Protein AF-A0A851GII3-F1 (afdb_monomer_lite)

Foldseek 3Di:
DDCVQFFDDKAKDDDQQAIWIWTAGQLRWTQWIQHNLGTFFFDQPDPFQGSFQRTKWKKWAQPVPWAPDFDDDDPDDTDTQGGIFISFQATNPDPLQPDGDGFHWFDWDDDNFKIKTKGQTDRHDPQHLDDGQWIWIWMWGQDPQRKTKIKIKIWGQDAGKTFKMWPIWHFGQCQSFVFKWFAALVGDIDTDDAWAFQPPQKDFCLRTQQKMWTFNDPDQQTWTKMKRQANDPQQVVAWGWMKGWHAYPTPVNPRSGIIITIMTGGIAGRQKIWIWIIIMDTGGNNVCRVVSNVCNVVTDTHIDADQDFDWDWDQDDFPFDGGIDTAGAGGHVQKAWWFWKAFPVVRTIDIDSDLQPQWDWAACCSVPVVCGPVGTRTCSSSPRMDTHHTRHIDHNPDDIDDPPDPDDPDDDDDDDDDDDDDDDTPDD

pLDDT: mean 88.6, std 16.74, range [23.75, 98.75]

Secondary structure (DSSP, 8-state):
--GGGTEEEEEEES-TTT-EEEEEETTS-EEEEEETTEE-SPP---TTSTTTSSSBEEEEE-GGG-EEEEE--TTS--EEE--EEESSB--TTSTT--S--BPPEEEEEEETTEEEEEEE-EESSSS-SPPP-EEEEEEEEE-TTS-EEEEEEEEE-SSS-B-EEEEEEEEEETTT--EEEEE-TTSSEEEPP--BTTSS-EEEGGGS-SEEEEESSSSTT-EEEEEE----HHHHHH-EEEEEEEETTSTT-TT-EEEEEEEEE--B-TT-EEEEEEEEEEEEHHHHHHHHHHHGGG-EEEEE-BS---EEEEEEEETTEEEEEEEESS-BTTEEEEEEEEETTT--EEEES-TTTTSEEEESTTT-GGGTTT-EEEETTSSSEEEEEEEEEEETT-----TT--S---------PPPP--------

Radius of gyration: 21.8 Å; chains: 1; bounding box: 58×49×57 Å

Organism: NCBI:txid2748318

Structure (mmCIF, N/CA/C/O backbone):
data_AF-A0A851GII3-F1
#
_entry.id   AF-A0A851GII3-F1
#
loop_
_atom_site.group_PDB
_atom_site.id
_atom_site.type_symbol
_atom_site.label_atom_id
_atom_site.label_alt_id
_atom_site.label_comp_id
_atom_site.label_asym_id
_atom_site.label_entity_id
_atom_site.label_seq_id
_atom_site.pdbx_PDB_ins_code
_atom_site.Cartn_x
_atom_site.Cartn_y
_atom_site.Cartn_z
_atom_site.occupancy
_atom_site.B_iso_or_equiv
_atom_site.auth_seq_id
_atom_site.auth_comp_id
_atom_site.auth_asym_id
_atom_site.auth_atom_id
_atom_site.pdbx_PDB_model_num
ATOM 1 N N . MET A 1 1 ? 11.965 -17.780 7.880 1.00 80.38 1 MET A N 1
ATOM 2 C CA . MET A 1 1 ? 10.678 -17.299 8.441 1.00 80.38 1 MET A CA 1
ATOM 3 C C . MET A 1 1 ? 9.564 -18.161 7.865 1.00 80.38 1 MET A C 1
ATOM 5 O O . MET A 1 1 ? 9.752 -18.666 6.767 1.00 80.38 1 MET A O 1
ATOM 9 N N . ASN A 1 2 ? 8.461 -18.381 8.586 1.00 86.06 2 ASN A N 1
ATOM 10 C CA . ASN A 1 2 ? 7.372 -19.249 8.119 1.00 86.06 2 ASN A CA 1
ATOM 11 C C . ASN A 1 2 ? 6.377 -18.452 7.258 1.00 86.06 2 ASN A C 1
ATOM 13 O O . ASN A 1 2 ? 5.772 -17.502 7.750 1.00 86.06 2 ASN A O 1
ATOM 17 N N . GLU A 1 3 ? 6.200 -18.838 5.993 1.00 90.50 3 GLU A N 1
ATOM 18 C CA . GLU A 1 3 ? 5.270 -18.180 5.062 1.00 90.50 3 GLU A CA 1
ATOM 19 C C . GLU A 1 3 ? 3.808 -18.251 5.536 1.00 90.50 3 GLU A C 1
ATOM 21 O O . GLU A 1 3 ? 3.056 -17.301 5.331 1.00 90.50 3 GLU A O 1
ATOM 26 N N . LYS A 1 4 ? 3.413 -19.308 6.263 1.00 91.31 4 LYS A N 1
ATOM 27 C CA . LYS A 1 4 ? 2.049 -19.449 6.817 1.00 91.31 4 LYS A CA 1
ATOM 28 C C . LYS A 1 4 ? 1.647 -18.279 7.726 1.00 91.31 4 LYS A C 1
ATOM 30 O O . LYS A 1 4 ? 0.462 -18.010 7.927 1.00 91.31 4 LYS A O 1
ATOM 35 N N . ASN A 1 5 ? 2.633 -17.567 8.270 1.00 90.19 5 ASN A N 1
ATOM 36 C CA . ASN A 1 5 ? 2.382 -16.426 9.137 1.00 90.19 5 ASN A CA 1
ATOM 37 C C . ASN A 1 5 ? 1.938 -15.190 8.341 1.00 90.19 5 ASN A C 1
ATOM 39 O O . ASN A 1 5 ? 1.179 -14.396 8.892 1.00 90.19 5 ASN A O 1
ATOM 43 N N . VAL A 1 6 ? 2.323 -15.064 7.064 1.00 95.38 6 VAL A N 1
ATOM 44 C CA . VAL A 1 6 ? 2.034 -13.890 6.222 1.00 95.38 6 VAL A CA 1
ATOM 45 C C . VAL A 1 6 ? 1.047 -14.160 5.088 1.00 95.38 6 VAL A C 1
ATOM 47 O O . VAL A 1 6 ? 0.280 -13.254 4.784 1.00 95.38 6 VAL A O 1
ATOM 50 N N . PHE A 1 7 ? 1.033 -15.355 4.482 1.00 97.69 7 PHE A N 1
ATOM 51 C CA . PHE A 1 7 ? 0.196 -15.645 3.308 1.00 97.69 7 PHE A CA 1
ATOM 52 C C . PHE A 1 7 ? -1.280 -15.340 3.580 1.00 97.69 7 PHE A C 1
ATOM 54 O O . PHE A 1 7 ? -1.817 -15.744 4.616 1.00 97.69 7 PHE A O 1
ATOM 61 N N . HIS A 1 8 ? -1.919 -14.654 2.633 1.00 97.88 8 HIS A N 1
ATOM 62 C CA . HIS A 1 8 ? -3.355 -14.383 2.658 1.00 97.88 8 HIS A CA 1
ATOM 63 C C . HIS A 1 8 ? -4.029 -14.730 1.330 1.00 97.88 8 HIS A C 1
ATOM 65 O O . HIS A 1 8 ? -4.990 -15.494 1.309 1.00 97.88 8 HIS A O 1
ATOM 71 N N . HIS A 1 9 ? -3.504 -14.225 0.210 1.00 98.06 9 HIS A N 1
ATOM 72 C CA . HIS A 1 9 ? -4.092 -14.461 -1.109 1.00 98.06 9 HIS A CA 1
ATOM 73 C C . HIS A 1 9 ? -3.030 -14.593 -2.207 1.00 98.06 9 HIS A C 1
ATOM 75 O O . HIS A 1 9 ? -1.886 -14.168 -2.038 1.00 98.06 9 HIS A O 1
ATOM 81 N N . GLN A 1 10 ? -3.406 -15.165 -3.353 1.00 97.69 10 GLN A N 1
ATOM 82 C CA . GLN A 1 10 ? -2.543 -15.260 -4.529 1.00 97.69 10 GLN A CA 1
ATOM 83 C C . GLN A 1 10 ? -3.325 -14.920 -5.795 1.00 97.69 10 GLN A C 1
ATOM 85 O O . GLN A 1 10 ? -4.390 -15.480 -6.034 1.00 97.69 10 GLN A O 1
ATOM 90 N N . LEU A 1 11 ? -2.738 -14.069 -6.632 1.00 97.75 11 LEU A N 1
ATOM 91 C CA . LEU A 1 11 ? -3.148 -13.865 -8.016 1.00 97.75 11 LEU A CA 1
ATOM 92 C C . LEU A 1 11 ? -2.111 -14.495 -8.947 1.00 97.75 11 LEU A C 1
ATOM 94 O O . LEU A 1 11 ? -0.922 -14.562 -8.624 1.00 97.75 11 LEU A O 1
ATOM 98 N N . SER A 1 12 ? -2.555 -14.955 -10.108 1.00 97.12 12 SER A N 1
ATOM 99 C CA . SER A 1 12 ? -1.674 -15.524 -11.123 1.00 97.12 12 SER A CA 1
ATOM 100 C C . SER A 1 12 ? -2.197 -15.249 -12.518 1.00 97.12 12 SER A C 1
ATOM 102 O O . SER A 1 12 ? -3.404 -15.125 -12.718 1.00 97.12 12 SER A O 1
ATOM 104 N N . TRP A 1 13 ? -1.288 -15.222 -13.481 1.00 97.81 13 TRP A N 1
ATOM 105 C CA . TRP A 1 13 ? -1.607 -15.109 -14.896 1.00 97.81 13 TRP A CA 1
ATOM 106 C C . TRP A 1 13 ? -0.630 -15.950 -15.714 1.00 97.81 13 TRP A C 1
ATOM 108 O O . TRP A 1 13 ? 0.538 -16.036 -15.347 1.00 97.81 13 TRP A O 1
ATOM 118 N N . GLY A 1 14 ? -1.097 -16.533 -16.820 1.00 95.31 14 GLY A N 1
ATOM 119 C CA . GLY A 1 14 ? -0.269 -17.313 -17.742 1.00 95.31 14 GLY A CA 1
ATOM 120 C C . GLY A 1 14 ? 0.153 -18.694 -17.221 1.00 95.31 14 GLY A C 1
ATOM 121 O O . GLY A 1 14 ? -0.383 -19.207 -16.237 1.00 95.31 14 GLY A O 1
ATOM 122 N N . ASP A 1 15 ? 1.103 -19.305 -17.930 1.00 91.56 15 ASP A N 1
ATOM 123 C CA . ASP A 1 15 ? 1.702 -20.605 -17.607 1.00 91.56 15 ASP A CA 1
ATOM 124 C C . ASP A 1 15 ? 3.023 -20.453 -16.820 1.00 91.56 15 ASP A C 1
ATOM 126 O O . ASP A 1 15 ? 3.385 -19.364 -16.377 1.00 91.56 15 ASP A O 1
ATOM 130 N N . ALA A 1 16 ? 3.743 -21.554 -16.593 1.00 80.06 16 ALA A N 1
ATOM 131 C CA . ALA A 1 16 ? 5.000 -21.529 -15.843 1.00 80.06 16 ALA A CA 1
ATOM 132 C C . ALA A 1 16 ? 6.150 -20.806 -16.573 1.00 80.06 16 ALA A C 1
ATOM 134 O O . ALA A 1 16 ? 7.060 -20.317 -15.906 1.00 80.06 16 ALA A O 1
ATOM 135 N N . ASP A 1 17 ? 6.102 -20.720 -17.906 1.00 84.50 17 ASP A N 1
ATOM 136 C CA . ASP A 1 17 ? 7.201 -20.213 -18.735 1.00 84.50 17 ASP A CA 1
ATOM 137 C C . ASP A 1 17 ? 7.039 -18.727 -19.071 1.00 84.50 17 ASP A C 1
ATOM 139 O O . ASP A 1 17 ? 8.022 -18.017 -19.289 1.00 84.50 17 ASP A O 1
ATOM 143 N N . ARG A 1 18 ? 5.791 -18.253 -19.148 1.00 88.94 18 ARG A N 1
ATOM 144 C CA . ARG A 1 18 ? 5.438 -16.891 -19.579 1.00 88.94 18 ARG A CA 1
ATOM 145 C C . ARG A 1 18 ? 4.502 -16.164 -18.619 1.00 88.94 18 ARG A C 1
ATOM 147 O O . ARG A 1 18 ? 4.119 -15.030 -18.892 1.00 88.94 18 ARG A O 1
ATOM 154 N N . GLY A 1 19 ? 4.120 -16.804 -17.522 1.00 95.94 19 GLY A N 1
ATOM 155 C CA . GLY A 1 19 ? 3.227 -16.252 -16.516 1.00 95.94 19 GLY A CA 1
ATOM 156 C C . GLY A 1 19 ? 3.927 -15.714 -15.274 1.00 95.94 19 GLY A C 1
ATOM 157 O O . GLY A 1 19 ? 5.152 -15.648 -15.175 1.00 95.94 19 GLY A O 1
ATOM 158 N N . TRP A 1 20 ? 3.118 -15.336 -14.290 1.00 98.19 20 TRP A N 1
ATOM 159 C CA . TRP A 1 20 ? 3.587 -14.913 -12.978 1.00 98.19 20 TRP A CA 1
ATOM 160 C C . TRP A 1 20 ? 2.616 -15.318 -11.868 1.00 98.19 20 TRP A C 1
ATOM 162 O O . TRP A 1 20 ? 1.429 -15.573 -12.091 1.00 98.19 20 TRP A O 1
ATOM 172 N N . LYS A 1 21 ? 3.134 -15.367 -10.638 1.00 98.12 21 LYS A N 1
ATOM 173 C CA . LYS A 1 21 ? 2.370 -15.557 -9.399 1.00 98.12 21 LYS A CA 1
ATOM 174 C C . LYS A 1 21 ? 2.714 -14.434 -8.434 1.00 98.12 21 LYS A C 1
ATOM 176 O O . LYS A 1 21 ? 3.880 -14.237 -8.111 1.00 98.12 21 LYS A O 1
ATOM 181 N N . MET A 1 22 ? 1.700 -13.725 -7.959 1.00 98.25 22 MET A N 1
ATOM 182 C CA . MET A 1 22 ? 1.828 -12.650 -6.982 1.00 98.25 22 MET A CA 1
ATOM 183 C C . MET A 1 22 ? 1.120 -13.064 -5.698 1.00 98.25 22 MET A C 1
ATOM 185 O O . MET A 1 22 ? -0.063 -13.406 -5.733 1.00 98.25 22 MET A O 1
ATOM 189 N N . ARG A 1 23 ? 1.822 -13.026 -4.564 1.00 98.38 23 ARG A N 1
ATOM 190 C CA . ARG A 1 23 ? 1.250 -13.362 -3.254 1.00 98.38 23 ARG A CA 1
ATOM 191 C C . ARG A 1 23 ? 1.087 -12.113 -2.401 1.00 98.38 23 ARG A C 1
ATOM 193 O O . ARG A 1 23 ? 2.005 -11.302 -2.262 1.00 98.38 23 ARG A O 1
ATOM 200 N N . ILE A 1 24 ? -0.100 -12.001 -1.822 1.00 98.56 24 ILE A N 1
ATOM 201 C CA . ILE A 1 24 ? -0.537 -10.905 -0.970 1.00 98.56 24 ILE A CA 1
ATOM 202 C C . ILE A 1 24 ? -0.528 -11.385 0.479 1.00 98.56 24 ILE A C 1
ATOM 204 O O . ILE A 1 24 ? -0.998 -12.484 0.794 1.00 98.56 24 ILE A O 1
ATOM 208 N N . GLY A 1 25 ? 0.049 -10.563 1.349 1.00 98.00 25 GLY A N 1
ATOM 209 C CA . GLY A 1 25 ? 0.167 -10.824 2.773 1.00 98.00 25 GLY A CA 1
ATOM 210 C C . GLY A 1 25 ? -1.034 -10.308 3.558 1.00 98.00 25 GLY A C 1
ATOM 211 O O . GLY A 1 25 ? -1.786 -9.466 3.076 1.00 98.00 25 GLY A O 1
ATOM 212 N N . LYS A 1 26 ? -1.179 -10.761 4.806 1.00 96.44 26 LYS A N 1
ATOM 213 C CA . LYS A 1 26 ? -2.276 -10.360 5.710 1.00 96.44 26 LYS A CA 1
ATOM 214 C C . LYS A 1 26 ? -2.373 -8.851 5.964 1.00 96.44 26 LYS A C 1
ATOM 216 O O . LYS A 1 26 ? -3.435 -8.374 6.335 1.00 96.44 26 LYS A O 1
ATOM 221 N N . GLY A 1 27 ? -1.288 -8.103 5.768 1.00 96.31 27 GLY A N 1
ATOM 222 C CA . GLY A 1 27 ? -1.295 -6.645 5.885 1.00 96.31 27 GLY A CA 1
ATOM 223 C C . GLY A 1 27 ? -1.781 -5.915 4.632 1.00 96.31 27 GLY A C 1
ATOM 224 O O . GLY A 1 27 ? -2.006 -4.714 4.705 1.00 96.31 27 GLY A O 1
ATOM 225 N N . GLY A 1 28 ? -1.950 -6.620 3.507 1.00 96.62 28 GLY A N 1
ATOM 226 C CA . GLY A 1 28 ? -2.255 -6.046 2.192 1.00 96.62 28 GLY A CA 1
ATOM 227 C C . GLY A 1 28 ? -1.021 -5.788 1.317 1.00 96.62 28 GLY A C 1
ATOM 228 O O . GLY A 1 28 ? -1.151 -5.297 0.198 1.00 96.62 28 GLY A O 1
ATOM 229 N N . GLN A 1 29 ? 0.177 -6.129 1.798 1.00 97.81 29 GLN A N 1
ATOM 230 C CA . GLN A 1 29 ? 1.435 -5.991 1.067 1.00 97.81 29 GLN A CA 1
ATOM 231 C C . GLN A 1 29 ? 1.651 -7.118 0.049 1.00 97.81 29 GLN A C 1
ATOM 233 O O . GLN A 1 29 ? 1.305 -8.272 0.309 1.00 97.81 29 GLN A O 1
ATOM 238 N N . ILE A 1 30 ? 2.310 -6.818 -1.070 1.00 98.38 30 ILE A N 1
ATOM 239 C CA . ILE A 1 30 ? 2.821 -7.849 -1.984 1.00 98.38 30 ILE A CA 1
ATOM 240 C C . ILE A 1 30 ? 4.164 -8.313 -1.428 1.00 98.38 30 ILE A C 1
ATOM 242 O O . ILE A 1 30 ? 5.119 -7.537 -1.377 1.00 98.38 30 ILE A O 1
ATOM 246 N N . TYR A 1 31 ? 4.236 -9.564 -0.980 1.00 97.50 31 TYR A N 1
ATOM 247 C CA . TYR A 1 31 ? 5.438 -10.098 -0.329 1.00 97.50 31 TYR A CA 1
ATOM 248 C C . TYR A 1 31 ? 6.196 -11.121 -1.185 1.00 97.50 31 TYR A C 1
ATOM 250 O O . TYR A 1 31 ? 7.315 -11.495 -0.834 1.00 97.50 31 TYR A O 1
ATOM 258 N N . SER A 1 32 ? 5.606 -11.565 -2.299 1.00 98.00 32 SER A N 1
ATOM 259 C CA . SER A 1 32 ? 6.242 -12.439 -3.291 1.00 98.00 32 SER A CA 1
ATOM 260 C C . SER A 1 32 ? 5.683 -12.143 -4.685 1.00 98.00 32 SER A C 1
ATOM 262 O O . SER A 1 32 ? 4.472 -11.959 -4.850 1.00 98.00 32 SER A O 1
ATOM 264 N N . LEU A 1 33 ? 6.571 -12.085 -5.677 1.00 98.31 33 LEU A N 1
ATOM 265 C CA . LEU A 1 33 ? 6.238 -11.975 -7.095 1.00 98.31 33 LEU A CA 1
ATOM 266 C C . LEU A 1 33 ? 7.207 -12.853 -7.886 1.00 98.31 33 LEU A C 1
ATOM 268 O O . LEU A 1 33 ? 8.381 -12.523 -8.049 1.00 98.31 33 LEU A O 1
ATOM 272 N N . ILE A 1 34 ? 6.696 -13.974 -8.381 1.00 98.06 34 ILE A N 1
ATOM 273 C CA . ILE A 1 34 ? 7.471 -14.989 -9.089 1.00 98.06 34 ILE A CA 1
ATOM 274 C C . ILE A 1 34 ? 7.114 -14.926 -10.570 1.00 98.06 34 ILE A C 1
ATOM 276 O O . ILE A 1 34 ? 5.942 -15.064 -10.914 1.00 98.06 34 ILE A O 1
ATOM 280 N N . GLY A 1 35 ? 8.112 -14.748 -11.430 1.00 97.31 35 GLY A N 1
ATOM 281 C CA . GLY A 1 35 ? 7.979 -14.819 -12.889 1.00 97.31 35 GLY A CA 1
ATOM 282 C C . GLY A 1 35 ? 9.095 -15.667 -13.513 1.00 97.31 35 GLY A C 1
ATOM 283 O O . GLY A 1 35 ? 9.808 -16.362 -12.784 1.00 97.31 35 GLY A O 1
ATOM 284 N N . PRO A 1 36 ? 9.328 -15.575 -14.835 1.00 96.94 36 PRO A N 1
ATOM 285 C CA . PRO A 1 36 ? 10.384 -16.341 -15.515 1.00 96.94 36 PRO A CA 1
ATOM 286 C C . PRO A 1 36 ? 11.812 -15.997 -15.054 1.00 96.94 36 PRO A C 1
ATOM 288 O O . PRO A 1 36 ? 12.763 -16.718 -15.339 1.00 96.94 36 PRO A O 1
ATOM 291 N N . PHE A 1 37 ? 11.972 -14.900 -14.314 1.00 96.38 37 PHE A N 1
ATOM 292 C CA . PHE A 1 37 ? 13.214 -14.492 -13.651 1.00 96.38 37 PHE A CA 1
ATOM 293 C C . PHE A 1 37 ? 13.381 -15.068 -12.227 1.00 96.38 37 PHE A C 1
ATOM 295 O O . PHE A 1 37 ? 14.346 -14.733 -11.544 1.00 96.38 37 PHE A O 1
ATOM 302 N N . GLY A 1 38 ? 12.448 -15.896 -11.745 1.00 96.88 38 GLY A N 1
ATOM 303 C CA . GLY A 1 38 ? 12.400 -16.360 -10.356 1.00 96.88 38 GLY A CA 1
ATOM 304 C C . GLY A 1 38 ? 11.662 -15.387 -9.430 1.00 96.88 38 GLY A C 1
ATOM 305 O O . GLY A 1 38 ? 10.710 -14.729 -9.841 1.00 96.88 38 GLY A O 1
ATOM 306 N N . GLU A 1 39 ? 12.070 -15.320 -8.160 1.00 97.56 39 GLU A N 1
ATOM 307 C CA . GLU A 1 39 ? 11.458 -14.450 -7.142 1.00 97.56 39 GLU A CA 1
ATOM 308 C C . GLU A 1 39 ? 12.010 -13.019 -7.225 1.00 97.56 39 GLU A C 1
ATOM 310 O O . GLU A 1 39 ? 13.199 -12.789 -6.984 1.00 97.56 39 GLU A O 1
ATOM 315 N N . ALA A 1 40 ? 11.134 -12.050 -7.503 1.00 97.81 40 ALA A N 1
ATOM 316 C CA . ALA A 1 40 ? 11.482 -10.634 -7.518 1.00 97.81 40 ALA A CA 1
ATOM 317 C C . ALA A 1 40 ? 11.593 -10.035 -6.116 1.00 97.81 40 ALA A C 1
ATOM 319 O O . ALA A 1 40 ? 12.234 -9.001 -5.979 1.00 97.81 40 ALA A O 1
ATOM 320 N N . MET A 1 41 ? 10.986 -10.610 -5.075 1.00 96.75 41 MET A N 1
ATOM 321 C CA . MET A 1 41 ? 11.046 -10.021 -3.738 1.00 96.75 41 MET A CA 1
ATOM 322 C C . MET A 1 41 ? 12.355 -10.368 -3.004 1.00 96.75 41 MET A C 1
ATOM 324 O O . MET A 1 41 ? 12.840 -11.512 -3.057 1.00 96.75 41 MET A O 1
ATOM 328 N N . PRO A 1 42 ? 12.958 -9.386 -2.310 1.00 94.75 42 PRO A N 1
ATOM 329 C CA . PRO A 1 42 ? 14.200 -9.578 -1.566 1.00 94.75 42 PRO A CA 1
ATOM 330 C C . PRO A 1 42 ? 14.045 -10.588 -0.412 1.00 94.75 42 PRO A C 1
ATOM 332 O O . PRO A 1 42 ? 12.941 -10.823 0.093 1.00 94.75 42 PRO A O 1
ATOM 335 N N . PRO A 1 43 ? 15.147 -11.222 0.027 1.00 92.69 43 PRO A N 1
ATOM 336 C CA . PRO A 1 43 ? 15.114 -12.169 1.132 1.00 92.69 43 PRO A CA 1
ATOM 337 C C . PRO A 1 43 ? 14.735 -11.491 2.455 1.00 92.69 43 PRO A C 1
ATOM 339 O O . PRO A 1 43 ? 15.247 -10.434 2.814 1.00 92.69 43 PRO A O 1
ATOM 342 N N . GLN A 1 44 ? 13.896 -12.158 3.246 1.00 90.62 44 GLN A N 1
ATOM 343 C CA . GLN A 1 44 ? 13.527 -11.687 4.580 1.00 90.62 44 GLN A CA 1
ATOM 344 C C . GLN A 1 44 ? 14.628 -12.028 5.592 1.00 90.62 44 GLN A C 1
ATOM 346 O O . GLN A 1 44 ? 14.639 -13.120 6.168 1.00 90.62 44 GLN A O 1
ATOM 351 N N . ILE A 1 45 ? 15.578 -11.114 5.798 1.00 83.75 45 ILE A N 1
ATOM 352 C CA . ILE A 1 45 ? 16.752 -11.368 6.652 1.00 83.75 45 ILE A CA 1
ATOM 353 C C . ILE A 1 45 ? 16.615 -10.831 8.088 1.00 83.75 45 ILE A C 1
ATOM 355 O O . ILE A 1 45 ? 17.346 -11.259 8.982 1.00 83.75 45 ILE A O 1
ATOM 359 N N . HIS A 1 46 ? 15.666 -9.926 8.347 1.00 81.06 46 HIS A N 1
ATOM 360 C CA . HIS A 1 46 ? 15.535 -9.237 9.638 1.00 81.06 46 HIS A CA 1
ATOM 361 C C . HIS A 1 46 ? 14.464 -9.867 10.534 1.00 81.06 46 HIS A C 1
ATOM 363 O O . HIS A 1 46 ? 13.270 -9.758 10.269 1.00 81.06 46 HIS A O 1
ATOM 369 N N . LYS A 1 47 ? 14.876 -10.442 11.670 1.00 78.44 47 LYS A N 1
ATOM 370 C CA . LYS A 1 47 ? 13.997 -11.077 12.683 1.00 78.44 47 LYS A CA 1
ATOM 371 C C . LYS A 1 47 ? 13.074 -10.111 13.464 1.00 78.44 47 LYS A C 1
ATOM 373 O O . LYS A 1 47 ? 12.560 -10.480 14.518 1.00 78.44 47 LYS A O 1
ATOM 378 N N . GLY A 1 48 ? 12.933 -8.865 13.013 1.00 83.81 48 GLY A N 1
ATOM 379 C CA . GLY A 1 48 ? 12.054 -7.863 13.627 1.00 83.81 48 GLY A CA 1
ATOM 380 C C . GLY A 1 48 ? 11.291 -6.996 12.624 1.00 83.81 48 GLY A C 1
ATOM 381 O O . GLY A 1 48 ? 10.749 -5.953 12.993 1.00 83.81 48 GLY A O 1
ATOM 382 N N . SER A 1 49 ? 11.297 -7.389 11.353 1.00 86.25 49 SER A N 1
ATOM 383 C CA . SER A 1 49 ? 10.550 -6.750 10.267 1.00 86.25 49 SER A CA 1
ATOM 384 C C . SER A 1 49 ? 10.078 -7.801 9.261 1.00 86.25 49 SER A C 1
ATOM 386 O O . SER A 1 49 ? 10.097 -7.561 8.055 1.00 86.25 49 SER A O 1
ATOM 388 N N . GLU A 1 50 ? 9.707 -8.980 9.763 1.00 90.19 50 GLU A N 1
ATOM 389 C CA . GLU A 1 50 ? 9.334 -10.140 8.960 1.00 90.19 50 GLU A CA 1
ATOM 390 C C . GLU A 1 50 ? 8.174 -9.813 8.013 1.00 90.19 50 GLU A C 1
ATOM 392 O O . GLU A 1 50 ? 7.041 -9.598 8.449 1.00 90.19 50 GLU A O 1
ATOM 397 N N . TRP A 1 51 ? 8.455 -9.798 6.707 1.00 92.06 51 TRP A N 1
ATOM 398 C CA . TRP A 1 51 ? 7.502 -9.437 5.656 1.00 92.06 51 TRP A CA 1
ATOM 399 C C . TRP A 1 51 ? 6.918 -8.025 5.813 1.00 92.06 51 TRP A C 1
ATOM 401 O O . TRP A 1 51 ? 5.747 -7.793 5.503 1.00 92.06 51 TRP A O 1
ATOM 411 N N . ASN A 1 52 ? 7.735 -7.093 6.320 1.00 90.62 52 ASN A N 1
ATOM 412 C CA . ASN A 1 52 ? 7.373 -5.688 6.503 1.00 90.62 52 ASN A CA 1
ATOM 413 C C . ASN A 1 52 ? 8.215 -4.750 5.622 1.00 90.62 52 ASN A C 1
ATOM 415 O O . ASN A 1 52 ? 7.642 -3.992 4.864 1.00 90.62 52 ASN A O 1
ATOM 419 N N . ASP A 1 53 ? 9.551 -4.794 5.651 1.00 88.19 53 ASP A N 1
ATOM 420 C CA . ASP A 1 53 ? 10.364 -3.861 4.838 1.00 88.19 53 ASP A CA 1
ATOM 421 C C . ASP A 1 53 ? 10.660 -4.374 3.420 1.00 88.19 53 ASP A C 1
ATOM 423 O O . ASP A 1 53 ? 10.641 -3.611 2.450 1.00 88.19 53 ASP A O 1
ATOM 427 N N . GLU A 1 54 ? 10.988 -5.662 3.320 1.00 93.56 54 GLU A N 1
ATOM 428 C CA . GLU A 1 54 ? 11.349 -6.398 2.106 1.00 93.56 54 GLU A CA 1
ATOM 429 C C . GLU A 1 54 ? 10.109 -6.845 1.306 1.00 93.56 54 GLU A C 1
ATOM 431 O O . GLU A 1 54 ? 9.975 -8.007 0.934 1.00 93.56 54 GLU A O 1
ATOM 436 N N . VAL A 1 55 ? 9.162 -5.931 1.099 1.00 96.19 55 VAL A N 1
ATOM 437 C CA . VAL A 1 55 ? 7.860 -6.159 0.442 1.00 96.19 55 VAL A CA 1
ATOM 438 C C . VAL A 1 55 ? 7.445 -4.903 -0.323 1.00 96.19 55 VAL A C 1
ATOM 440 O O . VAL A 1 55 ? 8.053 -3.844 -0.147 1.00 96.19 55 VAL A O 1
ATOM 443 N N . TRP A 1 56 ? 6.386 -4.987 -1.131 1.00 97.88 56 TRP A N 1
ATOM 444 C CA . TRP A 1 56 ? 5.740 -3.796 -1.685 1.00 97.88 56 TRP A CA 1
ATOM 445 C C . TRP A 1 56 ? 4.529 -3.418 -0.848 1.00 97.88 56 TRP A C 1
ATOM 447 O O . TRP A 1 56 ? 3.607 -4.214 -0.680 1.00 97.88 56 TRP A O 1
ATOM 457 N N . GLN A 1 57 ? 4.526 -2.195 -0.332 1.00 97.38 57 GLN A N 1
ATOM 458 C CA . GLN A 1 57 ? 3.490 -1.701 0.568 1.00 97.38 57 GLN A CA 1
ATOM 459 C C . GLN A 1 57 ? 3.222 -0.211 0.364 1.00 97.38 57 GLN A C 1
ATOM 461 O O . GLN A 1 57 ? 4.029 0.520 -0.212 1.00 97.38 57 GLN A O 1
ATOM 466 N N . LEU A 1 58 ? 2.097 0.252 0.900 1.00 98.06 58 LEU A N 1
ATOM 467 C CA . LEU A 1 58 ? 1.832 1.675 1.073 1.00 98.06 58 LEU A CA 1
ATOM 468 C C . LEU A 1 58 ? 2.579 2.210 2.295 1.00 98.06 58 LEU A C 1
ATOM 470 O O . LEU A 1 58 ? 2.831 1.479 3.247 1.00 98.06 58 LEU A O 1
ATOM 474 N N . VAL A 1 59 ? 2.923 3.494 2.283 1.00 97.94 59 VAL A N 1
ATOM 475 C CA . VAL A 1 59 ? 3.384 4.209 3.481 1.00 97.94 59 VAL A CA 1
ATOM 476 C C . VAL A 1 59 ? 2.744 5.586 3.489 1.00 97.94 59 VAL A C 1
ATOM 478 O O . VAL A 1 59 ? 2.721 6.245 2.450 1.00 97.94 59 VAL A O 1
ATOM 481 N N . SER A 1 60 ? 2.266 6.036 4.646 1.00 98.31 60 SER A N 1
ATOM 482 C CA . SER A 1 60 ? 1.777 7.401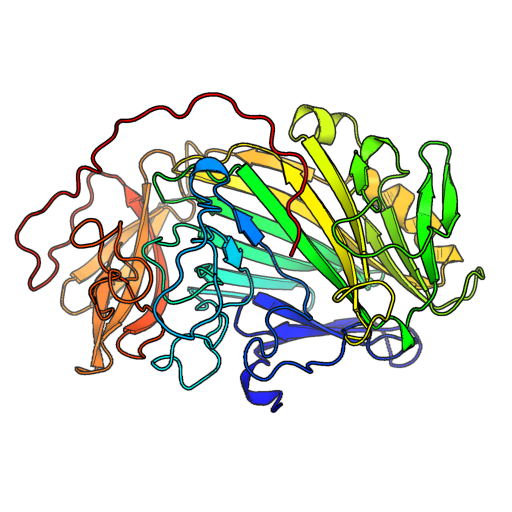 4.861 1.00 98.31 60 SER A CA 1
ATOM 483 C C . SER A 1 60 ? 2.500 8.054 6.026 1.00 98.31 60 SER A C 1
ATOM 485 O O . SER A 1 60 ? 2.768 7.420 7.046 1.00 98.31 60 SER A O 1
ATOM 487 N N . VAL A 1 61 ? 2.810 9.333 5.875 1.00 97.19 61 VAL A N 1
ATOM 488 C CA . VAL A 1 61 ? 3.606 10.096 6.831 1.00 97.19 61 VAL A CA 1
ATOM 489 C C . VAL A 1 61 ? 2.941 11.445 7.074 1.00 97.19 61 VAL A C 1
ATOM 491 O O . VAL A 1 61 ? 2.470 12.090 6.138 1.00 97.19 61 VAL A O 1
ATOM 494 N N . CYS A 1 62 ? 2.931 11.863 8.338 1.00 96.50 62 CYS A N 1
ATOM 495 C CA . CYS A 1 62 ? 2.687 13.241 8.739 1.00 96.50 62 CYS A CA 1
ATOM 496 C C . CYS A 1 62 ? 4.052 13.875 9.003 1.00 96.50 62 CYS A C 1
ATOM 498 O O . CYS A 1 62 ? 4.665 13.638 10.049 1.00 96.50 62 CYS A O 1
ATOM 500 N N . SER A 1 63 ? 4.580 14.621 8.031 1.00 93.38 63 SER A N 1
ATOM 501 C CA . SER A 1 63 ? 5.959 15.111 8.118 1.00 93.38 63 SER A CA 1
ATOM 502 C C . SER A 1 63 ? 6.153 16.094 9.273 1.00 93.38 63 SER A C 1
ATOM 504 O O . SER A 1 63 ? 7.212 16.078 9.893 1.00 93.38 63 SER A O 1
ATOM 506 N N . SER A 1 64 ? 5.130 16.881 9.620 1.00 92.69 64 SER A N 1
ATOM 507 C CA . SER A 1 64 ? 5.172 17.836 10.739 1.00 92.69 64 SER A CA 1
ATOM 508 C C . SER A 1 64 ? 5.205 17.180 12.122 1.00 92.69 64 SER A C 1
ATOM 510 O O . SER A 1 64 ? 5.658 17.807 13.076 1.00 92.69 64 SER A O 1
ATOM 512 N N . LYS A 1 65 ? 4.753 15.924 12.243 1.00 90.38 65 LYS A N 1
ATOM 513 C CA . LYS A 1 65 ? 4.800 15.147 13.492 1.00 90.38 65 LYS A CA 1
ATOM 514 C C . LYS A 1 65 ? 6.013 14.226 13.597 1.00 90.38 65 LYS A C 1
ATOM 516 O O . LYS A 1 65 ? 6.193 13.591 14.631 1.00 90.38 65 LYS A O 1
ATOM 521 N N . ASN A 1 66 ? 6.847 14.144 12.558 1.00 86.88 66 ASN A N 1
ATOM 522 C CA . ASN A 1 66 ? 8.129 13.462 12.673 1.00 86.88 66 ASN A CA 1
ATOM 523 C C . ASN A 1 66 ? 9.061 14.269 13.572 1.00 86.88 66 ASN A C 1
ATOM 525 O O . ASN A 1 66 ? 9.504 15.357 13.211 1.00 86.88 66 ASN A O 1
ATOM 529 N N . ASP A 1 67 ? 9.416 13.692 14.711 1.00 78.19 67 ASP A N 1
ATOM 530 C CA . ASP A 1 67 ? 10.353 14.282 15.647 1.00 78.19 67 ASP A CA 1
ATOM 531 C C . ASP A 1 67 ? 11.711 13.581 15.515 1.00 78.19 67 ASP A C 1
ATOM 533 O O . ASP A 1 67 ? 11.915 12.430 15.915 1.00 78.19 67 ASP A O 1
ATOM 537 N N . ALA A 1 68 ? 12.652 14.295 14.896 1.00 67.50 68 ALA A N 1
ATOM 538 C CA . ALA A 1 68 ? 14.019 13.835 14.694 1.00 67.50 68 ALA A CA 1
ATOM 539 C C . ALA A 1 68 ? 14.863 13.876 15.979 1.00 67.50 68 ALA A C 1
ATOM 541 O O . ALA A 1 68 ? 16.010 13.416 15.956 1.00 67.50 68 ALA A O 1
ATOM 542 N N . THR A 1 69 ? 14.342 14.422 17.086 1.00 61.72 69 THR A N 1
ATOM 543 C CA . THR A 1 69 ? 15.074 14.453 18.348 1.00 61.72 69 THR A CA 1
ATOM 544 C C . THR A 1 69 ? 15.311 13.025 18.835 1.00 61.72 69 THR A C 1
ATOM 546 O O . THR A 1 69 ? 14.423 12.192 18.998 1.00 61.72 69 THR A O 1
ATOM 549 N N . LEU A 1 70 ? 16.593 12.700 18.970 1.00 58.53 70 LEU A N 1
ATOM 550 C CA . LEU A 1 70 ? 17.057 11.384 19.371 1.00 58.53 70 LEU A CA 1
ATOM 551 C C . LEU A 1 70 ? 17.273 11.390 20.878 1.00 58.53 70 LEU A C 1
ATOM 553 O O . LEU A 1 70 ? 18.281 11.935 21.334 1.00 58.53 70 LEU A O 1
ATOM 557 N N . VAL A 1 71 ? 16.405 10.743 21.653 1.00 53.19 71 VAL A N 1
ATOM 558 C CA . VAL A 1 71 ? 16.640 10.639 23.099 1.00 53.19 71 VAL A CA 1
ATOM 559 C C . VAL A 1 71 ? 17.351 9.338 23.456 1.00 53.19 71 VAL A C 1
ATOM 561 O O . VAL A 1 71 ? 17.042 8.256 22.958 1.00 53.19 71 VAL A O 1
ATOM 564 N N . LYS A 1 72 ? 18.387 9.473 24.288 1.00 51.84 72 LYS A N 1
ATOM 565 C CA . LYS A 1 72 ? 19.155 8.376 24.877 1.00 51.84 72 LYS A CA 1
ATOM 566 C C . LYS A 1 72 ? 18.554 8.074 26.247 1.00 51.84 72 LYS A C 1
ATOM 568 O O . LYS A 1 72 ? 18.595 8.936 27.118 1.00 51.84 72 LYS A O 1
ATOM 573 N N . VAL A 1 73 ? 18.060 6.856 26.453 1.00 50.53 73 VAL A N 1
ATOM 574 C CA . VAL A 1 73 ? 17.744 6.342 27.794 1.00 50.53 73 VAL A CA 1
ATOM 575 C C . VAL A 1 73 ? 18.677 5.161 28.066 1.00 50.53 73 VAL A C 1
ATOM 577 O O . VAL A 1 73 ? 18.562 4.096 27.462 1.00 50.53 73 VAL A O 1
ATOM 580 N N . GLY A 1 74 ? 19.683 5.379 28.918 1.00 59.09 74 GLY A N 1
ATOM 581 C CA . GLY A 1 74 ? 20.694 4.370 29.254 1.00 59.09 74 GLY A CA 1
ATOM 582 C C . GLY A 1 74 ? 21.560 3.930 28.062 1.00 59.09 74 GLY A C 1
ATOM 583 O O . GLY A 1 74 ? 22.128 4.757 27.343 1.00 59.09 74 GLY A O 1
ATOM 584 N N . SER A 1 75 ? 21.690 2.614 27.871 1.00 50.25 75 SER A N 1
ATOM 585 C CA . SER A 1 75 ? 22.458 1.972 26.790 1.00 50.25 75 SER A CA 1
ATOM 586 C C . SER A 1 75 ? 21.646 1.719 25.510 1.00 50.25 75 SER A C 1
ATOM 588 O O . SER A 1 75 ? 22.186 1.187 24.537 1.00 50.25 75 SER A O 1
ATOM 590 N N . GLN A 1 76 ? 20.359 2.088 25.472 1.00 53.84 76 GLN A N 1
ATOM 591 C CA . GLN A 1 76 ? 19.506 1.825 24.313 1.00 53.84 76 GLN A CA 1
ATOM 592 C C . GLN A 1 76 ? 19.830 2.755 23.133 1.00 53.84 76 GLN A C 1
ATOM 594 O O . GLN A 1 76 ? 20.162 3.932 23.296 1.00 53.84 76 GLN A O 1
ATOM 599 N N . LYS A 1 77 ? 19.746 2.213 21.909 1.00 56.78 77 LYS A N 1
ATOM 600 C CA . LYS A 1 77 ? 20.004 2.970 20.674 1.00 56.78 77 LYS A CA 1
ATOM 601 C C . LYS A 1 77 ? 19.004 4.122 20.529 1.00 56.78 77 LYS A C 1
ATOM 603 O O . LYS A 1 77 ? 17.799 3.894 20.555 1.00 56.78 77 LYS A O 1
ATOM 608 N N . LYS A 1 78 ? 19.539 5.319 20.267 1.00 63.31 78 LYS A N 1
ATOM 609 C CA . LYS A 1 78 ? 18.823 6.522 19.812 1.00 63.31 78 LYS A CA 1
ATOM 610 C C . LYS A 1 78 ? 17.781 6.180 18.741 1.00 63.31 78 LYS A C 1
ATOM 612 O O . LYS A 1 78 ? 18.138 5.531 17.753 1.00 63.31 78 LYS A O 1
ATOM 617 N N . ARG A 1 79 ? 16.541 6.658 18.882 1.00 64.31 79 ARG A N 1
ATOM 618 C CA . ARG A 1 79 ? 15.547 6.614 17.799 1.00 64.31 79 ARG A CA 1
ATOM 619 C C . ARG A 1 79 ? 14.690 7.880 17.768 1.00 64.31 79 ARG A C 1
ATOM 621 O O . ARG A 1 79 ? 14.336 8.362 18.838 1.00 64.31 79 ARG A O 1
ATOM 628 N N . PRO A 1 80 ? 14.374 8.390 16.566 1.00 72.94 80 PRO A N 1
ATOM 629 C CA . PRO A 1 80 ? 13.430 9.485 16.412 1.00 72.94 80 PRO A CA 1
ATOM 630 C C . PRO A 1 80 ? 12.013 8.974 16.686 1.00 72.94 80 PRO A C 1
ATOM 632 O O . PRO A 1 80 ? 11.712 7.804 16.407 1.00 72.94 80 PRO A O 1
ATOM 635 N N . LEU A 1 81 ? 11.146 9.845 17.197 1.00 83.62 81 LEU A N 1
ATOM 636 C CA . LEU A 1 81 ? 9.715 9.574 17.245 1.00 83.62 81 LEU A CA 1
ATOM 637 C C . LEU A 1 81 ? 9.163 9.788 15.828 1.00 83.62 81 LEU A C 1
ATOM 639 O O . LEU A 1 81 ? 9.038 10.903 15.329 1.00 83.62 81 LEU A O 1
ATOM 643 N N . ALA A 1 82 ? 8.932 8.671 15.144 1.00 88.88 82 ALA A N 1
ATOM 644 C CA . ALA A 1 82 ? 8.660 8.643 13.717 1.00 88.88 82 ALA A CA 1
ATOM 645 C C . ALA A 1 82 ? 7.167 8.395 13.449 1.00 88.88 82 ALA A C 1
ATOM 647 O O . ALA A 1 82 ? 6.606 7.401 13.909 1.00 88.88 82 ALA A O 1
ATOM 648 N N . TYR A 1 83 ? 6.555 9.256 12.642 1.00 93.75 83 TYR A N 1
ATOM 649 C CA . TYR A 1 83 ? 5.181 9.156 12.166 1.00 93.75 83 TYR A CA 1
ATOM 650 C C . TYR A 1 83 ? 5.154 8.459 10.802 1.00 93.75 83 TYR A C 1
ATOM 652 O O . TYR A 1 83 ? 5.154 9.097 9.750 1.00 93.75 83 TYR A O 1
ATOM 660 N N . PHE A 1 84 ? 5.177 7.129 10.816 1.00 94.56 84 PHE A N 1
ATOM 661 C CA . PHE A 1 84 ? 5.136 6.308 9.606 1.00 94.56 84 PHE A CA 1
ATOM 662 C C . PHE A 1 84 ? 4.058 5.258 9.769 1.00 94.56 84 PHE A C 1
ATOM 664 O O . PHE A 1 84 ? 4.251 4.289 10.500 1.00 94.56 84 PHE A O 1
ATOM 671 N N . ILE A 1 85 ? 2.953 5.435 9.061 1.00 97.88 85 ILE A N 1
ATOM 672 C CA . ILE A 1 85 ? 1.916 4.422 8.952 1.00 97.88 85 ILE A CA 1
ATOM 673 C C . ILE A 1 85 ? 2.307 3.509 7.787 1.00 97.88 85 ILE A C 1
ATOM 675 O O . ILE A 1 85 ? 2.464 3.970 6.658 1.00 97.88 85 ILE A O 1
ATOM 679 N N . HIS A 1 86 ? 2.550 2.236 8.076 1.00 97.44 86 HIS A N 1
ATOM 680 C CA . HIS A 1 86 ? 2.938 1.210 7.113 1.00 97.44 86 HIS A CA 1
ATOM 681 C C . HIS A 1 86 ? 1.728 0.446 6.598 1.00 97.44 86 HIS A C 1
ATOM 683 O O . HIS A 1 86 ? 0.762 0.207 7.325 1.00 97.44 86 HIS A O 1
ATOM 689 N N . GLY A 1 87 ? 1.823 0.028 5.340 1.00 96.62 87 GLY A N 1
ATOM 690 C CA . GLY A 1 87 ? 0.856 -0.780 4.614 1.00 96.62 87 GLY A CA 1
ATOM 691 C C . GLY A 1 87 ? 0.983 -2.276 4.871 1.00 96.62 87 GLY A C 1
ATOM 692 O O . GLY A 1 87 ? 0.072 -2.992 4.503 1.00 96.62 87 GLY A O 1
ATOM 693 N N . SER A 1 88 ? 2.042 -2.755 5.526 1.00 96.38 88 SER A N 1
ATOM 694 C CA . SER A 1 88 ? 2.163 -4.160 5.953 1.00 96.38 88 SER A CA 1
ATOM 695 C C . SER A 1 88 ? 1.877 -4.386 7.434 1.00 96.38 88 SER A C 1
ATOM 697 O O . SER A 1 88 ? 1.262 -5.391 7.777 1.00 96.38 88 SER A O 1
ATOM 699 N N . GLY A 1 89 ? 2.336 -3.508 8.327 1.00 95.81 89 GLY A N 1
ATOM 700 C CA . GLY A 1 89 ? 2.258 -3.725 9.775 1.00 95.81 89 GLY A CA 1
ATOM 701 C C . GLY A 1 89 ? 3.394 -3.062 10.542 1.00 95.81 89 GLY A C 1
ATOM 702 O O . GLY A 1 89 ? 4.044 -2.134 10.057 1.00 95.81 89 GLY A O 1
ATOM 703 N N . ILE A 1 90 ? 3.684 -3.573 11.737 1.00 94.25 90 ILE A N 1
ATOM 704 C CA . ILE A 1 90 ? 4.661 -2.969 12.655 1.00 94.25 90 ILE A CA 1
ATOM 705 C C . ILE A 1 90 ? 6.017 -3.675 12.644 1.00 94.25 90 ILE A C 1
ATOM 707 O O . ILE A 1 90 ? 6.140 -4.846 12.277 1.00 94.25 90 ILE A O 1
ATOM 711 N N . TYR A 1 91 ? 7.060 -2.973 13.079 1.00 92.19 91 TYR A N 1
ATOM 712 C CA . TYR A 1 91 ? 8.312 -3.622 13.445 1.00 92.19 91 TYR A CA 1
ATOM 713 C C . TYR A 1 91 ? 8.188 -4.280 14.816 1.00 92.19 91 TYR A C 1
ATOM 715 O O . TYR A 1 91 ? 7.729 -3.659 15.773 1.00 92.19 91 TYR A O 1
ATOM 723 N N . LYS A 1 92 ? 8.715 -5.494 14.958 1.00 89.81 92 LYS A N 1
ATOM 724 C CA . LYS A 1 92 ? 8.758 -6.227 16.228 1.00 89.81 92 LYS A CA 1
ATOM 725 C C . LYS A 1 92 ? 9.891 -5.704 17.118 1.00 89.81 92 LYS A C 1
ATOM 727 O O . LYS A 1 92 ? 10.953 -6.311 17.252 1.00 89.81 92 LYS A O 1
ATOM 732 N N . ARG A 1 93 ? 9.708 -4.482 17.620 1.00 84.25 93 ARG A N 1
ATOM 733 C CA . ARG A 1 93 ? 10.689 -3.733 18.429 1.00 84.25 93 ARG A CA 1
ATOM 734 C C . ARG A 1 93 ? 10.200 -3.441 19.843 1.00 84.25 93 ARG A C 1
ATOM 736 O O . ARG A 1 93 ? 11.025 -3.119 20.692 1.00 84.25 93 ARG A O 1
ATOM 743 N N . ASP A 1 94 ? 8.898 -3.547 20.074 1.00 86.00 94 ASP A N 1
ATOM 744 C CA . ASP A 1 94 ? 8.308 -3.542 21.405 1.00 86.00 94 ASP A CA 1
ATOM 745 C C . ASP A 1 94 ? 8.378 -4.969 21.976 1.00 86.00 94 ASP A C 1
ATOM 747 O O . ASP A 1 94 ? 7.886 -5.883 21.313 1.00 86.00 94 ASP A O 1
ATOM 751 N N . PRO A 1 95 ? 8.959 -5.192 23.169 1.00 83.88 95 PRO A N 1
ATOM 752 C CA . PRO A 1 95 ? 8.957 -6.502 23.819 1.00 83.88 95 PRO A CA 1
ATOM 753 C C . PRO A 1 95 ? 7.561 -7.096 24.047 1.00 83.88 95 PRO A C 1
ATOM 755 O O . PRO A 1 95 ? 7.449 -8.308 24.182 1.00 83.88 95 PRO A O 1
ATOM 758 N N . GLN A 1 96 ? 6.503 -6.275 24.080 1.00 84.75 96 GLN A N 1
ATOM 759 C CA . GLN A 1 96 ? 5.120 -6.762 24.174 1.00 84.75 96 GLN A CA 1
ATOM 760 C C . GLN A 1 96 ? 4.594 -7.335 22.844 1.00 84.75 96 GLN A C 1
ATOM 762 O O . GLN A 1 96 ? 3.560 -7.996 22.820 1.00 84.75 96 GLN A O 1
ATOM 767 N N . CYS A 1 97 ? 5.296 -7.102 21.732 1.00 87.19 97 CYS A N 1
ATOM 768 C CA . CYS A 1 97 ? 4.981 -7.665 20.425 1.00 87.19 97 CYS A CA 1
ATOM 769 C C . CYS A 1 97 ? 5.779 -8.963 20.227 1.00 87.19 97 CYS A C 1
ATOM 771 O O . CYS A 1 97 ? 6.932 -8.945 19.793 1.00 87.19 97 CYS A O 1
ATOM 773 N N . MET A 1 98 ? 5.174 -10.093 20.595 1.00 80.88 98 MET A N 1
ATOM 774 C CA . MET A 1 98 ? 5.831 -11.406 20.530 1.00 80.88 98 MET A CA 1
ATOM 775 C C . MET A 1 98 ? 5.845 -11.984 19.109 1.00 80.88 98 MET A C 1
ATOM 777 O O . MET A 1 98 ? 6.833 -12.593 18.692 1.00 80.88 98 MET A O 1
ATOM 781 N N . ASP A 1 99 ? 4.780 -11.725 18.351 1.00 87.88 99 ASP A N 1
ATOM 782 C CA . ASP A 1 99 ? 4.569 -12.221 16.993 1.00 87.88 99 ASP A CA 1
ATOM 783 C C . ASP A 1 99 ? 4.541 -11.084 15.968 1.00 87.88 99 ASP A C 1
ATOM 785 O O . ASP A 1 99 ? 4.392 -9.911 16.305 1.00 87.88 99 ASP A O 1
ATOM 789 N N . ALA A 1 100 ? 4.679 -11.423 14.685 1.00 90.75 100 ALA A N 1
ATOM 790 C CA . ALA A 1 100 ? 4.476 -10.448 13.621 1.00 90.75 100 ALA A CA 1
ATOM 791 C C . ALA A 1 100 ? 3.024 -9.945 13.646 1.00 90.75 100 ALA A C 1
ATOM 793 O O . ALA A 1 100 ? 2.086 -10.731 13.514 1.00 90.75 100 ALA A O 1
ATOM 794 N N . PHE A 1 101 ? 2.850 -8.631 13.775 1.00 94.44 101 PHE A N 1
ATOM 795 C CA . PHE A 1 101 ? 1.543 -7.989 13.719 1.00 94.44 101 PHE A CA 1
ATOM 796 C C . PHE A 1 101 ? 1.407 -7.208 12.411 1.00 94.44 101 PHE A C 1
ATOM 798 O O . PHE A 1 101 ? 2.048 -6.171 12.202 1.00 94.44 101 PHE A O 1
ATOM 805 N N . TYR A 1 102 ? 0.586 -7.757 11.519 1.00 96.88 102 TYR A N 1
ATOM 806 C CA . TYR A 1 102 ? 0.230 -7.143 10.247 1.00 96.88 102 TYR A CA 1
ATOM 807 C C . TYR A 1 102 ? -0.986 -6.232 10.404 1.00 96.88 102 TYR A C 1
ATOM 809 O O . TYR A 1 102 ? -1.760 -6.376 11.351 1.00 96.88 102 TYR A O 1
ATOM 817 N N . ASN A 1 103 ? -1.160 -5.304 9.468 1.00 97.88 103 ASN A N 1
ATOM 818 C CA . ASN A 1 103 ? -2.333 -4.438 9.448 1.00 97.88 103 ASN A CA 1
ATOM 819 C C . ASN A 1 103 ? -3.626 -5.268 9.437 1.00 97.88 103 ASN A C 1
ATOM 821 O O . ASN A 1 103 ? -3.786 -6.105 8.546 1.00 97.88 103 ASN A O 1
ATOM 825 N N . PRO A 1 104 ? -4.570 -5.036 10.363 1.00 97.88 104 PRO A N 1
ATOM 826 C CA . PRO A 1 104 ? -5.806 -5.803 10.391 1.00 97.88 104 PRO A CA 1
ATOM 827 C C . PRO A 1 104 ? -6.609 -5.674 9.097 1.00 97.88 104 PRO A C 1
ATOM 829 O O . PRO A 1 104 ? -6.769 -4.566 8.582 1.00 97.88 104 PRO A O 1
ATOM 832 N N . ILE A 1 105 ? -7.114 -6.802 8.593 1.00 98.44 105 ILE A N 1
ATOM 833 C CA . ILE A 1 105 ? -8.027 -6.859 7.447 1.00 98.44 105 ILE A CA 1
ATOM 834 C C . ILE A 1 105 ? -9.426 -6.508 7.945 1.00 98.44 105 ILE A C 1
ATOM 836 O O . ILE A 1 105 ? -9.923 -7.118 8.887 1.00 98.44 105 ILE A O 1
ATOM 840 N N . LEU A 1 106 ? -10.053 -5.516 7.322 1.00 98.50 106 LEU A N 1
ATOM 841 C CA . LEU A 1 106 ? -11.370 -5.006 7.706 1.00 98.50 106 LEU A CA 1
ATOM 842 C C . LEU A 1 106 ? -12.457 -5.304 6.672 1.00 98.50 106 LEU A C 1
ATOM 844 O O . LEU A 1 106 ? -13.640 -5.245 7.003 1.00 98.50 106 LEU A O 1
ATOM 848 N N . ALA A 1 107 ? -12.069 -5.581 5.430 1.00 97.81 107 ALA A N 1
ATOM 849 C CA . ALA A 1 107 ? -12.943 -6.066 4.370 1.00 97.81 107 ALA A CA 1
ATOM 850 C C . ALA A 1 107 ? -12.095 -6.637 3.230 1.00 97.81 107 ALA A C 1
ATOM 852 O O . ALA A 1 107 ? -10.954 -6.217 3.024 1.00 97.81 107 ALA A O 1
ATOM 853 N N . GLU A 1 108 ? -12.672 -7.543 2.449 1.00 98.00 108 GLU A N 1
ATOM 854 C CA . GLU A 1 108 ? -12.059 -8.042 1.223 1.00 98.00 108 GLU A CA 1
ATOM 855 C C . GLU A 1 108 ? -13.107 -8.421 0.174 1.00 98.00 108 GLU A C 1
ATOM 857 O O . GLU A 1 108 ? -14.285 -8.615 0.476 1.00 98.00 108 GLU A O 1
ATOM 862 N N . SER A 1 109 ? -12.675 -8.497 -1.081 1.00 97.56 109 SER A N 1
ATOM 863 C CA . SER A 1 109 ? -13.489 -8.943 -2.206 1.00 97.56 109 SER A CA 1
ATOM 864 C C . SER A 1 109 ? -12.608 -9.682 -3.206 1.00 97.56 109 SER A C 1
ATOM 866 O O . SER A 1 109 ? -11.527 -9.210 -3.562 1.00 97.56 109 SER A O 1
ATOM 868 N N . VAL A 1 110 ? -13.073 -10.847 -3.651 1.00 97.44 110 VAL A N 1
ATOM 869 C CA . VAL A 1 110 ? -12.332 -11.749 -4.536 1.00 97.44 110 VAL A CA 1
ATOM 870 C C . VAL A 1 110 ? -13.161 -12.011 -5.789 1.00 97.44 110 VAL A C 1
ATOM 872 O O . VAL A 1 110 ? -14.359 -12.276 -5.716 1.00 97.44 110 VAL A O 1
ATOM 875 N N . SER A 1 111 ? -12.501 -11.985 -6.939 1.00 95.62 111 SER A N 1
ATOM 876 C CA . SER A 1 111 ? -12.998 -12.498 -8.215 1.00 95.62 111 SER A CA 1
ATOM 877 C C . SER A 1 111 ? -11.842 -13.180 -8.963 1.00 95.62 111 SER A C 1
ATOM 879 O O . SER A 1 111 ? -10.688 -13.000 -8.568 1.00 95.62 111 SER A O 1
ATOM 881 N N . PRO A 1 112 ? -12.093 -13.923 -10.057 1.00 92.50 112 PRO A N 1
ATOM 882 C CA . PRO A 1 112 ? -11.032 -14.639 -10.772 1.00 92.50 112 PRO A CA 1
ATOM 883 C C . PRO A 1 112 ? -9.860 -13.762 -11.242 1.00 92.50 112 PRO A C 1
ATOM 885 O O . PRO A 1 112 ? -8.730 -14.235 -11.306 1.00 92.50 112 PRO A O 1
ATOM 888 N N . SER A 1 113 ? -10.115 -12.490 -11.561 1.00 95.25 113 SER A N 1
ATOM 889 C CA . SER A 1 113 ? -9.117 -11.555 -12.096 1.00 95.25 113 SER A CA 1
AT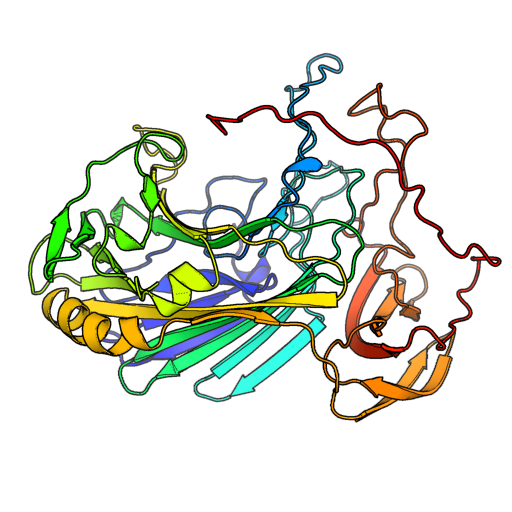OM 890 C C . SER A 1 113 ? -8.948 -10.296 -11.243 1.00 95.25 113 SER A C 1
ATOM 892 O O . SER A 1 113 ? -8.380 -9.310 -11.709 1.00 95.25 113 SER A O 1
ATOM 894 N N . SER A 1 114 ? -9.464 -10.279 -10.013 1.00 98.00 114 SER A N 1
ATOM 895 C CA . SER A 1 114 ? -9.332 -9.125 -9.122 1.00 98.00 114 SER A CA 1
ATOM 896 C C . SER A 1 114 ? -9.365 -9.545 -7.664 1.00 98.00 114 SER A C 1
ATOM 898 O O . SER A 1 114 ? -10.245 -10.303 -7.256 1.00 98.00 114 SER A O 1
ATOM 900 N N . TYR A 1 115 ? -8.446 -8.989 -6.882 1.00 98.62 115 TYR A N 1
ATOM 901 C CA . TYR A 1 115 ? -8.468 -9.054 -5.430 1.00 98.62 115 TYR A CA 1
ATOM 902 C C . TYR A 1 115 ? -8.488 -7.638 -4.860 1.00 98.62 115 TYR A C 1
ATOM 904 O O . TYR A 1 115 ? -7.694 -6.790 -5.270 1.00 98.62 115 TYR A O 1
ATOM 912 N N . ALA A 1 116 ? -9.389 -7.368 -3.921 1.00 98.62 116 ALA A N 1
ATOM 913 C CA . ALA A 1 116 ? -9.440 -6.113 -3.189 1.00 98.62 116 ALA A CA 1
ATOM 914 C C . ALA A 1 116 ? -9.406 -6.368 -1.685 1.00 98.62 116 ALA A C 1
ATOM 916 O O . ALA A 1 116 ? -10.097 -7.256 -1.191 1.00 98.62 116 ALA A O 1
ATOM 917 N N . ILE A 1 117 ? -8.636 -5.557 -0.969 1.00 98.69 117 ILE A N 1
ATOM 918 C CA . ILE A 1 117 ? -8.441 -5.660 0.475 1.00 98.69 117 ILE A CA 1
ATOM 919 C C . ILE A 1 117 ? -8.482 -4.268 1.104 1.00 98.69 117 ILE A C 1
ATOM 921 O O . ILE A 1 117 ? -7.976 -3.300 0.532 1.00 98.69 117 ILE A O 1
ATOM 925 N N . LEU A 1 118 ? -9.120 -4.170 2.266 1.00 98.62 118 LEU A N 1
ATOM 926 C CA . LEU A 1 118 ? -9.130 -2.988 3.114 1.00 98.62 118 LEU A CA 1
ATOM 927 C C . LEU A 1 118 ? -8.407 -3.316 4.416 1.00 98.62 118 LEU A C 1
ATOM 929 O O . LEU A 1 118 ? -8.839 -4.198 5.159 1.00 98.62 118 LEU A O 1
ATOM 933 N N . ASN A 1 119 ? -7.360 -2.561 4.722 1.00 98.62 119 ASN A N 1
ATOM 934 C CA . ASN A 1 119 ? -6.581 -2.714 5.938 1.00 98.62 119 ASN A CA 1
ATOM 935 C C . ASN A 1 119 ? -6.592 -1.436 6.777 1.00 98.62 119 ASN A C 1
ATOM 937 O O . ASN A 1 119 ? -6.623 -0.322 6.248 1.00 98.62 119 ASN A O 1
ATOM 941 N N . TRP A 1 120 ? -6.489 -1.592 8.094 1.00 98.62 120 TRP A N 1
ATOM 942 C CA . TRP A 1 120 ? -6.149 -0.480 8.976 1.00 98.62 120 TRP A CA 1
ATOM 943 C C . TRP A 1 120 ? -4.631 -0.349 9.101 1.00 98.62 120 TRP A C 1
ATOM 945 O O . TRP A 1 120 ? -3.978 -1.197 9.716 1.00 98.62 120 TRP A O 1
ATOM 955 N N . GLY A 1 121 ? -4.072 0.714 8.517 1.00 98.00 121 GLY A N 1
ATOM 956 C CA . GLY A 1 121 ? -2.635 0.980 8.550 1.00 98.00 121 GLY A CA 1
ATOM 957 C C . GLY A 1 121 ? -2.115 1.106 9.981 1.00 98.00 121 GLY A C 1
ATOM 958 O O . GLY A 1 121 ? -2.815 1.624 10.849 1.00 98.00 121 GLY A O 1
ATOM 959 N N . GLN A 1 122 ? -0.888 0.665 10.243 1.00 96.75 122 GLN A N 1
ATOM 960 C CA . GLN A 1 122 ? -0.281 0.715 11.577 1.00 96.75 122 GLN A CA 1
ATOM 961 C C . GLN A 1 122 ? 0.981 1.561 11.600 1.00 96.75 122 GLN A C 1
ATOM 963 O O . GLN A 1 122 ? 1.755 1.558 10.648 1.00 96.75 122 GLN A O 1
ATOM 968 N N . HIS A 1 123 ? 1.232 2.243 12.719 1.00 95.31 123 HIS A N 1
ATOM 969 C CA . HIS A 1 123 ? 2.519 2.905 12.929 1.00 95.31 123 HIS A CA 1
ATOM 970 C C . HIS A 1 123 ? 3.641 1.869 12.969 1.00 95.31 123 HIS A C 1
ATOM 972 O O . HIS A 1 123 ? 3.665 1.006 13.838 1.00 95.31 123 HIS A O 1
ATOM 978 N N . ALA A 1 124 ? 4.593 1.964 12.046 1.00 93.12 124 ALA A N 1
ATOM 979 C CA . ALA A 1 124 ? 5.670 0.990 11.893 1.00 93.12 124 ALA A CA 1
ATOM 980 C C . ALA A 1 124 ? 6.592 0.941 13.113 1.00 93.12 124 ALA A C 1
ATOM 982 O O . ALA A 1 124 ? 7.075 -0.114 13.532 1.00 93.12 124 ALA A O 1
ATOM 983 N N . HIS A 1 125 ? 6.867 2.121 13.663 1.00 89.81 125 HIS A N 1
ATOM 984 C CA . HIS A 1 125 ? 7.758 2.309 14.791 1.00 89.81 125 HIS A CA 1
ATOM 985 C C . HIS A 1 125 ? 6.960 2.203 16.074 1.00 89.81 125 HIS A C 1
ATOM 987 O O . HIS A 1 125 ? 6.256 3.133 16.442 1.00 89.81 125 HIS A O 1
ATOM 993 N N . VAL A 1 126 ? 7.105 1.069 16.749 1.00 88.81 126 VAL A N 1
ATOM 994 C CA . VAL A 1 126 ? 6.474 0.826 18.040 1.00 88.81 126 VAL A CA 1
ATOM 995 C C . VAL A 1 126 ? 7.524 0.597 19.134 1.00 88.81 126 VAL A C 1
ATOM 997 O O . VAL A 1 126 ? 8.623 0.107 18.826 1.00 88.81 126 VAL A O 1
ATOM 1000 N N . PRO A 1 127 ? 7.217 0.935 20.398 1.00 88.31 127 PRO A N 1
ATOM 1001 C CA . PRO A 1 127 ? 6.017 1.658 20.843 1.00 88.31 127 PRO A CA 1
ATOM 1002 C C . PRO A 1 127 ? 5.998 3.122 20.373 1.00 88.31 127 PRO A C 1
ATOM 1004 O O . PRO A 1 127 ? 7.046 3.707 20.104 1.00 88.31 127 PRO A O 1
ATOM 1007 N N . SER A 1 128 ? 4.800 3.702 20.260 1.00 87.56 128 SER A N 1
ATOM 1008 C CA . SER A 1 128 ? 4.585 5.086 19.818 1.00 87.56 128 SER A CA 1
ATOM 1009 C C . SER A 1 128 ? 3.385 5.712 20.525 1.00 87.56 128 SER A C 1
ATOM 1011 O O . SER A 1 128 ? 2.456 5.012 20.929 1.00 87.56 128 SER A O 1
ATOM 1013 N N . ILE A 1 129 ? 3.414 7.039 20.649 1.00 89.00 129 ILE A N 1
ATOM 1014 C CA . ILE A 1 129 ? 2.276 7.859 21.091 1.00 89.00 129 ILE A CA 1
ATOM 1015 C C . ILE A 1 129 ? 1.347 8.241 19.935 1.00 89.00 129 ILE A C 1
ATOM 1017 O O . ILE A 1 129 ? 0.248 8.746 20.155 1.00 89.00 129 ILE A O 1
ATOM 1021 N N . HIS A 1 130 ? 1.788 8.048 18.692 1.00 91.88 130 HIS A N 1
ATOM 1022 C CA . HIS A 1 130 ? 0.980 8.370 17.528 1.00 91.88 130 HIS A CA 1
ATOM 1023 C C . HIS A 1 130 ? -0.085 7.303 17.294 1.00 91.88 130 HIS A C 1
ATOM 1025 O O . HIS A 1 130 ? 0.158 6.101 17.416 1.00 91.88 130 HIS A O 1
ATOM 1031 N N . ARG A 1 131 ? -1.268 7.765 16.896 1.00 93.69 131 ARG A N 1
ATOM 1032 C CA . ARG A 1 131 ? -2.399 6.926 16.504 1.00 93.69 131 ARG A CA 1
ATOM 1033 C C . ARG A 1 131 ? -2.505 6.924 14.987 1.00 93.69 131 ARG A C 1
ATOM 1035 O O . ARG A 1 131 ? -2.194 7.921 14.338 1.00 93.69 131 ARG A O 1
ATOM 1042 N N . SER A 1 132 ? -2.869 5.789 14.411 1.00 95.50 132 SER A N 1
ATOM 1043 C CA . SER A 1 132 ? -3.070 5.648 12.976 1.00 95.50 132 SER A CA 1
ATOM 1044 C C . SER A 1 132 ? -4.525 5.911 12.646 1.00 95.50 132 SER A C 1
ATOM 1046 O O . SER A 1 132 ? -5.414 5.221 13.149 1.00 95.50 132 SER A O 1
ATOM 1048 N N . SER A 1 133 ? -4.733 6.868 11.749 1.00 94.81 133 SER A N 1
ATOM 1049 C CA . SER A 1 133 ? -6.049 7.185 11.202 1.00 94.81 133 SER A CA 1
ATOM 1050 C C . SER A 1 133 ? -6.116 6.946 9.693 1.00 94.81 133 SER A C 1
ATOM 1052 O O . SER A 1 133 ? -6.832 7.646 8.983 1.00 94.81 133 SER A O 1
ATOM 1054 N N . ALA A 1 134 ? -5.336 5.980 9.192 1.00 97.88 134 ALA A N 1
ATOM 1055 C CA . ALA A 1 134 ? -5.305 5.632 7.776 1.00 97.88 134 ALA A CA 1
ATOM 1056 C C . ALA A 1 134 ? -5.995 4.289 7.511 1.00 97.88 134 ALA A C 1
ATOM 1058 O O . ALA A 1 134 ? -5.614 3.255 8.070 1.00 97.88 134 ALA A O 1
ATOM 1059 N N . LEU A 1 135 ? -6.978 4.302 6.613 1.00 98.62 135 LEU A N 1
ATOM 1060 C CA . LEU A 1 135 ? -7.494 3.098 5.971 1.00 98.62 135 LEU A CA 1
ATOM 1061 C C . LEU A 1 135 ? -6.845 2.954 4.596 1.00 98.62 135 LEU A C 1
ATOM 1063 O O . LEU A 1 135 ? -6.830 3.896 3.802 1.00 98.62 135 LEU A O 1
ATOM 1067 N N . TYR A 1 136 ? -6.317 1.767 4.323 1.00 98.62 136 TYR A N 1
ATOM 1068 C CA . TYR A 1 136 ? -5.698 1.417 3.054 1.00 98.62 136 TYR A CA 1
ATOM 1069 C C . TYR A 1 136 ? -6.589 0.452 2.303 1.00 98.62 136 TYR A C 1
ATOM 1071 O O . TYR A 1 136 ? -6.702 -0.712 2.672 1.00 98.62 136 TYR A O 1
ATOM 1079 N N . TYR A 1 137 ? -7.215 0.944 1.242 1.00 98.31 137 TYR A N 1
ATOM 1080 C CA . TYR A 1 137 ? -7.870 0.103 0.259 1.00 98.31 137 TYR A CA 1
ATOM 1081 C C . TYR A 1 137 ? -6.913 -0.149 -0.902 1.00 98.31 137 TYR A C 1
ATOM 1083 O O . TYR A 1 137 ? -6.414 0.799 -1.513 1.00 98.31 137 TYR A O 1
ATOM 1091 N N . THR A 1 138 ? -6.701 -1.418 -1.231 1.00 98.56 138 THR A N 1
ATOM 1092 C CA . THR A 1 138 ? -5.898 -1.843 -2.375 1.00 98.56 138 THR A CA 1
ATOM 1093 C C . THR A 1 138 ? -6.714 -2.798 -3.225 1.00 98.56 138 THR A C 1
ATOM 1095 O O . THR A 1 138 ? -7.131 -3.848 -2.743 1.00 98.56 138 THR A O 1
ATOM 1098 N N . ARG A 1 139 ? -6.906 -2.472 -4.504 1.00 98.62 139 ARG A N 1
ATOM 1099 C CA . ARG A 1 139 ? -7.443 -3.387 -5.515 1.00 98.62 139 ARG A CA 1
ATOM 1100 C C . ARG A 1 139 ? -6.371 -3.700 -6.548 1.00 98.62 139 ARG A C 1
ATOM 1102 O O . ARG A 1 139 ? -5.816 -2.795 -7.165 1.00 98.62 139 ARG A O 1
ATOM 1109 N N . MET A 1 140 ? -6.131 -4.987 -6.747 1.00 98.62 140 MET A N 1
ATOM 1110 C CA . MET A 1 140 ? -5.228 -5.548 -7.742 1.00 98.62 140 MET A CA 1
ATOM 1111 C C . MET A 1 140 ? -6.068 -6.233 -8.814 1.00 98.62 140 MET A C 1
ATOM 1113 O O . MET A 1 140 ? -6.737 -7.220 -8.517 1.00 98.62 140 MET A O 1
ATOM 1117 N N . ASN A 1 141 ? -6.043 -5.715 -10.041 1.00 98.50 141 ASN A N 1
ATOM 1118 C CA . ASN A 1 141 ? -6.714 -6.330 -11.185 1.00 98.50 141 ASN A CA 1
ATOM 1119 C C . ASN A 1 141 ? -5.680 -6.969 -12.112 1.00 98.50 141 ASN A C 1
ATOM 1121 O O . ASN A 1 141 ? -4.672 -6.346 -12.440 1.00 98.50 141 ASN A O 1
ATOM 1125 N N . VAL A 1 142 ? -5.956 -8.187 -12.564 1.00 98.44 142 VAL A N 1
ATOM 1126 C CA . VAL A 1 142 ? -5.193 -8.880 -13.602 1.00 98.44 142 VAL A CA 1
ATOM 1127 C C . VAL A 1 142 ? -5.843 -8.577 -14.945 1.00 98.44 142 VAL A C 1
ATOM 1129 O O . VAL A 1 142 ? -6.976 -8.989 -15.197 1.00 98.44 142 VAL A O 1
ATOM 1132 N N . LEU A 1 143 ? -5.148 -7.826 -15.797 1.00 97.69 143 LEU A N 1
ATOM 1133 C CA . LEU A 1 143 ? -5.617 -7.517 -17.146 1.00 97.69 143 LEU A CA 1
ATOM 1134 C C . LEU A 1 143 ? -5.375 -8.705 -18.089 1.00 97.69 143 LEU A C 1
ATOM 1136 O O . LEU A 1 143 ? -4.629 -9.633 -17.776 1.00 97.69 143 LEU A O 1
ATOM 1140 N N . GLN A 1 144 ? -6.008 -8.673 -19.265 1.00 95.19 144 GLN A N 1
ATOM 1141 C CA . GLN A 1 144 ? -5.953 -9.775 -20.237 1.00 95.19 144 GLN A CA 1
ATOM 1142 C C . GLN A 1 144 ? -4.519 -10.138 -20.653 1.00 95.19 144 GLN A C 1
ATOM 1144 O O . GLN A 1 144 ? -4.207 -11.314 -20.819 1.00 95.19 144 GLN A O 1
ATOM 1149 N N . ASP A 1 145 ? -3.642 -9.140 -20.762 1.00 95.12 145 ASP A N 1
ATOM 1150 C CA . ASP A 1 145 ? -2.230 -9.279 -21.133 1.00 95.12 145 ASP A CA 1
ATOM 1151 C C . ASP A 1 145 ? -1.300 -9.561 -19.934 1.00 95.12 145 ASP A C 1
ATOM 1153 O O . ASP A 1 145 ? -0.077 -9.440 -20.038 1.00 95.12 145 ASP A O 1
ATOM 1157 N N . GLY A 1 146 ? -1.866 -9.857 -18.762 1.00 96.62 146 GLY A N 1
ATOM 1158 C CA . GLY A 1 146 ? -1.112 -10.120 -17.541 1.00 96.62 146 GLY A CA 1
ATOM 1159 C C . GLY A 1 146 ? -0.570 -8.876 -16.850 1.00 96.62 146 GLY A C 1
ATOM 1160 O O . GLY A 1 146 ? 0.159 -9.017 -15.871 1.00 96.62 146 GLY A O 1
ATOM 1161 N N . THR A 1 147 ? -0.903 -7.665 -17.311 1.00 98.38 147 THR A N 1
ATOM 1162 C CA . THR A 1 147 ? -0.622 -6.443 -16.542 1.00 98.38 147 THR A CA 1
ATOM 1163 C C . THR A 1 147 ? -1.360 -6.506 -15.208 1.00 98.38 147 THR A C 1
ATOM 1165 O O . THR A 1 147 ? -2.530 -6.889 -15.157 1.00 98.38 147 THR A O 1
ATOM 1168 N N . ILE A 1 148 ? -0.708 -6.069 -14.135 1.00 98.69 148 ILE A N 1
ATOM 1169 C CA . ILE A 1 148 ? -1.356 -5.868 -12.839 1.00 98.69 148 ILE A CA 1
ATOM 1170 C C . ILE A 1 148 ? -1.699 -4.387 -12.722 1.00 98.69 148 ILE A C 1
ATOM 1172 O O . ILE A 1 148 ? -0.807 -3.546 -12.630 1.00 98.69 148 ILE A O 1
ATOM 1176 N N . GLU A 1 149 ? -2.983 -4.050 -12.712 1.00 98.75 149 GLU A N 1
ATOM 1177 C CA . GLU A 1 149 ? -3.435 -2.710 -12.342 1.00 98.75 149 GLU A CA 1
ATOM 1178 C C . GLU A 1 149 ? -3.571 -2.632 -10.819 1.00 98.75 149 GLU A C 1
ATOM 1180 O O . GLU A 1 149 ? -4.315 -3.401 -10.204 1.00 98.75 149 GLU A O 1
ATOM 1185 N N . LEU A 1 150 ? -2.870 -1.677 -10.214 1.00 98.50 150 LEU A N 1
ATOM 1186 C CA . LEU A 1 150 ? -2.944 -1.372 -8.793 1.00 98.50 150 LEU A CA 1
ATOM 1187 C C . LEU A 1 150 ? -3.757 -0.096 -8.594 1.00 98.50 150 LEU A C 1
ATOM 1189 O O . LEU A 1 150 ? -3.361 0.977 -9.052 1.00 98.50 150 LEU A O 1
ATOM 1193 N N . ASN A 1 151 ? -4.871 -0.209 -7.877 1.00 98.50 151 ASN A N 1
ATOM 1194 C CA . ASN A 1 151 ? -5.667 0.925 -7.426 1.00 98.50 151 ASN A CA 1
ATOM 1195 C C . ASN A 1 151 ? -5.560 1.032 -5.905 1.00 98.50 151 ASN A C 1
ATOM 1197 O O . ASN A 1 151 ? -5.978 0.121 -5.190 1.00 98.50 151 ASN A O 1
ATOM 1201 N N . TYR A 1 152 ? -5.043 2.154 -5.421 1.00 98.44 152 TYR A N 1
ATOM 1202 C CA . TYR A 1 152 ? -4.973 2.476 -4.004 1.00 98.44 152 TYR A CA 1
ATOM 1203 C C . TYR A 1 152 ? -5.954 3.593 -3.668 1.00 98.44 152 TYR A C 1
ATOM 1205 O O . TYR A 1 152 ? -6.050 4.573 -4.406 1.00 98.44 152 TYR A O 1
ATOM 1213 N N . ALA A 1 153 ? -6.618 3.474 -2.525 1.00 97.88 153 ALA A N 1
ATOM 1214 C CA . ALA A 1 153 ? -7.298 4.577 -1.867 1.00 97.88 153 ALA A CA 1
ATOM 1215 C C . ALA A 1 153 ? -6.817 4.649 -0.413 1.00 97.88 153 ALA A C 1
ATOM 1217 O O . ALA A 1 153 ? -7.017 3.725 0.377 1.00 97.88 153 ALA A O 1
ATOM 1218 N N . ILE A 1 154 ? -6.128 5.743 -0.088 1.00 98.50 154 ILE A N 1
ATOM 1219 C CA . ILE A 1 154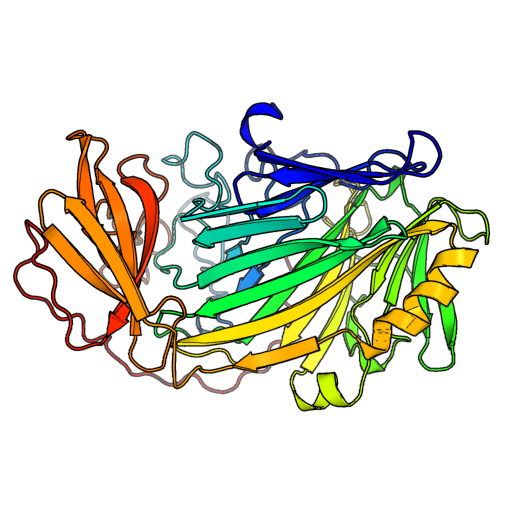 ? -5.583 6.022 1.240 1.00 98.50 154 ILE A CA 1
ATOM 1220 C C . ILE A 1 154 ? -6.492 7.049 1.897 1.00 98.50 154 ILE A C 1
ATOM 1222 O O . ILE A 1 154 ? -6.407 8.239 1.588 1.00 98.50 154 ILE A O 1
ATOM 1226 N N . HIS A 1 155 ? -7.381 6.580 2.766 1.00 98.25 155 HIS A N 1
ATOM 1227 C CA . HIS A 1 155 ? -8.350 7.430 3.443 1.00 98.25 155 HIS A CA 1
ATOM 1228 C C . HIS A 1 155 ? -7.837 7.860 4.814 1.00 98.25 155 HIS A C 1
ATOM 1230 O O . HIS A 1 155 ? -7.499 7.010 5.641 1.00 98.25 155 HIS A O 1
ATOM 1236 N N . ASN A 1 156 ? -7.822 9.168 5.063 1.00 98.12 156 ASN A N 1
ATOM 1237 C CA . ASN A 1 156 ? -7.496 9.734 6.362 1.00 98.12 156 ASN A CA 1
ATOM 1238 C C . ASN A 1 156 ? -8.780 10.061 7.131 1.00 98.12 156 ASN A C 1
ATOM 1240 O O . ASN A 1 156 ? -9.488 11.003 6.784 1.00 98.12 156 ASN A O 1
ATOM 1244 N N . PHE A 1 157 ? -9.074 9.311 8.189 1.00 96.50 157 PHE A N 1
ATOM 1245 C CA . PHE A 1 157 ? -10.232 9.573 9.052 1.00 96.50 157 PHE A CA 1
ATOM 1246 C C . PHE A 1 157 ? -9.884 10.373 10.320 1.00 96.50 157 PHE A C 1
ATOM 1248 O O . PHE A 1 157 ? -10.759 10.621 11.147 1.00 96.50 157 PHE A O 1
ATOM 1255 N N . GLY A 1 158 ? -8.622 10.784 10.483 1.00 95.12 158 GLY A N 1
ATOM 1256 C CA . GLY A 1 158 ? -8.125 11.509 11.655 1.00 95.12 158 GLY A CA 1
ATOM 1257 C C . GLY A 1 158 ? -7.828 12.979 11.383 1.00 95.12 158 GLY A C 1
ATOM 1258 O O . GLY A 1 158 ? -7.964 13.465 10.265 1.00 95.12 158 GLY A O 1
ATOM 1259 N N . SER A 1 159 ? -7.414 13.692 12.430 1.00 94.38 159 SER A N 1
ATOM 1260 C CA . SER A 1 159 ? -7.076 15.122 12.394 1.00 94.38 159 SER A CA 1
ATOM 1261 C C . SER A 1 159 ? -5.684 15.416 11.814 1.00 94.38 159 SER A C 1
ATOM 1263 O O . SER A 1 159 ? -5.436 16.527 11.347 1.00 94.38 159 SER A O 1
ATOM 1265 N N . ASP A 1 160 ? -4.781 14.434 11.810 1.00 95.88 160 ASP A N 1
ATOM 1266 C CA . ASP A 1 160 ? -3.396 14.610 11.367 1.00 95.88 160 ASP A CA 1
ATOM 1267 C C . ASP A 1 160 ? -3.287 14.766 9.853 1.00 95.88 160 ASP A C 1
ATOM 1269 O O . ASP A 1 160 ? -3.831 13.962 9.103 1.00 95.88 160 ASP A O 1
ATOM 1273 N N . LEU A 1 161 ? -2.527 15.760 9.390 1.00 97.19 161 LEU A N 1
ATOM 1274 C CA . LEU A 1 161 ? -2.280 15.962 7.964 1.00 97.19 161 LEU A CA 1
ATOM 1275 C C . LEU A 1 161 ? -1.261 14.942 7.440 1.00 97.19 161 LEU A C 1
ATOM 1277 O O . LEU A 1 161 ? -0.088 14.990 7.813 1.00 97.19 161 LEU A O 1
ATOM 1281 N N . LEU A 1 162 ? -1.684 14.052 6.543 1.00 98.00 162 LEU A N 1
ATOM 1282 C CA . LEU A 1 162 ? -0.778 13.146 5.835 1.00 98.00 162 LEU A CA 1
ATOM 1283 C C . LEU A 1 162 ? -0.283 13.834 4.558 1.00 98.00 162 LEU A C 1
ATOM 1285 O O . LEU A 1 162 ? -1.095 14.241 3.734 1.00 98.00 162 LEU A O 1
ATOM 1289 N N . ASP A 1 163 ? 1.029 13.990 4.390 1.00 96.69 163 ASP A N 1
ATOM 1290 C CA . ASP A 1 163 ? 1.613 14.845 3.339 1.00 96.69 163 ASP A CA 1
ATOM 1291 C C . ASP A 1 163 ? 2.727 14.179 2.515 1.00 96.69 163 ASP A C 1
ATOM 1293 O O . ASP A 1 163 ? 3.189 14.716 1.499 1.00 96.69 163 ASP A O 1
ATOM 1297 N N . TYR A 1 164 ? 3.146 12.985 2.929 1.00 96.38 164 TYR A N 1
ATOM 1298 C CA . TYR A 1 164 ? 4.170 12.202 2.262 1.00 96.38 164 TYR A CA 1
ATOM 1299 C C . TYR A 1 164 ? 3.722 10.744 2.165 1.00 96.38 164 TYR A C 1
ATOM 1301 O O . TYR A 1 164 ? 3.386 10.108 3.168 1.00 96.38 164 TYR A O 1
ATOM 1309 N N . PHE A 1 165 ? 3.756 10.202 0.947 1.00 98.00 165 PHE A N 1
ATOM 1310 C CA . PHE A 1 165 ? 3.278 8.853 0.658 1.00 98.00 165 PHE A CA 1
ATOM 1311 C C . PHE A 1 165 ? 4.297 8.042 -0.125 1.00 98.00 165 PHE A C 1
ATOM 1313 O O . PHE A 1 165 ? 4.998 8.588 -0.967 1.00 98.00 165 PHE A O 1
ATOM 1320 N N . ASN A 1 166 ? 4.332 6.731 0.077 1.00 96.94 166 ASN A N 1
ATOM 1321 C CA . ASN A 1 166 ? 4.980 5.809 -0.852 1.00 96.94 166 ASN A CA 1
ATOM 1322 C C . ASN A 1 166 ? 3.900 4.907 -1.460 1.00 96.94 166 ASN A C 1
ATOM 1324 O O . ASN A 1 166 ? 3.197 4.220 -0.719 1.00 96.94 166 ASN A O 1
ATOM 1328 N N . THR A 1 167 ? 3.750 4.916 -2.786 1.00 96.19 167 THR A N 1
ATOM 1329 C CA . THR A 1 167 ? 2.665 4.228 -3.508 1.00 96.19 167 THR A CA 1
ATOM 1330 C C . THR A 1 167 ? 3.191 3.493 -4.755 1.00 96.19 167 THR A C 1
ATOM 1332 O O . THR A 1 167 ? 2.918 3.929 -5.875 1.00 96.19 167 THR A O 1
ATOM 1335 N N . PRO A 1 168 ? 3.952 2.393 -4.608 1.00 94.38 168 PRO A N 1
ATOM 1336 C CA . PRO A 1 168 ? 4.346 1.750 -3.355 1.00 94.38 168 PRO A CA 1
ATOM 1337 C C . PRO A 1 168 ? 5.743 2.186 -2.871 1.00 94.38 168 PRO A C 1
ATOM 1339 O O . PRO A 1 168 ? 6.533 2.779 -3.609 1.00 94.38 168 PRO A O 1
ATOM 1342 N N . TRP A 1 169 ? 6.057 1.849 -1.619 1.00 95.00 169 TRP A N 1
ATOM 1343 C CA . TRP A 1 169 ? 7.415 1.508 -1.190 1.00 95.00 169 TRP A CA 1
ATOM 1344 C C . TRP A 1 169 ? 7.682 0.068 -1.612 1.00 95.00 169 TRP A C 1
ATOM 1346 O O . TRP A 1 169 ? 6.886 -0.799 -1.265 1.00 95.00 169 TRP A O 1
ATOM 1356 N N . GLY A 1 170 ? 8.769 -0.199 -2.329 1.00 93.94 170 GLY A N 1
ATOM 1357 C CA . GLY A 1 170 ? 9.070 -1.544 -2.803 1.00 93.94 170 GLY A CA 1
ATOM 1358 C C . GLY A 1 170 ? 10.427 -1.628 -3.486 1.00 93.94 170 GLY A C 1
ATOM 1359 O O . GLY A 1 170 ? 11.359 -0.912 -3.126 1.00 93.94 170 GLY A O 1
ATOM 1360 N N . GLY A 1 171 ? 10.525 -2.485 -4.498 1.00 94.06 171 GLY A N 1
ATOM 1361 C CA . GLY A 1 171 ? 11.747 -2.757 -5.255 1.00 94.06 171 GLY A CA 1
ATOM 1362 C C . GLY A 1 171 ? 11.983 -4.254 -5.438 1.00 94.06 171 GLY A C 1
ATOM 1363 O O . GLY A 1 171 ? 11.064 -5.051 -5.289 1.00 94.06 171 GLY A O 1
ATOM 1364 N N . VAL A 1 172 ? 13.200 -4.673 -5.756 1.00 97.25 172 VAL A N 1
ATOM 1365 C CA . VAL A 1 172 ? 13.457 -6.069 -6.132 1.00 97.25 172 VAL A CA 1
ATOM 1366 C C . VAL A 1 172 ? 14.676 -6.671 -5.455 1.00 97.25 172 VAL A C 1
ATOM 1368 O O . VAL A 1 172 ? 15.586 -5.972 -5.003 1.00 97.25 172 VAL A O 1
ATOM 1371 N N . ARG A 1 173 ? 14.701 -8.001 -5.454 1.00 97.00 173 ARG A N 1
ATOM 1372 C CA . ARG A 1 173 ? 15.872 -8.827 -5.233 1.00 97.00 173 ARG A CA 1
ATOM 1373 C C . ARG A 1 173 ? 16.900 -8.530 -6.313 1.00 97.00 173 ARG A C 1
ATOM 1375 O O . ARG A 1 173 ? 16.709 -8.881 -7.479 1.00 97.00 173 ARG A O 1
ATOM 1382 N N . HIS A 1 174 ? 17.995 -7.895 -5.923 1.00 95.06 174 HIS A N 1
ATOM 1383 C CA . HIS A 1 174 ? 18.991 -7.441 -6.885 1.00 95.06 174 HIS A CA 1
ATOM 1384 C C . HIS A 1 174 ? 19.713 -8.611 -7.570 1.00 95.06 174 HIS A C 1
ATOM 1386 O O . HIS A 1 174 ? 19.979 -8.545 -8.763 1.00 95.06 174 HIS A O 1
ATOM 1392 N N . SER A 1 175 ? 19.960 -9.711 -6.856 1.00 95.44 175 SER A N 1
ATOM 1393 C CA . SER A 1 175 ? 20.583 -10.916 -7.416 1.00 95.44 175 SER A CA 1
ATOM 1394 C C . SER A 1 175 ? 19.762 -11.594 -8.521 1.00 95.44 175 SER A C 1
ATOM 1396 O O . SER A 1 175 ? 20.346 -12.237 -9.389 1.00 95.44 175 SER A O 1
ATOM 1398 N N . ALA A 1 176 ? 18.432 -11.439 -8.524 1.00 97.62 176 ALA A N 1
ATOM 1399 C CA . ALA A 1 176 ? 17.557 -11.963 -9.578 1.00 97.62 176 ALA A CA 1
ATOM 1400 C C . ALA A 1 176 ? 17.369 -10.960 -10.726 1.00 97.62 176 ALA A C 1
ATOM 1402 O O . ALA A 1 176 ? 17.317 -11.339 -11.897 1.00 97.62 176 ALA A O 1
ATOM 1403 N N . LEU A 1 177 ? 17.279 -9.671 -10.393 1.00 97.75 177 LEU A N 1
ATOM 1404 C CA . LEU A 1 177 ? 17.014 -8.592 -11.339 1.00 97.75 177 LEU A CA 1
ATOM 1405 C C . LEU A 1 177 ? 18.068 -7.480 -11.192 1.00 97.75 177 LEU A C 1
ATOM 1407 O O . LEU A 1 177 ? 17.788 -6.414 -10.633 1.00 97.75 177 LEU A O 1
ATOM 1411 N N . PRO A 1 178 ? 19.302 -7.719 -11.672 1.00 96.19 178 PRO A N 1
ATOM 1412 C CA . PRO A 1 178 ? 20.433 -6.841 -11.410 1.00 96.19 178 PRO A CA 1
ATOM 1413 C C . PRO A 1 178 ? 20.424 -5.565 -12.247 1.00 96.19 178 PRO A C 1
ATOM 1415 O O . PRO A 1 178 ? 21.172 -4.650 -11.938 1.00 96.19 178 PRO A O 1
ATOM 1418 N N . THR A 1 179 ? 19.626 -5.470 -13.311 1.00 97.12 179 THR A N 1
ATOM 1419 C CA . THR A 1 179 ? 19.625 -4.303 -14.207 1.00 97.12 179 THR A CA 1
ATOM 1420 C C . THR A 1 179 ? 18.433 -3.403 -13.910 1.00 97.12 179 THR A C 1
ATOM 1422 O O . THR A 1 179 ? 17.306 -3.802 -14.176 1.00 97.12 179 THR A O 1
ATOM 1425 N N . HIS A 1 180 ? 18.660 -2.179 -13.426 1.00 97.44 180 HIS A N 1
ATOM 1426 C CA . HIS A 1 180 ? 17.609 -1.163 -13.294 1.00 97.44 180 HIS A CA 1
ATOM 1427 C C . HIS A 1 180 ? 17.650 -0.194 -14.479 1.00 97.44 180 HIS A C 1
ATOM 1429 O O . HIS A 1 180 ? 18.688 0.413 -14.750 1.00 97.44 180 HIS A O 1
ATOM 1435 N N . LEU A 1 181 ? 16.519 -0.052 -15.168 1.00 97.62 181 LEU A N 1
ATOM 1436 C CA . LEU A 1 181 ? 16.324 0.849 -16.298 1.00 97.62 181 LEU A CA 1
ATOM 1437 C C . LEU A 1 181 ? 15.265 1.895 -15.949 1.00 97.62 181 LEU A C 1
ATOM 1439 O O . LEU A 1 181 ? 14.225 1.575 -15.370 1.00 97.62 181 LEU A O 1
ATOM 1443 N N . LEU A 1 182 ? 15.512 3.138 -16.348 1.00 97.44 182 LEU A N 1
ATOM 1444 C CA . LEU A 1 182 ? 14.589 4.254 -16.195 1.00 97.44 182 LEU A CA 1
ATOM 1445 C C . LEU A 1 182 ? 14.258 4.834 -17.570 1.00 97.44 182 LEU A C 1
ATOM 1447 O O . LEU A 1 182 ? 15.155 5.101 -18.375 1.00 97.44 182 LEU A O 1
ATOM 1451 N N . SER A 1 183 ? 12.967 5.010 -17.834 1.00 97.31 183 SER A N 1
ATOM 1452 C CA . SER A 1 183 ? 12.485 5.640 -19.065 1.00 97.31 183 SER A CA 1
ATOM 1453 C C . SER A 1 183 ? 12.830 7.123 -19.122 1.00 97.31 183 SER A C 1
ATOM 1455 O O . SER A 1 183 ? 12.858 7.800 -18.090 1.00 97.31 183 SER A O 1
ATOM 1457 N N . ARG A 1 184 ? 13.048 7.646 -20.331 1.00 95.56 184 ARG A N 1
ATOM 1458 C CA . ARG A 1 184 ? 13.388 9.058 -20.542 1.00 95.56 184 ARG A CA 1
ATOM 1459 C C . ARG A 1 184 ? 12.211 9.856 -21.120 1.00 95.56 184 ARG A C 1
ATOM 1461 O O . ARG A 1 184 ? 11.392 9.266 -21.826 1.00 95.56 184 ARG A O 1
ATOM 1468 N N . PRO A 1 185 ? 12.100 11.168 -20.832 1.00 91.81 185 PRO A N 1
ATOM 1469 C CA . PRO A 1 185 ? 11.010 12.008 -21.338 1.00 91.81 185 PRO A CA 1
ATOM 1470 C C . PRO A 1 185 ? 10.899 12.028 -22.865 1.00 91.81 185 PRO A C 1
ATOM 1472 O O . PRO A 1 185 ? 9.796 12.063 -23.398 1.00 91.81 185 PRO A O 1
ATOM 1475 N N . GLU A 1 186 ? 12.033 11.979 -23.563 1.00 89.31 186 GLU A N 1
ATOM 1476 C CA . GLU A 1 186 ? 12.125 11.969 -25.025 1.00 89.31 186 GLU A CA 1
ATOM 1477 C C . GLU A 1 186 ? 11.842 10.597 -25.664 1.00 89.31 186 GLU A C 1
ATOM 1479 O O . GLU A 1 186 ? 11.909 10.458 -26.884 1.00 89.31 186 GLU A O 1
ATOM 1484 N N . GLY A 1 187 ? 11.527 9.585 -24.852 1.00 89.00 187 GLY A N 1
ATOM 1485 C CA . GLY A 1 187 ? 11.366 8.199 -25.275 1.00 89.00 187 GLY A CA 1
ATOM 1486 C C . GLY A 1 187 ? 12.597 7.336 -24.990 1.00 89.00 187 GLY A C 1
ATOM 1487 O O . GLY A 1 187 ? 13.679 7.808 -24.640 1.00 89.00 187 GLY A O 1
ATOM 1488 N N . GLY A 1 188 ? 12.420 6.019 -25.109 1.00 92.81 188 GLY A N 1
ATOM 1489 C CA . GLY A 1 188 ? 13.453 5.049 -24.750 1.00 92.81 188 GLY A CA 1
ATOM 1490 C C . GLY A 1 188 ? 13.740 4.993 -23.243 1.00 92.81 188 GLY A C 1
ATOM 1491 O O . GLY A 1 188 ? 12.939 5.408 -22.401 1.00 92.81 188 GLY A O 1
ATOM 1492 N N . TYR A 1 189 ? 14.884 4.411 -22.889 1.00 95.94 189 TYR A N 1
ATOM 1493 C CA . TYR A 1 189 ? 15.284 4.159 -21.505 1.00 95.94 189 TYR A CA 1
ATOM 1494 C C . TYR A 1 189 ? 16.803 4.053 -21.376 1.00 95.94 189 TYR A C 1
ATOM 1496 O O . TYR A 1 189 ? 17.517 3.836 -22.355 1.00 95.94 189 TYR A O 1
ATOM 1504 N N . ALA A 1 190 ? 17.305 4.180 -20.150 1.00 95.75 190 ALA A N 1
ATOM 1505 C CA . ALA A 1 190 ? 18.719 4.003 -19.844 1.00 95.75 190 ALA A CA 1
ATOM 1506 C C . ALA A 1 190 ? 18.937 3.312 -18.496 1.00 95.75 190 ALA A C 1
ATOM 1508 O O . ALA A 1 190 ? 18.089 3.427 -17.607 1.00 95.75 190 ALA A O 1
ATOM 1509 N N . PRO A 1 191 ? 20.071 2.611 -18.323 1.00 96.00 191 PRO A N 1
ATOM 1510 C CA . PRO A 1 191 ? 20.464 2.119 -17.015 1.00 96.00 191 PRO A CA 1
ATOM 1511 C C . PRO A 1 191 ? 20.701 3.281 -16.054 1.00 96.00 191 PRO A C 1
ATOM 1513 O O . PRO A 1 191 ? 21.224 4.326 -16.440 1.00 96.00 191 PRO A O 1
ATOM 1516 N N . THR A 1 192 ? 20.335 3.086 -14.792 1.00 92.75 192 THR A N 1
ATOM 1517 C CA . THR A 1 192 ? 20.664 4.043 -13.730 1.00 92.75 192 THR A CA 1
ATOM 1518 C C . THR A 1 192 ? 21.925 3.626 -12.997 1.00 92.75 192 THR A C 1
ATOM 1520 O O . THR A 1 192 ? 22.195 2.433 -12.850 1.00 92.75 192 THR A O 1
ATOM 1523 N N . GLU A 1 193 ? 22.614 4.590 -12.399 1.00 86.19 193 GLU A N 1
ATOM 1524 C CA . GLU A 1 193 ? 23.678 4.282 -11.455 1.00 86.19 193 GLU A CA 1
ATOM 1525 C C . GLU A 1 193 ? 23.156 3.637 -10.168 1.00 86.19 193 GLU A C 1
ATOM 1527 O O . GLU A 1 193 ? 22.074 3.941 -9.648 1.00 86.19 193 GLU A O 1
ATOM 1532 N N . PHE A 1 194 ? 23.988 2.753 -9.629 1.00 80.81 194 PHE A N 1
ATOM 1533 C CA . PHE A 1 194 ? 23.755 2.088 -8.364 1.00 80.81 194 PHE A CA 1
ATOM 1534 C C . PHE A 1 194 ? 24.181 2.972 -7.194 1.00 80.81 194 PHE A C 1
ATOM 1536 O O . PHE A 1 194 ? 25.356 3.068 -6.835 1.00 80.81 194 PHE A O 1
ATOM 1543 N N . VAL A 1 195 ? 23.189 3.590 -6.564 1.00 88.88 195 VAL A N 1
ATOM 1544 C CA . VAL A 1 195 ? 23.360 4.482 -5.415 1.00 88.88 195 VAL A CA 1
ATOM 1545 C C . VAL A 1 195 ? 22.763 3.870 -4.151 1.00 88.88 195 VAL A C 1
ATOM 1547 O O . VAL A 1 195 ? 21.922 2.973 -4.206 1.00 88.88 195 VAL A O 1
ATOM 1550 N N . SER A 1 196 ? 23.191 4.346 -2.982 1.00 89.75 196 SER A N 1
ATOM 1551 C CA . SER A 1 196 ? 22.510 4.014 -1.726 1.00 89.75 196 SER A CA 1
ATOM 1552 C C . SER A 1 196 ? 21.118 4.643 -1.719 1.00 89.75 196 SER A C 1
ATOM 1554 O O . SER A 1 196 ? 20.976 5.819 -2.062 1.00 89.75 196 SER A O 1
ATOM 1556 N N . PHE A 1 197 ? 20.103 3.907 -1.266 1.00 89.38 197 PHE A N 1
ATOM 1557 C CA . PHE A 1 197 ? 18.790 4.503 -1.041 1.00 89.38 197 PHE A CA 1
ATOM 1558 C C . PHE A 1 197 ? 18.895 5.621 0.011 1.00 89.38 197 PHE A C 1
ATOM 1560 O O . PHE A 1 197 ? 19.553 5.457 1.037 1.00 89.38 197 PHE A O 1
ATOM 1567 N N . GLY A 1 198 ? 18.275 6.773 -0.260 1.00 82.88 198 GLY A N 1
ATOM 1568 C CA . GLY A 1 198 ? 18.442 7.994 0.544 1.00 82.88 198 GLY A CA 1
ATOM 1569 C C . GLY A 1 198 ? 19.579 8.919 0.085 1.00 82.88 198 GLY A C 1
ATOM 1570 O O . GLY A 1 198 ? 19.702 10.011 0.634 1.00 82.88 198 GLY A O 1
ATOM 1571 N N . GLY A 1 199 ? 20.374 8.503 -0.909 1.00 85.38 199 GLY A N 1
ATOM 1572 C CA . GLY A 1 199 ? 21.309 9.358 -1.649 1.00 85.38 199 GLY A CA 1
ATOM 1573 C C . GLY A 1 199 ? 20.681 9.962 -2.912 1.00 85.38 199 GLY A C 1
ATOM 1574 O O . GLY A 1 199 ? 19.491 10.278 -2.923 1.00 85.38 199 GLY A O 1
ATOM 1575 N N . ASP A 1 200 ? 21.475 10.063 -3.980 1.00 88.06 200 ASP A N 1
ATOM 1576 C CA . ASP A 1 200 ? 21.153 10.822 -5.204 1.00 88.06 200 ASP A CA 1
ATOM 1577 C C . ASP A 1 200 ? 20.149 10.139 -6.154 1.00 88.06 200 ASP A C 1
ATOM 1579 O O . ASP A 1 200 ? 19.796 10.683 -7.195 1.00 88.06 200 ASP A O 1
ATOM 1583 N N . GLY A 1 201 ? 19.652 8.949 -5.803 1.00 93.12 201 GLY A N 1
ATOM 1584 C CA . GLY A 1 201 ? 18.664 8.202 -6.589 1.00 93.12 201 GLY A CA 1
ATOM 1585 C C . GLY A 1 201 ? 17.262 8.777 -6.431 1.00 93.12 201 GLY A C 1
ATOM 1586 O O . GLY A 1 201 ? 16.408 8.176 -5.775 1.00 93.12 201 GLY A O 1
ATOM 1587 N N . ILE A 1 202 ? 17.037 9.976 -6.961 1.00 95.19 202 ILE A N 1
ATOM 1588 C CA . ILE A 1 202 ? 15.772 10.702 -6.869 1.00 95.19 202 ILE A CA 1
ATOM 1589 C C . ILE A 1 202 ? 15.597 11.640 -8.060 1.00 95.19 202 ILE A C 1
ATOM 1591 O O . ILE A 1 202 ? 16.486 12.422 -8.375 1.00 95.19 202 ILE A O 1
ATOM 1595 N N . ILE A 1 203 ? 14.415 11.606 -8.672 1.00 95.06 203 ILE A N 1
ATOM 1596 C CA . ILE A 1 203 ? 13.977 12.587 -9.672 1.00 95.06 203 ILE A CA 1
ATOM 1597 C C . ILE A 1 203 ? 12.520 12.977 -9.426 1.00 95.06 203 ILE A C 1
ATOM 1599 O O . ILE A 1 203 ? 11.756 12.222 -8.809 1.00 95.06 203 ILE A O 1
ATOM 1603 N N . ASP A 1 204 ? 12.113 14.136 -9.936 1.00 94.62 204 ASP A N 1
ATOM 1604 C CA . ASP A 1 204 ? 10.689 14.409 -10.119 1.00 94.62 204 ASP A CA 1
ATOM 1605 C C . ASP A 1 204 ? 10.196 13.551 -11.310 1.00 94.62 204 ASP A C 1
ATOM 1607 O O . ASP A 1 204 ? 10.897 13.369 -12.306 1.00 94.62 204 ASP A O 1
ATOM 1611 N N . ALA A 1 205 ? 9.009 12.944 -11.204 1.00 93.50 205 ALA A N 1
ATOM 1612 C CA . ALA A 1 205 ? 8.558 11.916 -12.155 1.00 93.50 205 ALA A CA 1
ATOM 1613 C C . ALA A 1 205 ? 8.424 12.430 -13.603 1.00 93.50 205 ALA A C 1
ATOM 1615 O O . ALA A 1 205 ? 8.530 11.652 -14.550 1.00 93.50 205 ALA A O 1
ATOM 1616 N N . ASN A 1 206 ? 8.238 13.740 -13.777 1.00 92.31 206 ASN A N 1
ATOM 1617 C CA . ASN A 1 206 ? 8.176 14.406 -15.079 1.00 92.31 206 ASN A CA 1
ATOM 1618 C C . ASN A 1 206 ? 9.522 14.479 -15.815 1.00 92.31 206 ASN A C 1
ATOM 1620 O O . ASN A 1 206 ? 9.546 14.740 -17.011 1.00 92.31 206 ASN A O 1
ATOM 1624 N N . GLN A 1 207 ? 10.623 14.199 -15.119 1.00 94.12 207 GLN A N 1
ATOM 1625 C CA . GLN A 1 207 ? 11.960 14.057 -15.694 1.00 94.12 207 GLN A CA 1
ATOM 1626 C C . GLN A 1 207 ? 12.216 12.632 -16.211 1.00 94.12 207 GLN A C 1
ATOM 1628 O O . GLN A 1 207 ? 13.331 12.311 -16.611 1.00 94.12 207 GLN A O 1
ATOM 1633 N N . SER A 1 208 ? 11.195 11.769 -16.200 1.00 95.56 208 SER A N 1
ATOM 1634 C CA . SER A 1 208 ? 11.228 10.421 -16.773 1.00 95.56 208 SER A CA 1
ATOM 1635 C C . SER A 1 208 ? 10.196 10.259 -17.886 1.00 95.56 208 SER A C 1
ATOM 1637 O O . SER A 1 208 ? 9.316 11.102 -18.074 1.00 95.56 208 SER A O 1
ATOM 1639 N N . GLY A 1 209 ? 10.246 9.116 -18.564 1.00 95.88 209 GLY A N 1
ATOM 1640 C CA . GLY A 1 209 ? 9.193 8.651 -19.465 1.00 95.88 209 GLY A CA 1
ATOM 1641 C C . GLY A 1 209 ? 7.979 8.043 -18.748 1.00 95.88 209 GLY A C 1
ATOM 1642 O O . GLY A 1 209 ? 7.093 7.529 -19.412 1.00 95.88 209 GLY A O 1
ATOM 1643 N N . GLY A 1 210 ? 7.902 8.073 -17.410 1.00 96.38 210 GLY A N 1
ATOM 1644 C CA . GLY A 1 210 ? 6.743 7.585 -16.649 1.00 96.38 210 GLY A CA 1
ATOM 1645 C C . GLY A 1 210 ? 6.776 6.099 -16.270 1.00 96.38 210 GLY A C 1
ATOM 1646 O O . GLY A 1 210 ? 5.786 5.574 -15.757 1.00 96.38 210 GLY A O 1
ATOM 1647 N N . TRP A 1 211 ? 7.892 5.406 -16.483 1.00 97.81 211 TRP A N 1
ATOM 1648 C CA . TRP A 1 211 ? 8.096 4.048 -15.974 1.00 97.81 211 TRP A CA 1
ATOM 1649 C C . TRP A 1 211 ? 9.557 3.745 -15.630 1.00 97.81 211 TRP A C 1
ATOM 1651 O O . TRP A 1 211 ? 10.492 4.365 -16.144 1.00 97.81 211 TRP A O 1
ATOM 1661 N N . SER A 1 212 ? 9.755 2.757 -14.768 1.00 97.69 212 SER A N 1
ATOM 1662 C CA . SER A 1 212 ? 11.056 2.157 -14.468 1.00 97.69 212 SER A CA 1
ATOM 1663 C C . SER A 1 212 ? 10.922 0.641 -14.401 1.00 97.69 212 SER A C 1
ATOM 1665 O O . SER A 1 212 ? 9.824 0.124 -14.193 1.00 97.69 212 SER A O 1
ATOM 1667 N N . GLY A 1 213 ? 12.015 -0.093 -14.586 1.00 97.50 213 GLY A N 1
ATOM 1668 C CA . GLY A 1 213 ? 11.970 -1.548 -14.515 1.00 97.50 213 GLY A CA 1
ATOM 1669 C C . GLY A 1 213 ? 13.279 -2.203 -14.122 1.00 97.50 213 GLY A C 1
ATOM 1670 O O . GLY A 1 213 ? 14.354 -1.610 -14.206 1.00 97.50 213 GLY A O 1
ATOM 1671 N N . PHE A 1 214 ? 13.154 -3.452 -13.693 1.00 98.06 214 PHE A N 1
ATOM 1672 C CA . PHE A 1 214 ? 14.225 -4.306 -13.215 1.00 98.06 214 PHE A CA 1
ATOM 1673 C C . PHE A 1 214 ? 14.289 -5.574 -14.045 1.00 98.06 214 PHE A C 1
ATOM 1675 O O . PHE A 1 214 ? 13.283 -6.264 -14.185 1.00 98.06 214 PHE A O 1
ATOM 1682 N N . PHE A 1 215 ? 15.467 -5.891 -14.568 1.00 98.31 215 PHE A N 1
ATOM 1683 C CA . PHE A 1 215 ? 15.652 -6.927 -15.575 1.00 98.31 215 PHE A CA 1
ATOM 1684 C C . PHE A 1 215 ? 16.827 -7.834 -15.235 1.00 98.31 215 PHE A C 1
ATOM 1686 O O . PHE A 1 215 ? 17.799 -7.424 -14.596 1.00 98.31 215 PHE A O 1
ATOM 1693 N N . THR A 1 216 ? 16.757 -9.064 -15.739 1.00 98.19 216 THR A N 1
ATOM 1694 C CA . THR A 1 216 ? 17.849 -10.050 -15.656 1.00 98.19 216 THR A CA 1
ATOM 1695 C C . THR A 1 216 ? 19.134 -9.566 -16.342 1.00 98.19 216 THR A C 1
ATOM 1697 O O . THR A 1 216 ? 20.231 -9.919 -15.920 1.00 98.19 216 THR A O 1
ATOM 1700 N N . ARG A 1 217 ? 19.011 -8.744 -17.394 1.00 97.00 217 ARG A N 1
ATOM 1701 C CA . ARG A 1 217 ? 20.106 -8.082 -18.126 1.00 97.00 217 ARG A CA 1
ATOM 1702 C C . ARG A 1 217 ? 19.562 -6.929 -18.980 1.00 97.00 217 ARG A C 1
ATOM 1704 O O . ARG A 1 217 ? 18.361 -6.868 -19.229 1.00 97.00 217 ARG A O 1
ATOM 1711 N N . ASN A 1 218 ? 20.431 -6.061 -19.496 1.00 95.88 218 ASN A N 1
ATOM 1712 C CA . ASN A 1 218 ? 20.045 -5.027 -20.466 1.00 95.88 218 ASN A CA 1
ATOM 1713 C C . ASN A 1 218 ? 19.988 -5.598 -21.899 1.00 95.88 218 ASN A C 1
ATOM 1715 O O . ASN A 1 218 ? 20.916 -5.410 -22.683 1.00 95.88 218 ASN A O 1
ATOM 1719 N N . ALA A 1 219 ? 18.936 -6.355 -22.222 1.00 96.75 219 ALA A N 1
ATOM 1720 C CA . ALA A 1 219 ? 18.713 -6.906 -23.562 1.00 96.75 219 ALA A CA 1
ATOM 1721 C C . ALA A 1 219 ? 17.208 -6.985 -23.886 1.00 96.75 219 ALA A C 1
ATOM 1723 O O . ALA A 1 219 ? 16.428 -7.241 -22.971 1.00 96.75 219 ALA A O 1
ATOM 1724 N N . PRO A 1 220 ? 16.783 -6.854 -25.159 1.00 96.44 220 PRO A N 1
ATOM 1725 C CA . PRO A 1 220 ? 15.363 -6.881 -25.543 1.00 96.44 220 PRO A CA 1
ATOM 1726 C C . PRO A 1 220 ? 14.590 -8.119 -25.050 1.00 96.44 220 PRO A C 1
ATOM 1728 O O . PRO A 1 220 ? 13.444 -8.010 -24.626 1.00 96.44 220 PRO A O 1
ATOM 1731 N N . GLU A 1 221 ? 15.235 -9.287 -25.050 1.00 96.75 221 GLU A N 1
ATOM 1732 C CA . GLU A 1 221 ? 14.652 -10.568 -24.615 1.00 96.75 221 GLU A CA 1
ATOM 1733 C C . GLU A 1 221 ? 14.715 -10.801 -23.094 1.00 96.75 221 GLU A C 1
ATOM 1735 O O . GLU A 1 221 ? 14.301 -11.856 -22.610 1.00 96.75 221 GLU A O 1
ATOM 1740 N N . ALA A 1 222 ? 15.296 -9.872 -22.331 1.00 97.56 222 ALA A N 1
ATOM 1741 C CA . ALA A 1 222 ? 15.476 -10.029 -20.896 1.00 97.56 222 ALA A CA 1
ATOM 1742 C C . ALA A 1 222 ? 14.142 -9.895 -20.164 1.00 97.56 222 ALA A C 1
ATOM 1744 O O . ALA A 1 222 ? 13.478 -8.865 -20.268 1.00 97.56 222 ALA A O 1
ATOM 1745 N N . TRP A 1 223 ? 13.789 -10.913 -19.383 1.00 97.94 223 TRP A N 1
ATOM 1746 C CA . TRP A 1 223 ? 12.646 -10.860 -18.478 1.00 97.94 223 TRP A CA 1
ATOM 1747 C C . TRP A 1 223 ? 12.899 -9.897 -17.323 1.00 97.94 223 TRP A C 1
ATOM 1749 O O . TRP A 1 223 ? 14.028 -9.791 -16.821 1.00 97.94 223 TRP A O 1
ATOM 1759 N N . GLY A 1 224 ? 11.831 -9.235 -16.895 1.00 97.94 224 GLY A N 1
ATOM 1760 C CA . GLY A 1 224 ? 11.854 -8.309 -15.781 1.00 97.94 224 GLY A CA 1
ATOM 1761 C C . GLY A 1 224 ? 10.471 -7.912 -15.285 1.00 97.94 224 GLY A C 1
ATOM 1762 O O . GLY A 1 224 ? 9.445 -8.407 -15.754 1.00 97.94 224 GLY A O 1
ATOM 1763 N N . VAL A 1 225 ? 10.471 -6.998 -14.321 1.00 98.25 225 VAL A N 1
ATOM 1764 C CA . VAL A 1 225 ? 9.277 -6.348 -13.780 1.00 98.25 225 VAL A CA 1
ATOM 1765 C C . VAL A 1 225 ? 9.421 -4.838 -13.918 1.00 98.25 225 VAL A C 1
ATOM 1767 O O . VAL A 1 225 ? 10.463 -4.278 -13.578 1.00 98.25 225 VAL A O 1
ATOM 1770 N N . ALA A 1 226 ? 8.382 -4.169 -14.406 1.00 98.19 226 ALA A N 1
ATOM 1771 C CA . ALA A 1 226 ? 8.343 -2.720 -14.546 1.00 98.19 226 ALA A CA 1
ATOM 1772 C C . ALA A 1 226 ? 7.175 -2.106 -13.784 1.00 98.19 226 ALA A C 1
ATOM 1774 O O . ALA A 1 226 ? 6.085 -2.673 -13.745 1.00 98.19 226 ALA A O 1
ATOM 1775 N N . LEU A 1 227 ? 7.413 -0.929 -13.210 1.00 98.31 227 LEU A N 1
ATOM 1776 C CA . LEU A 1 227 ? 6.424 -0.092 -12.552 1.00 98.31 227 LEU A CA 1
ATOM 1777 C C . LEU A 1 227 ? 6.105 1.106 -13.449 1.00 98.31 227 LEU A C 1
ATOM 1779 O O . LEU A 1 227 ? 6.968 1.943 -13.716 1.00 98.31 227 LEU A O 1
ATOM 1783 N N . VAL A 1 228 ? 4.852 1.205 -13.885 1.00 98.31 228 VAL A N 1
ATOM 1784 C CA . VAL A 1 228 ? 4.336 2.327 -14.674 1.00 98.31 228 VAL A CA 1
ATOM 1785 C C . VAL A 1 228 ? 3.602 3.281 -13.739 1.00 98.31 228 VAL A C 1
ATOM 1787 O O . VAL A 1 228 ? 2.484 3.010 -13.297 1.00 98.31 228 VAL A O 1
ATOM 1790 N N . PHE A 1 229 ? 4.252 4.397 -13.425 1.00 97.12 229 PHE A N 1
ATOM 1791 C CA . PHE A 1 229 ? 3.747 5.436 -12.520 1.00 97.12 229 PHE A CA 1
ATOM 1792 C C . PHE A 1 229 ? 3.261 6.687 -13.268 1.00 97.12 229 PHE A C 1
ATOM 1794 O O . PHE A 1 229 ? 2.464 7.470 -12.759 1.00 97.12 229 PHE A O 1
ATOM 1801 N N . GLY A 1 230 ? 3.647 6.819 -14.532 1.00 95.12 230 GLY A N 1
ATOM 1802 C CA . GLY A 1 230 ? 3.292 7.902 -15.431 1.00 95.12 230 GLY A CA 1
ATOM 1803 C C . GLY A 1 230 ? 3.984 9.224 -15.113 1.00 95.12 230 GLY A C 1
ATOM 1804 O O . GLY A 1 230 ? 4.577 9.436 -14.060 1.00 95.12 230 GLY A O 1
ATOM 1805 N N . ASN A 1 231 ? 3.911 10.130 -16.074 1.00 88.06 231 ASN A N 1
ATOM 1806 C CA . ASN A 1 231 ? 4.566 11.436 -16.048 1.00 88.06 231 ASN A CA 1
ATOM 1807 C C . ASN A 1 231 ? 3.633 12.549 -16.561 1.00 88.06 231 ASN A C 1
ATOM 1809 O O . ASN A 1 231 ? 4.092 13.649 -16.855 1.00 88.06 231 ASN A O 1
ATOM 1813 N N . SER A 1 232 ? 2.328 12.276 -16.677 1.00 79.06 232 SER A N 1
ATOM 1814 C CA . SER A 1 232 ? 1.377 13.183 -17.323 1.00 79.06 232 SER A CA 1
ATOM 1815 C C . SER A 1 232 ? 1.272 14.537 -16.617 1.00 79.06 232 SER A C 1
ATOM 1817 O O . SER A 1 232 ? 1.317 14.632 -15.387 1.00 79.06 232 SER A O 1
ATOM 1819 N N . GLU A 1 233 ? 1.066 15.595 -17.403 1.00 80.25 233 GLU A N 1
ATOM 1820 C CA . GLU A 1 233 ? 0.831 16.951 -16.893 1.00 80.25 233 GLU A CA 1
ATOM 1821 C C . GLU A 1 233 ? -0.376 16.994 -15.938 1.00 80.25 233 GLU A C 1
ATOM 1823 O O . GLU A 1 233 ? -0.349 17.682 -14.920 1.00 80.25 233 GLU A O 1
ATOM 1828 N N . GLN A 1 234 ? -1.417 16.197 -16.218 1.00 79.06 234 GLN A N 1
ATOM 1829 C CA . GLN A 1 234 ? -2.585 16.061 -15.346 1.00 79.06 234 GLN A CA 1
ATOM 1830 C C . GLN A 1 234 ? -2.192 15.602 -13.936 1.00 79.06 234 GLN A C 1
ATOM 1832 O O . GLN A 1 234 ? -2.633 16.197 -12.953 1.00 79.06 234 GLN A O 1
ATOM 1837 N N . ASN A 1 235 ? -1.350 14.571 -13.828 1.00 83.00 235 ASN A N 1
ATOM 1838 C CA . ASN A 1 235 ? -0.894 14.081 -12.532 1.00 83.00 235 ASN A CA 1
ATOM 1839 C C . ASN A 1 235 ? -0.029 15.129 -11.821 1.00 83.00 235 ASN A C 1
ATOM 1841 O O . ASN A 1 235 ? -0.182 15.312 -10.620 1.00 83.00 235 ASN A O 1
ATOM 1845 N N . GLN A 1 236 ? 0.817 15.858 -12.556 1.00 77.88 236 GLN A N 1
ATOM 1846 C CA . GLN A 1 236 ? 1.675 16.911 -11.995 1.00 77.88 236 GLN A CA 1
ATOM 1847 C C . GLN A 1 236 ? 0.885 18.102 -11.440 1.00 77.88 236 GLN A C 1
ATOM 1849 O O . GLN A 1 236 ? 1.275 18.674 -10.424 1.00 77.88 236 GLN A O 1
ATOM 1854 N N . LYS A 1 237 ? -0.230 18.470 -12.086 1.00 82.81 237 LYS A N 1
ATOM 1855 C CA . LYS A 1 237 ? -1.150 19.505 -11.585 1.00 82.81 237 LYS A CA 1
ATOM 1856 C C . LYS A 1 237 ? -1.859 19.066 -10.303 1.00 82.81 237 LYS A C 1
ATOM 1858 O O . LYS A 1 237 ? -2.150 19.906 -9.459 1.00 82.81 237 LYS A O 1
ATOM 1863 N N . ALA A 1 238 ? -2.141 17.770 -10.165 1.00 82.75 238 ALA A N 1
ATOM 1864 C CA . ALA A 1 238 ? -2.845 17.224 -9.010 1.00 82.75 238 ALA A CA 1
ATOM 1865 C C . ALA A 1 238 ? -1.919 16.962 -7.811 1.00 82.75 238 ALA A C 1
ATOM 1867 O O . ALA A 1 238 ? -2.300 17.228 -6.672 1.00 82.75 238 ALA A O 1
ATOM 1868 N N . VAL A 1 239 ? -0.720 16.419 -8.047 1.00 89.62 239 VAL A N 1
ATOM 1869 C CA . VAL A 1 239 ? 0.241 16.044 -7.001 1.00 89.62 239 VAL A CA 1
ATOM 1870 C C . VAL A 1 239 ? 1.680 16.256 -7.469 1.00 89.62 239 VAL A C 1
ATOM 1872 O O . VAL A 1 239 ? 2.031 15.975 -8.616 1.00 89.62 239 VAL A O 1
ATOM 1875 N N . LYS A 1 240 ? 2.574 16.647 -6.552 1.00 92.44 240 LYS A N 1
ATOM 1876 C CA . LYS A 1 240 ? 4.012 16.574 -6.834 1.00 92.44 240 LYS A CA 1
ATOM 1877 C C . LYS A 1 240 ? 4.468 15.121 -6.711 1.00 92.44 240 LYS A C 1
ATOM 1879 O O . LYS A 1 240 ? 4.436 14.558 -5.619 1.00 92.44 240 LYS A O 1
ATOM 1884 N N . LEU A 1 241 ? 4.909 14.521 -7.814 1.00 94.50 241 LEU A N 1
ATOM 1885 C CA . LEU A 1 241 ? 5.318 13.117 -7.869 1.00 94.50 241 LEU A CA 1
ATOM 1886 C C . LEU A 1 241 ? 6.835 12.979 -7.999 1.00 94.50 241 LEU A C 1
ATOM 1888 O O . LEU A 1 241 ? 7.450 13.598 -8.866 1.00 94.50 241 LEU A O 1
ATOM 1892 N N . ARG A 1 242 ? 7.431 12.124 -7.168 1.00 94.56 242 ARG A N 1
ATOM 1893 C CA . ARG A 1 242 ? 8.848 11.748 -7.243 1.00 94.56 242 ARG A CA 1
ATOM 1894 C C . ARG A 1 242 ? 9.015 10.265 -7.501 1.00 94.56 242 ARG A C 1
ATOM 1896 O O . ARG A 1 242 ? 8.247 9.462 -6.978 1.00 94.56 242 ARG A O 1
ATOM 1903 N N . TYR A 1 243 ? 10.066 9.914 -8.227 1.00 96.00 243 TYR A N 1
ATOM 1904 C CA . TYR A 1 243 ? 10.569 8.550 -8.297 1.00 96.00 243 TYR A CA 1
ATOM 1905 C C . TYR A 1 243 ? 11.916 8.479 -7.579 1.00 96.00 243 TYR A C 1
ATOM 1907 O O . TYR A 1 243 ? 12.774 9.342 -7.765 1.00 96.00 243 TYR A O 1
ATOM 1915 N N . ARG A 1 244 ? 12.090 7.478 -6.716 1.00 95.62 244 ARG A N 1
ATOM 1916 C CA . ARG A 1 244 ? 13.310 7.275 -5.924 1.00 95.62 244 ARG A CA 1
ATOM 1917 C C . ARG A 1 244 ? 13.797 5.850 -6.076 1.00 95.62 244 ARG A C 1
ATOM 1919 O O . ARG A 1 244 ? 12.977 4.939 -6.147 1.00 95.62 244 ARG A O 1
ATOM 1926 N N . TRP A 1 245 ? 15.107 5.653 -6.040 1.00 95.69 245 TRP A N 1
ATOM 1927 C CA . TRP A 1 245 ? 15.701 4.327 -6.114 1.00 95.69 245 TRP A CA 1
ATOM 1928 C C . TRP A 1 245 ? 17.031 4.210 -5.365 1.00 95.69 245 TRP A C 1
ATOM 1930 O O . TRP A 1 245 ? 17.635 5.206 -4.968 1.00 95.69 245 TRP A O 1
ATOM 1940 N N . GLY A 1 246 ? 17.485 2.975 -5.160 1.00 94.44 246 GLY A N 1
ATOM 1941 C CA . GLY A 1 246 ? 18.820 2.672 -4.645 1.00 94.44 246 GLY A CA 1
ATOM 1942 C C . GLY A 1 246 ? 18.861 1.447 -3.737 1.00 94.44 246 GLY A C 1
ATOM 1943 O O . GLY A 1 246 ? 17.836 0.885 -3.365 1.00 94.44 246 GLY A O 1
ATOM 1944 N N . TYR A 1 247 ? 20.060 1.034 -3.337 1.00 92.12 247 TYR A N 1
ATOM 1945 C CA . TYR A 1 247 ? 20.251 -0.122 -2.462 1.00 92.12 247 TYR A CA 1
ATOM 1946 C C . TYR A 1 247 ? 19.814 0.138 -1.022 1.00 92.12 247 TYR A C 1
ATOM 1948 O O . TYR A 1 247 ? 20.243 1.114 -0.392 1.00 92.12 247 TYR A O 1
ATOM 1956 N N . ALA A 1 248 ? 19.041 -0.790 -0.459 1.00 87.19 248 ALA A N 1
ATOM 1957 C CA . ALA A 1 248 ? 18.764 -0.811 0.968 1.00 87.19 248 ALA A CA 1
ATOM 1958 C C . ALA A 1 248 ? 20.005 -1.273 1.754 1.00 87.19 248 ALA A C 1
ATOM 1960 O O . ALA A 1 248 ? 20.622 -2.291 1.447 1.00 87.19 248 ALA A O 1
ATOM 1961 N N . GLY A 1 249 ? 20.350 -0.556 2.828 1.00 75.94 249 GLY A N 1
ATOM 1962 C CA . GLY A 1 249 ? 21.524 -0.885 3.652 1.00 75.94 249 GLY A CA 1
ATOM 1963 C C . GLY A 1 249 ? 22.863 -0.405 3.073 1.00 75.94 249 GLY A C 1
ATOM 1964 O O . GLY A 1 249 ? 23.920 -0.840 3.529 1.00 75.94 249 GLY A O 1
ATOM 1965 N N . GLY A 1 250 ? 22.827 0.505 2.094 1.00 76.88 250 GLY A N 1
ATOM 1966 C CA . GLY A 1 250 ? 24.004 1.133 1.492 1.00 76.88 250 GLY A CA 1
ATOM 1967 C C . GLY A 1 250 ? 24.618 0.330 0.342 1.00 76.88 250 GLY A C 1
ATOM 1968 O O . GLY A 1 250 ? 24.139 -0.742 -0.015 1.00 76.88 250 GLY A O 1
ATOM 1969 N N . LYS A 1 251 ? 25.717 0.842 -0.234 1.00 72.44 251 LYS A N 1
ATOM 1970 C CA . LYS A 1 251 ? 26.357 0.297 -1.452 1.00 72.44 251 LYS A CA 1
ATOM 1971 C C . LYS A 1 251 ? 26.745 -1.187 -1.388 1.00 72.44 251 LYS A C 1
ATOM 1973 O O . LYS A 1 251 ? 26.863 -1.817 -2.428 1.00 72.44 251 LYS A O 1
ATOM 1978 N N . LYS A 1 252 ? 26.939 -1.751 -0.189 1.00 78.06 252 LYS A N 1
ATOM 1979 C CA . LYS A 1 252 ? 27.238 -3.184 -0.009 1.00 78.06 252 LYS A CA 1
ATOM 1980 C C . LYS A 1 252 ? 26.026 -4.093 -0.253 1.00 78.06 252 LYS A C 1
ATOM 1982 O O . LYS A 1 252 ? 26.211 -5.299 -0.325 1.00 78.06 252 LYS A O 1
ATOM 1987 N N . ASN A 1 253 ? 24.815 -3.529 -0.317 1.00 82.00 253 ASN A N 1
ATOM 1988 C CA . ASN A 1 253 ? 23.553 -4.224 -0.566 1.00 82.00 253 ASN A CA 1
ATOM 1989 C C . ASN A 1 253 ? 23.398 -5.545 0.215 1.00 82.00 253 ASN A C 1
ATOM 1991 O O . ASN A 1 253 ? 22.994 -6.570 -0.326 1.00 82.00 253 ASN A O 1
ATOM 1995 N N . ALA A 1 254 ? 23.708 -5.532 1.514 1.00 85.81 254 ALA A N 1
ATOM 1996 C CA . ALA A 1 254 ? 23.650 -6.737 2.350 1.00 85.81 254 ALA A CA 1
ATOM 1997 C C . ALA A 1 254 ? 22.230 -7.327 2.479 1.00 85.81 254 ALA A C 1
ATOM 1999 O O . ALA A 1 254 ? 22.067 -8.450 2.947 1.00 85.81 254 ALA A O 1
ATOM 2000 N N . ARG A 1 255 ? 21.205 -6.557 2.092 1.00 90.31 255 ARG A N 1
ATOM 2001 C CA . ARG A 1 255 ? 19.796 -6.968 2.068 1.00 90.31 255 ARG A CA 1
ATOM 2002 C C . ARG A 1 255 ? 19.389 -7.634 0.755 1.00 90.31 255 ARG A C 1
ATOM 2004 O O . ARG A 1 255 ? 18.264 -8.109 0.672 1.00 90.31 255 ARG A O 1
ATOM 2011 N N . ASP A 1 256 ? 20.268 -7.634 -0.250 1.00 94.19 256 ASP A N 1
ATOM 2012 C CA . ASP A 1 256 ? 19.948 -8.024 -1.625 1.00 94.19 256 ASP A CA 1
ATOM 2013 C C . ASP A 1 256 ? 18.658 -7.345 -2.118 1.00 94.19 256 ASP A C 1
ATOM 2015 O O . ASP A 1 256 ? 17.767 -7.974 -2.677 1.00 94.19 256 ASP A O 1
ATOM 2019 N N . TYR A 1 257 ? 18.531 -6.046 -1.840 1.00 94.62 257 TYR A N 1
ATOM 2020 C CA . TYR A 1 257 ? 17.311 -5.283 -2.058 1.00 94.62 257 TYR A CA 1
ATOM 2021 C C . TYR A 1 257 ? 17.633 -3.946 -2.714 1.00 94.62 257 TYR A C 1
ATOM 2023 O O . TYR A 1 257 ? 18.176 -3.029 -2.088 1.00 94.62 257 TYR A O 1
ATOM 2031 N N . PHE A 1 258 ? 17.265 -3.829 -3.985 1.00 94.94 258 PHE A N 1
ATOM 2032 C CA . PHE A 1 258 ? 17.245 -2.556 -4.680 1.00 94.94 258 PHE A CA 1
ATOM 2033 C C . PHE A 1 258 ? 15.845 -1.958 -4.566 1.00 94.94 258 PHE A C 1
ATOM 2035 O O . PHE A 1 258 ? 14.889 -2.482 -5.129 1.00 94.94 258 PHE A O 1
ATOM 2042 N N . VAL A 1 259 ? 15.733 -0.867 -3.820 1.00 94.94 259 VAL A N 1
ATOM 2043 C CA . VAL A 1 259 ? 14.476 -0.192 -3.510 1.00 94.94 259 VAL A CA 1
ATOM 2044 C C . VAL A 1 259 ? 14.080 0.708 -4.674 1.00 94.94 259 VAL A C 1
ATOM 2046 O O . VAL A 1 259 ? 14.925 1.402 -5.239 1.00 94.94 259 VAL A O 1
ATOM 2049 N N . SER A 1 260 ? 12.788 0.747 -4.983 1.00 94.94 260 SER A N 1
ATOM 2050 C CA . SER A 1 260 ? 12.160 1.744 -5.849 1.00 94.94 260 SER A CA 1
ATOM 2051 C C . SER A 1 260 ? 10.886 2.260 -5.202 1.00 94.94 260 SER A C 1
ATOM 2053 O O . SER A 1 260 ? 10.089 1.479 -4.681 1.00 94.94 260 SER A O 1
ATOM 2055 N N . VAL A 1 261 ? 10.676 3.570 -5.257 1.00 95.19 261 VAL A N 1
ATOM 2056 C CA . VAL A 1 261 ? 9.539 4.223 -4.615 1.00 95.19 261 VAL A CA 1
ATOM 2057 C C . VAL A 1 261 ? 8.939 5.262 -5.538 1.00 95.19 261 VAL A C 1
ATOM 2059 O O . VAL A 1 261 ? 9.646 6.120 -6.066 1.00 95.19 261 VAL A O 1
ATOM 2062 N N . VAL A 1 262 ? 7.618 5.230 -5.647 1.00 95.62 262 VAL A N 1
ATOM 2063 C CA . VAL A 1 262 ? 6.833 6.328 -6.205 1.00 95.62 262 VAL A CA 1
ATOM 2064 C C . VAL A 1 262 ? 6.278 7.128 -5.037 1.00 95.62 262 VAL A C 1
ATOM 2066 O O . VAL A 1 262 ? 5.602 6.576 -4.170 1.00 95.62 262 VAL A O 1
ATOM 2069 N N . ASN A 1 263 ? 6.611 8.413 -4.983 1.00 95.31 263 ASN A N 1
ATOM 2070 C CA . ASN A 1 263 ? 6.377 9.275 -3.832 1.00 95.31 263 ASN A CA 1
ATOM 2071 C C . ASN A 1 263 ? 5.482 10.467 -4.200 1.00 95.31 263 ASN A C 1
ATOM 2073 O O . ASN A 1 263 ? 6.000 11.514 -4.603 1.00 95.31 263 ASN A O 1
ATOM 2077 N N . PRO A 1 264 ? 4.148 10.326 -4.077 1.00 96.00 264 PRO A N 1
ATOM 2078 C CA . PRO A 1 264 ? 3.235 11.458 -4.100 1.00 96.00 264 PRO A CA 1
ATOM 2079 C C . PRO A 1 264 ? 3.461 12.351 -2.879 1.00 96.00 264 PRO A C 1
ATOM 2081 O O . PRO A 1 264 ? 3.530 11.880 -1.740 1.00 96.00 264 PRO A O 1
ATOM 2084 N N . ARG A 1 265 ? 3.550 13.655 -3.124 1.00 94.75 265 ARG A N 1
ATOM 2085 C CA . ARG A 1 265 ? 3.614 14.704 -2.109 1.00 94.75 265 ARG A CA 1
ATOM 2086 C C . ARG A 1 265 ? 2.416 15.619 -2.279 1.00 94.75 265 ARG A C 1
ATOM 2088 O O . ARG A 1 265 ? 2.399 16.473 -3.166 1.00 94.75 265 ARG A O 1
ATOM 2095 N N . VAL A 1 266 ? 1.411 15.393 -1.449 1.00 95.50 266 VAL A N 1
ATOM 2096 C CA . VAL A 1 266 ? 0.133 16.099 -1.489 1.00 95.50 266 VAL A CA 1
ATOM 2097 C C . VAL A 1 266 ? -0.487 16.065 -0.093 1.00 95.50 266 VAL A C 1
ATOM 2099 O O . VAL A 1 266 ? -0.401 15.026 0.551 1.00 95.50 266 VAL A O 1
ATOM 2102 N N . PRO A 1 267 ? -1.078 17.159 0.407 1.00 96.81 267 PRO A N 1
ATOM 2103 C CA . PRO A 1 267 ? -1.798 17.137 1.675 1.00 96.81 267 PRO A CA 1
ATOM 2104 C C . PRO A 1 267 ? -3.083 16.300 1.577 1.00 96.81 267 PRO A C 1
ATOM 2106 O O . PRO A 1 267 ? -3.871 16.466 0.649 1.00 96.81 267 PRO A O 1
ATOM 2109 N N . VAL A 1 268 ? -3.308 15.432 2.562 1.00 97.75 268 VAL A N 1
ATOM 2110 C CA . VAL A 1 268 ? -4.539 14.653 2.756 1.00 97.75 268 VAL A CA 1
ATOM 2111 C C . VAL A 1 268 ? -4.996 14.850 4.198 1.00 97.75 268 VAL A C 1
ATOM 2113 O O . VAL A 1 268 ? -4.454 14.253 5.133 1.00 97.75 268 VAL A O 1
ATOM 2116 N N . GLY A 1 269 ? -5.966 15.741 4.384 1.00 96.81 269 GLY A N 1
ATOM 2117 C CA . GLY A 1 269 ? -6.564 16.057 5.680 1.00 96.81 269 GLY A CA 1
ATOM 2118 C C . GLY A 1 269 ? -7.685 15.098 6.083 1.00 96.81 269 GLY A C 1
ATOM 2119 O O . GLY A 1 269 ? -7.948 14.098 5.410 1.00 96.81 269 GLY A O 1
ATOM 2120 N N . LYS A 1 270 ? -8.371 15.434 7.181 1.00 95.75 270 LYS A N 1
ATOM 2121 C CA . LYS A 1 270 ? -9.509 14.666 7.700 1.00 95.75 270 LYS A CA 1
ATOM 2122 C C . LYS A 1 270 ? -10.582 14.460 6.627 1.00 95.75 270 LYS A C 1
ATOM 2124 O O . LYS A 1 270 ? -10.968 15.392 5.928 1.00 95.75 270 LYS A O 1
ATOM 2129 N N . ASN A 1 271 ? -11.072 13.229 6.534 1.00 95.19 271 ASN A N 1
ATOM 2130 C CA . ASN A 1 271 ? -12.060 12.735 5.578 1.00 95.19 271 ASN A CA 1
ATOM 2131 C C . ASN A 1 271 ? -11.672 12.838 4.095 1.00 95.19 271 ASN A C 1
ATOM 2133 O O . ASN A 1 271 ? -12.507 12.589 3.223 1.00 95.19 271 ASN A O 1
ATOM 2137 N N . GLN A 1 272 ? -10.408 13.130 3.792 1.00 97.06 272 GLN A N 1
ATOM 2138 C CA . GLN A 1 272 ? -9.901 13.115 2.427 1.00 97.06 272 GLN A CA 1
ATOM 2139 C C . GLN A 1 272 ? -9.296 11.755 2.084 1.00 97.06 272 GLN A C 1
ATOM 2141 O O . GLN A 1 272 ? -8.835 11.004 2.948 1.00 97.06 272 GLN A O 1
ATOM 2146 N N . THR A 1 273 ? -9.290 11.444 0.792 1.00 97.69 273 THR A N 1
ATOM 2147 C CA . THR A 1 273 ? -8.742 10.196 0.262 1.00 97.69 273 THR A CA 1
ATOM 2148 C C . THR A 1 273 ? -7.778 10.499 -0.869 1.00 97.69 273 THR A C 1
ATOM 2150 O O . THR A 1 273 ? -8.163 11.151 -1.839 1.00 97.69 273 THR A O 1
ATOM 2153 N N . LEU A 1 274 ? -6.541 10.011 -0.772 1.00 98.00 274 LEU A N 1
ATOM 2154 C CA . LEU A 1 274 ? -5.627 9.970 -1.911 1.00 98.00 274 LEU A CA 1
ATOM 2155 C C . LEU A 1 274 ? -5.911 8.712 -2.730 1.00 98.00 274 LEU A C 1
ATOM 2157 O O . LEU A 1 274 ? -5.718 7.597 -2.245 1.00 98.00 274 LEU A O 1
ATOM 2161 N N . ASN A 1 275 ? -6.330 8.902 -3.976 1.00 97.81 275 ASN A N 1
ATOM 2162 C CA . ASN A 1 275 ? -6.541 7.832 -4.939 1.00 97.81 275 ASN A CA 1
ATOM 2163 C C . ASN A 1 275 ? -5.352 7.751 -5.895 1.00 97.81 275 ASN A C 1
ATOM 2165 O O . ASN A 1 275 ? -4.938 8.762 -6.472 1.00 97.81 275 ASN A O 1
ATOM 2169 N N . VAL A 1 276 ? -4.835 6.541 -6.088 1.00 98.12 276 VAL A N 1
ATOM 2170 C CA . VAL A 1 276 ? -3.695 6.262 -6.964 1.00 98.12 276 VAL A CA 1
ATOM 2171 C C . VAL A 1 276 ? -4.019 5.086 -7.873 1.00 98.12 276 VAL A C 1
ATOM 2173 O O . VAL A 1 276 ? -4.470 4.049 -7.399 1.00 98.12 276 VAL A O 1
ATOM 2176 N N . ARG A 1 277 ? -3.745 5.226 -9.171 1.00 98.38 277 ARG A N 1
ATOM 2177 C CA . ARG A 1 277 ? -3.753 4.122 -10.138 1.00 98.38 277 ARG A CA 1
ATOM 2178 C C . ARG A 1 277 ? -2.412 4.040 -10.846 1.00 98.38 277 ARG A C 1
ATOM 2180 O O . ARG A 1 277 ? -2.004 5.011 -11.481 1.00 98.38 277 ARG A O 1
ATOM 2187 N N . ILE A 1 278 ? -1.774 2.879 -10.766 1.00 98.19 278 ILE A N 1
ATOM 2188 C CA . ILE A 1 278 ? -0.493 2.553 -11.408 1.00 98.19 278 ILE A CA 1
ATOM 2189 C C . ILE A 1 278 ? -0.523 1.114 -11.923 1.00 98.19 278 ILE A C 1
ATOM 2191 O O . ILE A 1 278 ? -1.456 0.367 -11.623 1.00 98.19 278 ILE A O 1
ATOM 2195 N N . TYR A 1 279 ? 0.502 0.712 -12.672 1.00 98.69 279 TYR A N 1
ATOM 2196 C CA . TYR A 1 279 ? 0.550 -0.621 -13.270 1.00 98.69 279 TYR A CA 1
ATOM 2197 C C . TYR A 1 279 ? 1.889 -1.307 -13.036 1.00 98.69 279 TYR A C 1
ATOM 2199 O O . TYR A 1 279 ? 2.931 -0.653 -12.968 1.00 98.69 279 TYR A O 1
ATOM 2207 N N . ILE A 1 280 ? 1.850 -2.633 -12.953 1.00 98.56 280 ILE A N 1
ATOM 2208 C CA . ILE A 1 280 ? 3.023 -3.501 -12.972 1.00 98.56 280 ILE A CA 1
ATOM 2209 C C . ILE A 1 280 ? 2.956 -4.348 -14.235 1.00 98.56 280 ILE A C 1
ATOM 2211 O O . ILE A 1 280 ? 1.923 -4.955 -14.521 1.00 98.56 280 ILE A O 1
ATOM 2215 N N . ILE A 1 281 ? 4.064 -4.422 -14.962 1.00 98.50 281 ILE A N 1
ATOM 2216 C CA . ILE A 1 281 ? 4.217 -5.314 -16.110 1.00 98.50 281 ILE A CA 1
ATOM 2217 C C . ILE A 1 281 ? 5.298 -6.340 -15.776 1.00 98.50 281 ILE A C 1
ATOM 2219 O O . ILE A 1 281 ? 6.391 -5.960 -15.361 1.00 98.50 281 ILE A O 1
ATOM 2223 N N . VAL A 1 282 ? 5.002 -7.624 -15.976 1.00 98.19 282 VAL A N 1
ATOM 2224 C CA . VAL A 1 282 ? 5.981 -8.719 -15.934 1.00 98.19 282 VAL A CA 1
ATOM 2225 C C . VAL A 1 282 ? 6.107 -9.272 -17.346 1.00 98.19 282 VAL A C 1
ATOM 2227 O O . VAL A 1 282 ? 5.171 -9.891 -17.846 1.00 98.19 282 VAL A O 1
ATOM 2230 N N . ASP A 1 283 ? 7.223 -8.983 -18.011 1.00 97.62 283 ASP A N 1
ATOM 2231 C CA . ASP A 1 283 ? 7.446 -9.351 -19.414 1.00 97.62 283 ASP A CA 1
ATOM 2232 C C . ASP A 1 283 ? 8.933 -9.212 -19.794 1.00 97.62 283 ASP A C 1
ATOM 2234 O O . ASP A 1 283 ? 9.781 -8.829 -18.979 1.00 97.62 283 ASP A O 1
ATOM 2238 N N . GLN A 1 284 ? 9.257 -9.505 -21.049 1.00 97.38 284 GLN A N 1
ATOM 2239 C CA . GLN A 1 284 ? 10.525 -9.157 -21.671 1.00 97.38 284 GLN A CA 1
ATOM 2240 C C . GLN A 1 284 ? 10.613 -7.650 -21.948 1.00 97.38 284 GLN A C 1
ATOM 2242 O O . GLN A 1 284 ? 9.631 -7.016 -22.341 1.00 97.38 284 GLN A O 1
ATOM 2247 N N . LEU A 1 285 ? 11.812 -7.077 -21.821 1.00 97.56 285 LEU A N 1
ATOM 2248 C CA . LEU A 1 285 ? 12.078 -5.644 -22.005 1.00 97.56 285 LEU A CA 1
ATOM 2249 C C . LEU A 1 285 ? 11.477 -5.057 -23.296 1.00 97.56 285 LEU A C 1
ATOM 2251 O O . LEU A 1 285 ? 10.874 -3.986 -23.250 1.00 97.56 285 LEU A O 1
ATOM 2255 N N . LYS A 1 286 ? 11.580 -5.772 -24.425 1.00 95.44 286 LYS A N 1
ATOM 2256 C CA . LYS A 1 286 ? 11.034 -5.336 -25.725 1.00 95.44 286 LYS A CA 1
ATOM 2257 C C . LYS A 1 286 ? 9.513 -5.133 -25.729 1.00 95.44 286 LYS A C 1
ATOM 2259 O O . LYS A 1 286 ? 9.010 -4.323 -26.500 1.00 95.44 286 LYS A O 1
ATOM 2264 N N . ASN A 1 287 ? 8.789 -5.874 -24.889 1.00 96.12 287 ASN A N 1
ATOM 2265 C CA . ASN A 1 287 ? 7.333 -5.796 -24.781 1.00 96.12 287 ASN A CA 1
ATOM 2266 C C . ASN A 1 287 ? 6.919 -4.724 -23.764 1.00 96.12 287 ASN A C 1
ATOM 2268 O O . ASN A 1 287 ? 5.920 -4.032 -23.963 1.00 96.12 287 ASN A O 1
ATOM 2272 N N . ILE A 1 288 ? 7.703 -4.564 -22.690 1.00 96.12 288 ILE A N 1
ATOM 2273 C CA . ILE A 1 288 ? 7.431 -3.594 -21.623 1.00 96.12 288 ILE A CA 1
ATOM 2274 C C . ILE A 1 288 ? 7.421 -2.164 -22.151 1.00 96.12 288 ILE A C 1
ATOM 2276 O O . ILE A 1 288 ? 6.489 -1.431 -21.833 1.00 96.12 288 ILE A O 1
ATOM 2280 N N . SER A 1 289 ? 8.421 -1.760 -22.941 1.00 86.25 289 SER A N 1
ATOM 2281 C CA . SER A 1 289 ? 8.519 -0.375 -23.425 1.00 86.25 289 SER A CA 1
ATOM 2282 C C . SER A 1 289 ? 7.254 0.053 -24.170 1.00 86.25 289 SER A C 1
ATOM 2284 O O . SER A 1 289 ? 6.671 1.083 -23.844 1.00 86.25 289 SER A O 1
ATOM 2286 N N . ARG A 1 290 ? 6.770 -0.799 -25.080 1.00 90.62 290 ARG A N 1
ATOM 2287 C CA . ARG A 1 290 ? 5.538 -0.572 -25.842 1.00 90.62 290 ARG A CA 1
ATOM 2288 C C . ARG A 1 290 ? 4.295 -0.550 -24.951 1.00 90.62 290 ARG A C 1
ATOM 2290 O O . ARG A 1 290 ? 3.470 0.345 -25.067 1.00 90.62 290 ARG A O 1
ATOM 2297 N N . ARG A 1 291 ? 4.145 -1.524 -24.047 1.00 95.81 291 ARG A N 1
ATOM 2298 C CA . ARG A 1 291 ? 2.972 -1.598 -23.153 1.00 95.81 291 ARG A CA 1
ATOM 2299 C C . ARG A 1 291 ? 2.921 -0.424 -22.176 1.00 95.81 291 ARG A C 1
ATOM 2301 O O . ARG A 1 291 ? 1.840 0.053 -21.844 1.00 95.81 291 ARG A O 1
ATOM 2308 N N . ALA A 1 292 ? 4.076 0.052 -21.714 1.00 96.31 292 ALA A N 1
ATOM 2309 C CA . ALA A 1 292 ? 4.154 1.190 -20.809 1.00 96.31 292 ALA A CA 1
ATOM 2310 C C . ALA A 1 292 ? 3.610 2.470 -21.461 1.00 96.31 292 ALA A C 1
ATOM 2312 O O . ALA A 1 292 ? 2.861 3.190 -20.802 1.00 96.31 292 ALA A O 1
ATOM 2313 N N . GLU A 1 293 ? 3.906 2.717 -22.742 1.00 92.75 293 GLU A N 1
ATOM 2314 C CA . GLU A 1 293 ? 3.389 3.866 -23.507 1.00 92.75 293 GLU A CA 1
ATOM 2315 C C . GLU A 1 293 ? 1.854 3.943 -23.478 1.00 92.75 293 GLU A C 1
ATOM 2317 O O . GLU A 1 293 ? 1.297 5.009 -23.217 1.00 92.75 293 GLU A O 1
ATOM 2322 N N . ASP A 1 294 ? 1.164 2.806 -23.610 1.00 94.25 294 ASP A N 1
ATOM 2323 C CA . ASP A 1 294 ? -0.305 2.732 -23.559 1.00 94.25 294 ASP A CA 1
ATOM 2324 C C . ASP A 1 294 ? -0.892 2.913 -22.144 1.00 94.25 294 ASP A C 1
ATOM 2326 O O . ASP A 1 294 ? -2.083 3.213 -21.975 1.00 94.25 294 ASP A O 1
ATOM 2330 N N . LEU A 1 295 ? -0.086 2.680 -21.104 1.00 97.25 295 LEU A N 1
ATOM 2331 C CA . LEU A 1 295 ? -0.512 2.687 -19.701 1.00 97.25 295 LEU A CA 1
ATOM 2332 C C . LEU A 1 295 ? -0.173 3.993 -18.977 1.00 97.25 295 LEU A C 1
ATOM 2334 O O . LEU A 1 295 ? -0.916 4.390 -18.077 1.00 97.25 295 LEU A O 1
ATOM 2338 N N . ILE A 1 296 ? 0.888 4.696 -19.381 1.00 96.19 296 ILE A N 1
ATOM 2339 C CA . ILE A 1 296 ? 1.295 5.990 -18.810 1.00 96.19 296 ILE A CA 1
ATOM 2340 C C . ILE A 1 296 ? 0.128 6.992 -18.773 1.00 96.19 296 ILE A C 1
ATOM 2342 O O . ILE A 1 296 ? -0.142 7.536 -17.698 1.00 96.19 296 ILE A O 1
ATOM 2346 N N . PRO A 1 297 ? -0.646 7.208 -19.860 1.00 94.62 297 PRO A N 1
ATOM 2347 C CA . PRO A 1 297 ? -1.768 8.144 -19.843 1.00 94.62 297 PRO A CA 1
ATOM 2348 C C . PRO A 1 297 ? -2.944 7.677 -18.985 1.00 94.62 297 PRO A C 1
ATOM 2350 O O . PRO A 1 297 ? -3.894 8.438 -18.804 1.00 94.62 297 PRO A O 1
ATOM 2353 N N . LYS A 1 298 ? -2.921 6.441 -18.472 1.00 96.56 298 LYS A N 1
ATOM 2354 C CA . LYS A 1 298 ? -3.967 5.846 -17.631 1.00 96.56 298 LYS A CA 1
ATOM 2355 C C . LYS A 1 298 ? -3.590 5.820 -16.150 1.00 96.56 298 LYS A C 1
ATOM 2357 O O . LYS A 1 298 ? -4.420 5.398 -15.342 1.00 96.56 298 LYS A O 1
ATOM 2362 N N . THR A 1 299 ? -2.382 6.245 -15.769 1.00 97.69 299 THR A N 1
ATOM 2363 C CA . THR A 1 299 ? -2.034 6.406 -14.349 1.00 97.69 299 THR A CA 1
ATOM 2364 C C . THR A 1 299 ? -2.727 7.637 -13.783 1.00 97.69 299 THR A C 1
ATOM 2366 O O . THR A 1 299 ? -2.929 8.634 -14.483 1.00 97.69 299 THR A O 1
ATOM 2369 N N . ARG A 1 300 ? -3.150 7.583 -12.523 1.00 96.25 300 ARG A N 1
ATOM 2370 C CA . ARG A 1 300 ? -3.937 8.659 -11.905 1.00 96.25 300 ARG A CA 1
ATOM 2371 C C . ARG A 1 300 ? -3.475 8.909 -10.485 1.00 96.25 300 ARG A C 1
ATOM 2373 O O . ARG A 1 300 ? -3.260 7.958 -9.744 1.00 96.25 300 ARG A O 1
ATOM 2380 N N . TYR A 1 301 ? -3.421 10.182 -10.112 1.00 96.56 301 TYR A N 1
ATOM 2381 C CA . TYR A 1 301 ? -3.250 10.636 -8.737 1.00 96.56 301 TYR A CA 1
ATOM 2382 C C . TYR A 1 301 ? -4.215 11.784 -8.489 1.00 96.56 301 TYR A C 1
ATOM 2384 O O . TYR A 1 301 ? -4.219 12.751 -9.248 1.00 96.56 301 TYR A O 1
ATOM 2392 N N . HIS A 1 302 ? -5.038 11.689 -7.454 1.00 94.69 302 HIS A N 1
ATOM 2393 C CA . HIS A 1 302 ? -5.871 12.810 -7.032 1.00 94.69 302 HIS A CA 1
ATOM 2394 C C . HIS A 1 302 ? -6.308 12.648 -5.582 1.00 94.69 302 HIS A C 1
ATOM 2396 O O . HIS A 1 302 ? -6.468 11.531 -5.088 1.00 94.69 302 HIS A O 1
ATOM 2402 N N . VAL A 1 303 ? -6.540 13.776 -4.919 1.00 95.88 303 VAL A N 1
ATOM 2403 C CA . VAL A 1 303 ? -7.184 13.812 -3.607 1.00 95.88 303 VAL A CA 1
ATOM 2404 C C . VAL A 1 303 ? -8.666 14.087 -3.814 1.00 95.88 303 VAL A C 1
ATOM 2406 O O . VAL A 1 303 ? -9.036 15.012 -4.533 1.00 95.88 303 VAL A O 1
ATOM 2409 N N . SER A 1 304 ? -9.516 13.269 -3.205 1.00 93.94 304 SER A N 1
ATOM 2410 C CA . SER A 1 304 ? -10.968 13.420 -3.248 1.00 93.94 304 SER A CA 1
ATOM 2411 C C . SER A 1 304 ? -11.537 13.592 -1.847 1.00 93.94 304 SER A C 1
ATOM 2413 O O . SER A 1 304 ? -11.086 12.933 -0.910 1.00 93.94 304 SER A O 1
ATOM 2415 N N . SER A 1 305 ? -12.588 14.397 -1.741 1.00 93.19 305 SER A N 1
ATOM 2416 C CA . SER A 1 305 ? -13.506 14.419 -0.600 1.00 93.19 305 SER A CA 1
ATOM 2417 C C . SER A 1 305 ? -14.896 14.159 -1.165 1.00 93.19 305 SER A C 1
ATOM 2419 O O . SER A 1 305 ? -15.308 14.867 -2.082 1.00 93.19 305 SER A O 1
ATOM 2421 N N . LEU A 1 306 ? -15.585 13.114 -0.706 1.00 89.25 306 LEU A N 1
ATOM 2422 C CA . LEU A 1 306 ? -16.918 12.811 -1.222 1.00 89.25 306 LEU A CA 1
ATOM 2423 C C . LEU A 1 306 ? -17.960 13.634 -0.465 1.00 89.25 306 LEU A C 1
ATOM 2425 O O . LEU A 1 306 ? -17.974 13.669 0.764 1.00 89.25 306 LEU A O 1
ATOM 2429 N N . GLU A 1 307 ? -18.856 14.267 -1.212 1.00 88.12 307 GLU A N 1
ATOM 2430 C CA . GLU A 1 307 ? -20.022 14.949 -0.641 1.00 88.12 307 GLU A CA 1
ATOM 2431 C C . GLU A 1 307 ? -21.174 13.976 -0.383 1.00 88.12 307 GLU A C 1
ATOM 2433 O O . GLU A 1 307 ? -21.985 14.179 0.514 1.00 88.12 307 GLU A O 1
ATOM 2438 N N . LYS A 1 308 ? -21.257 12.912 -1.189 1.00 90.81 308 LYS A N 1
ATOM 2439 C CA . LYS A 1 308 ? -22.338 11.929 -1.155 1.00 90.81 308 LYS A CA 1
ATOM 2440 C C . LYS A 1 308 ? -21.777 10.523 -1.190 1.00 90.81 308 LYS A C 1
ATOM 2442 O O . LYS A 1 308 ? -20.756 10.255 -1.822 1.00 90.81 308 LYS A O 1
ATOM 2447 N N . SER A 1 309 ? -22.500 9.623 -0.544 1.00 94.81 309 SER A N 1
ATOM 2448 C CA . SER A 1 309 ? -22.150 8.219 -0.435 1.00 94.81 309 SER A CA 1
ATOM 2449 C C . SER A 1 309 ? -23.419 7.371 -0.513 1.00 94.81 309 SER A C 1
ATOM 2451 O O . SER A 1 309 ? -24.458 7.808 -0.013 1.00 94.81 309 SER A O 1
ATOM 2453 N N . PRO A 1 310 ? -23.386 6.194 -1.164 1.00 96.81 310 PRO A N 1
ATOM 2454 C CA . PRO A 1 310 ? -24.507 5.274 -1.156 1.00 96.81 310 PRO A CA 1
ATOM 2455 C C . PRO A 1 310 ? -24.887 4.900 0.281 1.00 96.81 310 PRO A C 1
ATOM 2457 O O . PRO A 1 310 ? -23.988 4.608 1.083 1.00 96.81 310 PRO A O 1
ATOM 2460 N N . PRO A 1 311 ? -26.191 4.877 0.603 1.00 96.56 311 PRO A N 1
ATOM 2461 C CA . PRO A 1 311 ? -26.646 4.399 1.894 1.00 96.56 311 PRO A CA 1
ATOM 2462 C C . PRO A 1 311 ? -26.319 2.911 2.041 1.00 96.56 311 PRO A C 1
ATOM 2464 O O . PRO A 1 311 ? -26.367 2.140 1.080 1.00 96.56 311 PRO A O 1
ATOM 2467 N N . LEU A 1 312 ? -26.002 2.513 3.265 1.00 96.88 312 LEU A N 1
ATOM 2468 C CA . LEU A 1 312 ? -25.652 1.158 3.648 1.00 96.88 312 LEU A CA 1
ATOM 2469 C C . LEU A 1 312 ? -26.361 0.824 4.959 1.00 96.88 312 LEU A C 1
ATOM 2471 O O . LEU A 1 312 ? -26.057 1.397 6.001 1.00 96.88 312 LEU A O 1
ATOM 2475 N N . THR A 1 313 ? -27.288 -0.129 4.922 1.00 97.12 313 THR A N 1
ATOM 2476 C CA . THR A 1 313 ? -27.893 -0.672 6.141 1.00 97.12 313 THR A CA 1
ATOM 2477 C C . THR A 1 313 ? -27.120 -1.907 6.588 1.00 97.12 313 THR A C 1
ATOM 2479 O O . THR A 1 313 ? -26.956 -2.844 5.808 1.00 97.12 313 THR A O 1
ATOM 2482 N N . VAL A 1 314 ? -26.680 -1.933 7.847 1.00 96.44 314 VAL A N 1
ATOM 2483 C CA . VAL A 1 314 ? -25.972 -3.079 8.432 1.00 96.44 314 VAL A CA 1
ATOM 2484 C C . VAL A 1 314 ? -26.704 -3.568 9.668 1.00 96.44 314 VAL A C 1
ATOM 2486 O O . VAL A 1 314 ? -26.910 -2.815 10.617 1.00 96.44 314 VAL A O 1
ATOM 2489 N N . GLU A 1 315 ? -27.075 -4.844 9.672 1.00 96.31 315 GLU A N 1
ATOM 2490 C CA . GLU A 1 315 ? -27.530 -5.520 10.884 1.00 96.31 315 GLU A CA 1
ATOM 2491 C C . GLU A 1 315 ? -26.327 -5.844 11.771 1.00 96.31 315 GLU A C 1
ATOM 2493 O O . GLU A 1 315 ? -25.312 -6.382 11.312 1.00 96.31 315 GLU A O 1
ATOM 2498 N N . CYS A 1 316 ? -26.425 -5.465 13.041 1.00 95.06 316 CYS A N 1
ATOM 2499 C CA . CYS A 1 316 ? -25.360 -5.643 14.009 1.00 95.06 316 CYS A CA 1
ATOM 2500 C C . CYS A 1 316 ? -25.918 -6.131 15.344 1.00 95.06 316 CYS A C 1
ATOM 2502 O O . CYS A 1 316 ? -26.884 -5.576 15.869 1.00 95.06 316 CYS A O 1
ATOM 2504 N N . GLU A 1 317 ? -25.245 -7.134 15.897 1.00 95.38 317 GLU A N 1
ATOM 2505 C CA . GLU A 1 317 ? -25.451 -7.641 17.246 1.00 95.38 317 GLU A CA 1
ATOM 2506 C C . GLU A 1 317 ? -24.113 -7.556 17.991 1.00 95.38 317 GLU A C 1
ATOM 2508 O O . GLU A 1 317 ? -23.137 -8.249 17.684 1.00 95.38 317 GLU A O 1
ATOM 2513 N N . ALA A 1 318 ? -24.046 -6.606 18.914 1.00 95.75 318 ALA A N 1
ATOM 2514 C CA . ALA A 1 318 ? -22.898 -6.302 19.747 1.00 95.75 318 ALA A CA 1
ATOM 2515 C C . ALA A 1 318 ? -23.389 -5.859 21.129 1.00 95.75 318 ALA A C 1
ATOM 2517 O O . ALA A 1 318 ? -24.519 -5.402 21.285 1.00 95.75 318 ALA A O 1
ATOM 2518 N N . GLU A 1 319 ? -22.526 -5.931 22.137 1.00 95.69 319 GLU A N 1
ATOM 2519 C CA . GLU A 1 319 ? -22.894 -5.599 23.522 1.00 95.69 319 GLU A CA 1
ATOM 2520 C C . GLU A 1 319 ? -23.451 -4.181 23.673 1.00 95.69 319 GLU A C 1
ATOM 2522 O O . GLU A 1 319 ? -24.332 -3.929 24.489 1.00 95.69 319 GLU A O 1
ATOM 2527 N N . ASN A 1 320 ? -22.919 -3.240 22.894 1.00 94.62 320 ASN A N 1
ATOM 2528 C CA . ASN A 1 320 ? -23.310 -1.840 22.944 1.00 94.62 320 ASN A CA 1
ATOM 2529 C C . ASN A 1 320 ? -24.286 -1.421 21.840 1.00 94.62 320 ASN A C 1
ATOM 2531 O O . ASN A 1 320 ? -24.639 -0.242 21.764 1.00 94.62 320 ASN A O 1
ATOM 2535 N N . TYR A 1 321 ? -24.696 -2.351 20.974 1.00 94.62 321 TYR A N 1
ATOM 2536 C CA . TYR A 1 321 ? -25.619 -2.057 19.889 1.00 94.62 321 TYR A CA 1
ATOM 2537 C C . TYR A 1 321 ? -26.295 -3.321 19.347 1.00 94.62 321 TYR A C 1
ATOM 2539 O O . TYR A 1 321 ? -25.624 -4.233 18.865 1.00 94.62 321 TYR A O 1
ATOM 2547 N N . VAL A 1 322 ? -27.628 -3.323 19.327 1.00 94.62 322 VAL A N 1
ATOM 2548 C CA . VAL A 1 322 ? -28.437 -4.362 18.678 1.00 94.62 322 VAL A CA 1
ATOM 2549 C C . VAL A 1 322 ? -29.431 -3.689 17.740 1.00 94.62 322 VAL A C 1
ATOM 2551 O O . VAL A 1 322 ? -30.228 -2.858 18.175 1.00 94.62 322 VAL A O 1
ATOM 2554 N N . GLY A 1 323 ? -29.386 -4.036 16.453 1.00 94.62 323 GLY A N 1
ATOM 2555 C CA . GLY A 1 323 ? -30.345 -3.551 15.461 1.00 94.62 323 GLY A CA 1
ATOM 2556 C C . GLY A 1 323 ? -29.724 -3.195 14.113 1.00 94.62 323 GLY A C 1
ATOM 2557 O O . GLY A 1 323 ? -28.705 -3.753 13.704 1.00 94.62 323 GLY A O 1
ATOM 2558 N N . LYS A 1 324 ? -30.370 -2.260 13.406 1.00 95.50 324 LYS A N 1
ATOM 2559 C CA . LYS A 1 324 ? -29.984 -1.805 12.063 1.00 95.50 324 LYS A CA 1
ATOM 2560 C C . LYS A 1 324 ? -29.262 -0.463 12.122 1.00 95.50 324 LYS A C 1
ATOM 2562 O O . LYS A 1 324 ? -29.885 0.561 12.390 1.00 95.50 324 LYS A O 1
ATOM 2567 N N . LEU A 1 325 ? -27.978 -0.466 11.780 1.00 95.50 325 LEU A N 1
ATOM 2568 C CA . LEU A 1 325 ? -27.189 0.741 11.557 1.00 95.50 325 LEU A CA 1
ATOM 2569 C C . LEU A 1 325 ? -27.479 1.297 10.162 1.00 95.50 325 LEU A C 1
ATOM 2571 O O . LEU A 1 325 ? -27.377 0.566 9.177 1.00 95.50 325 LEU A O 1
ATOM 2575 N N . GLN A 1 326 ? -27.806 2.586 10.080 1.00 95.19 326 GLN A N 1
ATOM 2576 C CA . GLN A 1 326 ? -27.889 3.325 8.820 1.00 95.19 326 GLN A CA 1
ATOM 2577 C C . GLN A 1 326 ? -26.581 4.086 8.617 1.00 95.19 326 GLN A C 1
ATOM 2579 O O . GLN A 1 326 ? -26.295 5.042 9.332 1.00 95.19 326 GLN A O 1
ATOM 2584 N N . LEU A 1 327 ? -25.766 3.610 7.684 1.00 96.81 327 LEU A N 1
ATOM 2585 C CA . LEU A 1 327 ? -24.410 4.080 7.426 1.00 96.81 327 LEU A CA 1
ATOM 2586 C C . LEU A 1 327 ? -24.267 4.526 5.970 1.00 96.81 327 LEU A C 1
ATOM 2588 O O . LEU A 1 327 ? -25.155 4.355 5.139 1.00 96.81 327 LEU A O 1
ATOM 2592 N N . SER A 1 328 ? -23.106 5.080 5.661 1.00 96.75 328 SER A N 1
ATOM 2593 C CA . SER A 1 328 ? -22.627 5.344 4.309 1.00 96.75 328 SER A CA 1
ATOM 2594 C C . SER A 1 328 ? -21.581 4.300 3.908 1.00 96.75 328 SER A C 1
ATOM 2596 O O . SER A 1 328 ? -20.760 3.895 4.734 1.00 96.75 328 SER A O 1
ATOM 2598 N N . ALA A 1 329 ? -21.588 3.862 2.647 1.00 95.38 329 ALA A N 1
ATOM 2599 C CA . ALA A 1 329 ? -20.630 2.868 2.143 1.00 95.38 329 ALA A CA 1
ATOM 2600 C C . ALA A 1 329 ? -19.204 3.435 1.983 1.00 95.38 329 ALA A C 1
ATOM 2602 O O . ALA A 1 329 ? -18.212 2.755 2.237 1.00 95.38 329 ALA A O 1
ATOM 2603 N N . TRP A 1 330 ? -19.116 4.700 1.582 1.00 94.81 330 TRP A N 1
ATOM 2604 C CA . TRP A 1 330 ? -17.889 5.483 1.418 1.00 94.81 330 TRP A CA 1
ATOM 2605 C C . TRP A 1 330 ? -17.823 6.641 2.418 1.00 94.81 330 TRP A C 1
ATOM 2607 O O . TRP A 1 330 ? -18.881 7.141 2.819 1.00 94.81 330 TRP A O 1
ATOM 2617 N N . PRO A 1 331 ? -16.615 7.108 2.774 1.00 94.75 331 PRO A N 1
ATOM 2618 C CA . PRO A 1 331 ? -16.458 8.257 3.650 1.00 94.75 331 PRO A CA 1
ATOM 2619 C C . PRO A 1 331 ? -16.905 9.544 2.960 1.00 94.75 331 PRO A C 1
ATOM 2621 O O . PRO A 1 331 ? -16.489 9.823 1.837 1.00 94.75 331 PRO A O 1
ATOM 2624 N N . THR A 1 332 ? -17.679 10.356 3.670 1.00 93.06 332 THR A N 1
ATOM 2625 C CA . THR A 1 332 ? -18.015 11.737 3.301 1.00 93.06 332 THR A CA 1
ATOM 2626 C C . THR A 1 332 ? -17.384 12.738 4.265 1.00 93.06 332 THR A C 1
ATOM 2628 O O . THR A 1 332 ? -16.850 12.360 5.315 1.00 93.06 332 THR A O 1
ATOM 2631 N N . ALA A 1 333 ? -17.452 14.028 3.933 1.00 88.75 333 ALA A N 1
ATOM 2632 C CA . ALA A 1 333 ? -17.141 15.089 4.891 1.00 88.75 333 ALA A CA 1
ATOM 2633 C C . ALA A 1 333 ? -17.989 14.929 6.171 1.00 88.75 333 ALA A C 1
ATOM 2635 O O . ALA A 1 333 ? -19.189 14.670 6.078 1.00 88.75 333 ALA A O 1
ATOM 2636 N N . GLY A 1 334 ? -17.361 15.040 7.349 1.00 87.94 334 GLY A N 1
ATOM 2637 C CA . GLY A 1 334 ? -18.051 14.891 8.642 1.00 87.94 334 GLY A CA 1
ATOM 2638 C C . GLY A 1 334 ? -18.507 13.462 8.953 1.00 87.94 334 GLY A C 1
ATOM 2639 O O . GLY A 1 334 ? -19.408 13.249 9.756 1.00 87.94 334 GLY A O 1
ATOM 2640 N N . SER A 1 335 ? -17.935 12.462 8.278 1.00 94.31 335 SER A N 1
ATOM 2641 C CA . SER A 1 335 ? -18.196 11.060 8.603 1.00 94.31 335 SER A CA 1
ATOM 2642 C C . SER A 1 335 ? -17.044 10.449 9.390 1.00 94.31 335 SER A C 1
ATOM 2644 O O . SER A 1 335 ? -15.897 10.900 9.316 1.00 94.31 335 SER A O 1
ATOM 2646 N N . ARG A 1 336 ? -17.325 9.378 10.125 1.00 94.62 336 ARG A N 1
ATOM 2647 C CA . ARG A 1 336 ? -16.301 8.569 10.788 1.00 94.62 336 ARG A CA 1
ATOM 2648 C C . ARG A 1 336 ? -16.563 7.082 10.587 1.00 94.62 336 ARG A C 1
ATOM 2650 O O . ARG A 1 336 ? -17.725 6.672 10.540 1.00 94.62 336 ARG A O 1
ATOM 2657 N N . PRO A 1 337 ? -15.511 6.267 10.428 1.00 97.19 337 PRO A N 1
ATOM 2658 C CA . PRO A 1 337 ? -15.685 4.837 10.248 1.00 97.19 337 PRO A CA 1
ATOM 2659 C C . PRO A 1 337 ? -16.195 4.190 11.539 1.00 97.19 337 PRO A C 1
ATOM 2661 O O . PRO A 1 337 ? -15.732 4.516 12.630 1.00 97.19 337 PRO A O 1
ATOM 2664 N N . LEU A 1 338 ? -17.122 3.245 11.400 1.00 97.69 338 LEU A N 1
ATOM 2665 C CA . LEU A 1 338 ? -17.528 2.345 12.474 1.00 97.69 338 LEU A CA 1
ATOM 2666 C C . LEU A 1 338 ? -16.975 0.954 12.222 1.00 97.69 338 LEU A C 1
ATOM 2668 O O . LEU A 1 338 ? -17.106 0.402 11.130 1.00 97.69 338 LEU A O 1
ATOM 2672 N N . PHE A 1 339 ? -16.421 0.357 13.261 1.00 98.00 339 PHE A N 1
ATOM 2673 C CA . PHE A 1 339 ? -15.801 -0.953 13.230 1.00 98.00 339 PHE A CA 1
ATOM 2674 C C . PHE A 1 339 ? -16.533 -1.905 14.160 1.00 98.00 339 PHE A C 1
ATOM 2676 O O . PHE A 1 339 ? -17.022 -1.509 15.217 1.00 98.00 339 PHE A O 1
ATOM 2683 N N . LEU A 1 340 ? -16.553 -3.179 13.783 1.00 98.12 340 LEU A N 1
ATOM 2684 C CA . LEU A 1 340 ? -16.866 -4.262 14.699 1.00 98.12 340 LEU A CA 1
ATOM 2685 C C . LEU A 1 340 ? -15.551 -4.851 15.206 1.00 98.12 340 LEU A C 1
ATOM 2687 O O . LEU A 1 340 ? -14.691 -5.256 14.418 1.00 98.12 340 LEU A O 1
ATOM 2691 N N . VAL A 1 341 ? -15.408 -4.915 16.522 1.00 98.19 341 VAL A N 1
ATOM 2692 C CA . VAL A 1 341 ? -14.243 -5.497 17.192 1.00 98.19 341 VAL A CA 1
ATOM 2693 C C . VAL A 1 341 ? -14.693 -6.505 18.240 1.00 98.19 341 VAL A C 1
ATOM 2695 O O . VAL A 1 341 ? -15.827 -6.453 18.713 1.00 98.19 341 VAL A O 1
ATOM 2698 N N . ARG A 1 342 ? -13.802 -7.416 18.624 1.00 97.81 342 ARG A N 1
ATOM 2699 C CA . ARG A 1 342 ? -14.007 -8.347 19.732 1.00 97.81 342 ARG A CA 1
ATOM 2700 C C . ARG A 1 342 ? -12.939 -8.141 20.795 1.00 97.81 342 ARG A C 1
ATOM 2702 O O . ARG A 1 342 ? -11.744 -8.152 20.504 1.00 97.81 342 ARG A O 1
ATOM 2709 N N . GLN A 1 343 ? -13.369 -7.985 22.041 1.00 97.12 343 GLN A N 1
ATOM 2710 C CA . GLN A 1 343 ? -12.468 -7.969 23.184 1.00 97.12 343 GLN A CA 1
ATOM 2711 C C . GLN A 1 343 ? -12.060 -9.412 23.504 1.00 97.12 343 GLN A C 1
ATOM 2713 O O . GLN A 1 343 ? -12.898 -10.226 23.891 1.00 97.12 343 GLN A O 1
ATOM 2718 N N . ARG A 1 344 ? -10.773 -9.752 23.368 1.00 95.44 344 ARG A N 1
ATOM 2719 C CA . ARG A 1 344 ? -10.318 -11.148 23.511 1.00 95.44 344 ARG A CA 1
ATOM 2720 C C . ARG A 1 344 ? -10.553 -11.730 24.903 1.00 95.44 344 ARG A C 1
ATOM 2722 O O . ARG A 1 344 ? -10.871 -12.905 25.008 1.00 95.44 344 ARG A O 1
ATOM 2729 N N . ALA A 1 345 ? -10.429 -10.916 25.953 1.00 95.31 345 ALA A N 1
ATOM 2730 C CA . ALA A 1 345 ? -10.576 -11.371 27.337 1.00 95.31 345 ALA A CA 1
ATOM 2731 C C . ALA A 1 345 ? -11.986 -11.894 27.663 1.00 95.31 345 ALA A C 1
ATOM 2733 O O . ALA A 1 345 ? -12.129 -12.804 28.471 1.00 95.31 345 ALA A O 1
ATOM 2734 N N . THR A 1 346 ? -13.019 -11.315 27.048 1.00 96.50 346 THR A N 1
ATOM 2735 C CA . THR A 1 346 ? -14.427 -11.639 27.328 1.00 96.50 346 THR A CA 1
ATOM 2736 C C . THR A 1 346 ? -15.111 -12.367 26.172 1.00 96.50 346 THR A C 1
ATOM 2738 O O . THR A 1 346 ? -16.196 -12.907 26.353 1.00 96.50 346 THR A O 1
ATOM 2741 N N . GLY A 1 347 ? -14.516 -12.359 24.974 1.00 97.00 347 GLY A N 1
ATOM 2742 C CA . GLY A 1 347 ? -15.127 -12.870 23.744 1.00 97.00 347 GLY A CA 1
ATOM 2743 C C . GLY A 1 347 ? -16.232 -11.973 23.174 1.00 97.00 347 GLY A C 1
ATOM 2744 O O . GLY A 1 347 ? -16.773 -12.272 22.108 1.00 97.00 347 GLY A O 1
ATOM 2745 N N . LYS A 1 348 ? -16.543 -10.861 23.846 1.00 97.25 348 LYS A N 1
ATOM 2746 C CA . LYS A 1 348 ? -17.655 -9.967 23.519 1.00 97.25 348 LYS A CA 1
ATOM 2747 C C . LYS A 1 348 ? -17.341 -9.038 22.350 1.00 97.25 348 LYS A C 1
ATOM 2749 O O . LYS A 1 348 ? -16.204 -8.579 22.203 1.00 97.25 348 LYS A O 1
ATOM 2754 N N . THR A 1 349 ? -18.350 -8.748 21.531 1.00 97.56 349 THR A N 1
ATOM 2755 C CA . THR A 1 349 ? -18.254 -7.859 20.365 1.00 97.56 349 THR A CA 1
ATOM 2756 C C . THR A 1 349 ? -18.769 -6.457 20.668 1.00 97.56 349 THR A C 1
ATOM 2758 O O . THR A 1 349 ? -19.726 -6.280 21.419 1.00 97.56 349 THR A O 1
ATOM 2761 N N . PHE A 1 350 ? -18.140 -5.454 20.057 1.00 97.62 350 PHE A N 1
ATOM 2762 C CA . PHE A 1 350 ? -18.469 -4.041 20.233 1.00 97.62 350 PHE A CA 1
ATOM 2763 C C . PHE A 1 350 ? -18.424 -3.307 18.896 1.00 97.62 350 PHE A C 1
ATOM 2765 O O . PHE A 1 350 ? -17.531 -3.548 18.079 1.00 97.62 350 PHE A O 1
ATOM 2772 N N . VAL A 1 351 ? -19.362 -2.380 18.706 1.00 97.25 351 VAL A N 1
ATOM 2773 C CA . VAL A 1 351 ? -19.288 -1.355 17.661 1.00 97.25 351 VAL A CA 1
ATOM 2774 C C . VAL A 1 351 ? -18.482 -0.179 18.200 1.00 97.25 351 VAL A C 1
ATOM 2776 O O . VAL A 1 351 ? -18.766 0.306 19.292 1.00 97.25 351 VAL A O 1
ATOM 2779 N N . THR A 1 352 ? -17.484 0.297 17.462 1.00 96.06 352 THR A N 1
ATOM 2780 C CA . THR A 1 352 ? -16.641 1.418 17.901 1.00 96.06 352 THR A CA 1
ATOM 2781 C C . THR A 1 352 ? -16.107 2.223 16.721 1.00 96.06 352 THR A C 1
ATOM 2783 O O . THR A 1 352 ? -15.911 1.679 15.640 1.00 96.06 352 THR A O 1
ATOM 2786 N N . ASP A 1 353 ? -15.849 3.508 16.928 1.00 94.50 353 ASP A N 1
ATOM 2787 C CA . ASP A 1 353 ? -15.044 4.371 16.056 1.00 94.50 353 ASP A CA 1
ATOM 2788 C C . ASP A 1 353 ? -13.583 4.494 16.539 1.00 94.50 353 ASP A C 1
ATOM 2790 O O . ASP A 1 353 ? -12.750 5.095 15.858 1.00 94.50 353 ASP A O 1
ATOM 2794 N N . ASP A 1 354 ? -13.239 3.870 17.674 1.00 94.38 354 ASP A N 1
ATOM 2795 C CA . ASP A 1 354 ? -11.890 3.822 18.235 1.00 94.38 354 ASP A CA 1
ATOM 2796 C C . ASP A 1 354 ? -11.306 2.396 18.213 1.00 94.38 354 ASP A C 1
ATOM 2798 O O . ASP A 1 354 ? -11.504 1.584 19.119 1.00 94.38 354 ASP A O 1
ATOM 2802 N N . LEU A 1 355 ? -10.466 2.111 17.214 1.00 95.06 355 LEU A N 1
ATOM 2803 C CA . LEU A 1 355 ? -9.726 0.844 17.094 1.00 95.06 355 LEU A CA 1
ATOM 2804 C C . LEU A 1 355 ? -8.680 0.604 18.207 1.00 95.06 355 LEU A C 1
ATOM 2806 O O . LEU A 1 355 ? -8.093 -0.477 18.296 1.00 95.06 355 LEU A O 1
ATOM 2810 N N . TYR A 1 356 ? -8.449 1.580 19.081 1.00 94.62 356 TYR A N 1
ATOM 2811 C CA . TYR A 1 356 ? -7.602 1.466 20.267 1.00 94.62 356 TYR A CA 1
ATOM 2812 C C . TYR A 1 356 ? -8.401 1.304 21.566 1.00 94.62 356 TYR A C 1
ATOM 2814 O O . TYR A 1 356 ? -7.785 1.283 22.634 1.00 94.62 356 TYR A O 1
ATOM 2822 N N . ALA A 1 357 ? -9.735 1.184 21.516 1.00 92.56 357 ALA A N 1
ATOM 2823 C CA . ALA A 1 357 ? -10.594 1.162 22.703 1.00 92.56 357 ALA A CA 1
ATOM 2824 C C . ALA A 1 357 ? -10.062 0.213 23.796 1.00 92.56 357 ALA A C 1
ATOM 2826 O O . ALA A 1 357 ? -9.822 0.641 24.927 1.00 92.56 357 ALA A O 1
ATOM 2827 N N . PHE A 1 358 ? -9.737 -1.032 23.430 1.00 94.25 358 PHE A N 1
ATOM 2828 C CA . PHE A 1 358 ? -9.262 -2.063 24.365 1.00 94.25 358 PHE A CA 1
ATOM 2829 C C . PHE A 1 358 ? -7.734 -2.229 24.427 1.00 94.25 358 PHE A C 1
ATOM 2831 O O . PHE A 1 358 ? -7.251 -3.128 25.118 1.00 94.25 358 PHE A O 1
ATOM 2838 N N . ALA A 1 359 ? -6.965 -1.388 23.729 1.00 92.44 359 ALA A N 1
ATOM 2839 C CA . ALA A 1 359 ? -5.506 -1.458 23.743 1.00 92.44 359 ALA A CA 1
ATOM 2840 C C . ALA A 1 359 ? -4.938 -1.092 25.126 1.00 92.44 359 ALA A C 1
ATOM 2842 O O . ALA A 1 359 ? -5.435 -0.187 25.808 1.00 92.44 359 ALA A O 1
ATOM 2843 N N . SER A 1 360 ? -3.856 -1.755 25.536 1.00 91.50 360 SER A N 1
ATOM 2844 C CA . SER A 1 360 ? -3.054 -1.306 26.677 1.00 91.50 360 SER A CA 1
ATOM 2845 C C . SER A 1 360 ? -2.518 0.107 26.458 1.00 91.50 360 SER A C 1
ATOM 2847 O O . SER A 1 360 ? -2.220 0.527 25.333 1.00 91.50 360 SER A O 1
ATOM 2849 N N . ARG A 1 361 ? -2.422 0.830 27.577 1.00 90.88 361 ARG A N 1
ATOM 2850 C CA . ARG A 1 361 ? -1.955 2.208 27.665 1.00 90.88 361 ARG A CA 1
ATOM 2851 C C . ARG A 1 361 ? -0.869 2.285 28.730 1.00 90.88 361 ARG A C 1
ATOM 2853 O O . ARG A 1 361 ? -1.163 1.995 29.883 1.00 90.88 361 ARG A O 1
ATOM 2860 N N . ASP A 1 362 ? 0.337 2.688 28.339 1.00 87.62 362 ASP A N 1
ATOM 2861 C CA . ASP A 1 362 ? 1.475 2.884 29.251 1.00 87.62 362 ASP A CA 1
ATOM 2862 C C . ASP A 1 362 ? 2.072 4.289 29.097 1.00 87.62 362 ASP A C 1
ATOM 2864 O O . ASP A 1 362 ? 1.857 4.963 28.088 1.00 87.62 362 ASP A O 1
ATOM 2868 N N . ASP A 1 363 ? 2.873 4.719 30.073 1.00 85.75 363 ASP A N 1
ATOM 2869 C CA . ASP A 1 363 ? 3.667 5.944 29.958 1.00 85.75 363 ASP A CA 1
ATOM 2870 C C . ASP A 1 363 ? 4.735 5.795 28.858 1.00 85.75 363 ASP A C 1
ATOM 2872 O O . ASP A 1 363 ? 5.446 4.789 28.785 1.00 85.75 363 ASP A O 1
ATOM 2876 N N . PHE A 1 364 ? 4.868 6.809 28.001 1.00 84.19 364 PHE A N 1
ATOM 2877 C CA . PHE A 1 364 ? 5.915 6.862 26.980 1.00 84.19 364 PHE A CA 1
ATOM 2878 C C . PHE A 1 364 ? 7.254 7.375 27.524 1.00 84.19 364 PHE A C 1
ATOM 2880 O O . PHE A 1 364 ? 8.289 7.218 26.869 1.00 84.19 364 PHE A O 1
ATOM 2887 N N . SER A 1 365 ? 7.280 7.947 28.733 1.00 80.31 365 SER A N 1
ATOM 2888 C CA . SER A 1 365 ? 8.498 8.498 29.331 1.00 80.31 365 SER A CA 1
ATOM 2889 C C . SER A 1 365 ? 9.696 7.535 29.407 1.00 80.31 365 SER A C 1
ATOM 2891 O O . SER A 1 365 ? 10.818 8.034 29.310 1.00 80.31 365 SER A O 1
ATOM 2893 N N . PRO A 1 366 ? 9.545 6.195 29.545 1.00 80.12 366 PRO A N 1
ATOM 2894 C CA . PRO A 1 366 ? 10.683 5.273 29.491 1.00 80.12 366 PRO A CA 1
ATOM 2895 C C . PRO A 1 366 ? 11.421 5.279 28.144 1.00 80.12 366 PRO A C 1
ATOM 2897 O O . PRO A 1 366 ? 12.609 4.970 28.098 1.00 80.12 366 PRO A O 1
ATOM 2900 N N . TYR A 1 367 ? 10.736 5.645 27.057 1.00 76.12 367 TYR A N 1
ATOM 2901 C CA . TYR A 1 367 ? 11.310 5.749 25.713 1.00 76.12 367 TYR A CA 1
ATOM 2902 C C . TYR A 1 367 ? 11.726 7.182 25.389 1.00 76.12 367 TYR A C 1
ATOM 2904 O O . TYR A 1 367 ? 12.745 7.401 24.732 1.00 76.12 367 TYR A O 1
ATOM 2912 N N . HIS A 1 368 ? 10.949 8.159 25.864 1.00 75.62 368 HIS A N 1
ATOM 2913 C CA . HIS A 1 368 ? 11.208 9.570 25.626 1.00 75.62 368 HIS A CA 1
ATOM 2914 C C . HIS A 1 368 ? 10.750 10.439 26.815 1.00 75.62 368 HIS A C 1
ATOM 2916 O O . HIS A 1 368 ? 9.623 10.938 26.822 1.00 75.62 368 HIS A O 1
ATOM 2922 N N . PRO A 1 369 ? 11.624 10.692 27.811 1.00 78.31 369 PRO A N 1
ATOM 2923 C CA . PRO A 1 369 ? 11.279 11.417 29.039 1.00 78.31 369 PRO A CA 1
ATOM 2924 C C . PRO A 1 369 ? 10.586 12.773 28.837 1.00 78.31 369 PRO A C 1
ATOM 2926 O O . PRO A 1 369 ? 9.727 13.138 29.635 1.00 78.31 369 PRO A O 1
ATOM 2929 N N . ALA A 1 370 ? 10.889 13.495 27.749 1.00 77.94 370 ALA A N 1
ATOM 2930 C CA . ALA A 1 370 ? 10.241 14.774 27.425 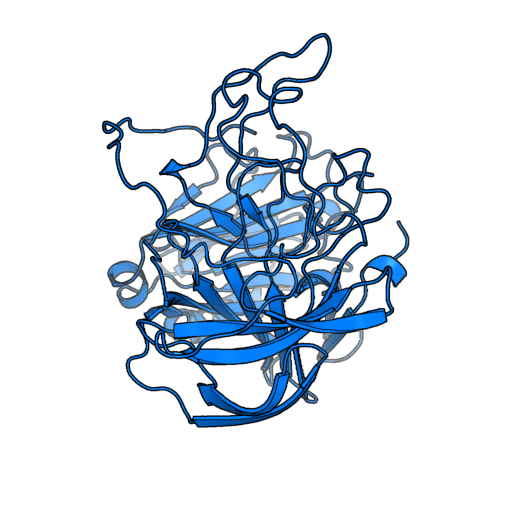1.00 77.94 370 ALA A CA 1
ATOM 2931 C C . ALA A 1 370 ? 8.722 14.677 27.142 1.00 77.94 370 ALA A C 1
ATOM 2933 O O . ALA A 1 370 ? 8.043 15.702 27.116 1.00 77.94 370 ALA A O 1
ATOM 2934 N N . TYR A 1 371 ? 8.185 13.467 26.941 1.00 77.56 371 TYR A N 1
ATOM 2935 C CA . TYR A 1 371 ? 6.759 13.214 26.703 1.00 77.56 371 TYR A CA 1
ATOM 2936 C C . TYR A 1 371 ? 6.016 12.669 27.931 1.00 77.56 371 TYR A C 1
ATOM 2938 O O . TYR A 1 371 ? 4.858 12.268 27.806 1.00 77.56 371 TYR A O 1
ATOM 2946 N N . LYS A 1 372 ? 6.638 12.673 29.120 1.00 81.25 372 LYS A N 1
ATOM 2947 C CA . LYS A 1 372 ? 5.984 12.240 30.363 1.00 81.25 372 LYS A CA 1
ATOM 2948 C C . LYS A 1 372 ? 4.652 12.972 30.563 1.00 81.25 372 LYS A C 1
ATOM 2950 O O . LYS A 1 372 ? 4.613 14.200 30.555 1.00 81.25 372 LYS A O 1
ATOM 2955 N N . GLY A 1 373 ? 3.572 12.207 30.728 1.00 78.81 373 GLY A N 1
ATOM 2956 C CA . GLY A 1 373 ? 2.223 12.738 30.952 1.00 78.81 373 GLY A CA 1
ATOM 2957 C C . GLY A 1 373 ? 1.578 13.457 29.758 1.00 78.81 373 GLY A C 1
ATOM 2958 O O . GLY A 1 373 ? 0.495 14.006 29.925 1.00 78.81 373 GLY A O 1
ATOM 2959 N N . ARG A 1 374 ? 2.200 13.469 28.566 1.00 74.56 374 ARG A N 1
ATOM 2960 C CA . ARG A 1 374 ? 1.624 14.124 27.374 1.00 74.56 374 ARG A CA 1
ATOM 2961 C C . ARG A 1 374 ? 0.644 13.234 26.619 1.00 74.56 374 ARG A C 1
ATOM 2963 O O . ARG A 1 374 ? -0.415 13.697 26.219 1.00 74.56 374 ARG A O 1
ATOM 2970 N N . ALA A 1 375 ? 1.013 11.976 26.394 1.00 80.50 375 ALA A N 1
ATOM 2971 C CA . ALA A 1 375 ? 0.176 10.994 25.715 1.00 80.50 375 ALA A CA 1
ATOM 2972 C C . ALA A 1 375 ? 0.622 9.573 26.093 1.00 80.50 375 ALA A C 1
ATOM 2974 O O . ALA A 1 375 ? 1.831 9.333 26.192 1.00 80.50 375 ALA A O 1
ATOM 2975 N N . PRO A 1 376 ? -0.314 8.629 26.292 1.00 85.44 376 PRO A N 1
ATOM 2976 C CA . PRO A 1 376 ? 0.045 7.242 26.529 1.00 85.44 376 PRO A CA 1
ATOM 2977 C C . PRO A 1 376 ? 0.533 6.577 25.237 1.00 85.44 376 PRO A C 1
ATOM 2979 O O . PRO A 1 376 ? 0.049 6.866 24.141 1.00 85.44 376 PRO A O 1
ATOM 2982 N N . VAL A 1 377 ? 1.444 5.619 25.381 1.00 85.94 377 VAL A N 1
ATOM 2983 C CA . VAL A 1 377 ? 1.671 4.595 24.358 1.00 85.94 377 VAL A CA 1
ATOM 2984 C C . VAL A 1 377 ? 0.400 3.786 24.213 1.00 85.94 377 VAL A C 1
ATOM 2986 O O . VAL A 1 377 ? -0.122 3.309 25.215 1.00 85.94 377 VAL A O 1
ATOM 2989 N N . VAL A 1 378 ? -0.056 3.570 22.984 1.00 88.19 378 VAL A N 1
ATOM 2990 C CA . VAL A 1 378 ? -1.173 2.664 22.694 1.00 88.19 378 VAL A CA 1
ATOM 2991 C C . VAL A 1 378 ? -0.673 1.451 21.919 1.00 88.19 378 VAL A C 1
ATOM 2993 O O . VAL A 1 378 ? 0.053 1.596 20.934 1.00 88.19 378 VAL A O 1
ATOM 2996 N N . ARG A 1 379 ? -1.055 0.243 22.351 1.00 92.50 379 ARG A N 1
ATOM 2997 C CA . ARG A 1 379 ? -0.605 -1.013 21.721 1.00 92.50 379 ARG A CA 1
ATOM 2998 C C . ARG A 1 379 ? -1.764 -1.791 21.109 1.00 92.50 379 ARG A C 1
ATOM 3000 O O . ARG A 1 379 ? -2.294 -2.692 21.748 1.00 92.50 379 ARG A O 1
ATOM 3007 N N . PRO A 1 380 ? -2.149 -1.496 19.858 1.00 92.00 380 PRO A N 1
ATOM 3008 C CA . PRO A 1 380 ? -3.180 -2.271 19.160 1.00 92.00 380 PRO A CA 1
ATOM 3009 C C . PRO A 1 380 ? -2.746 -3.723 18.870 1.00 92.00 380 PRO A C 1
ATOM 3011 O O . PRO A 1 380 ? -3.558 -4.565 18.504 1.00 92.00 380 PRO A O 1
ATOM 3014 N N . TYR A 1 381 ? -1.458 -4.019 19.049 1.00 93.31 381 TYR A N 1
ATOM 3015 C CA . TYR A 1 381 ? -0.811 -5.306 18.805 1.00 93.31 381 TYR A CA 1
ATOM 3016 C C . TYR A 1 381 ? -0.606 -6.153 20.073 1.00 93.31 381 TYR A C 1
ATOM 3018 O O . TYR A 1 381 ? 0.083 -7.166 20.021 1.00 93.31 381 TYR A O 1
ATOM 3026 N N . ASP A 1 382 ? -1.183 -5.763 21.212 1.00 92.56 382 ASP A N 1
ATOM 3027 C CA . ASP A 1 382 ? -1.045 -6.481 22.492 1.00 92.56 382 ASP A CA 1
ATOM 3028 C C . ASP A 1 382 ? -1.944 -7.725 22.623 1.00 92.56 382 ASP A C 1
ATOM 3030 O O . ASP A 1 382 ? -1.980 -8.377 23.666 1.00 92.56 382 ASP A O 1
ATOM 3034 N N . GLY A 1 383 ? -2.705 -8.040 21.573 1.00 92.56 383 GLY A N 1
ATOM 3035 C CA . GLY A 1 383 ? -3.614 -9.178 21.544 1.00 92.56 383 GLY A CA 1
ATOM 3036 C C . GLY A 1 383 ? -4.908 -8.979 22.336 1.00 92.56 383 GLY A C 1
ATOM 3037 O O . GLY A 1 383 ? -5.687 -9.919 22.424 1.00 92.56 383 GLY A O 1
ATOM 3038 N N . LYS A 1 384 ? -5.210 -7.795 22.884 1.00 94.38 384 LYS A N 1
ATOM 3039 C CA . LYS A 1 384 ? -6.473 -7.571 23.618 1.00 94.38 384 LYS A CA 1
ATOM 3040 C C . LYS A 1 384 ? -7.680 -7.373 22.707 1.00 94.38 384 LYS A C 1
ATOM 3042 O O . LYS A 1 384 ? -8.808 -7.655 23.118 1.00 94.38 384 LYS A O 1
ATOM 3047 N N . THR A 1 385 ? -7.441 -6.924 21.477 1.00 95.88 385 THR A N 1
ATOM 3048 C CA . THR A 1 385 ? -8.480 -6.652 20.479 1.00 95.88 385 THR A CA 1
ATOM 3049 C C . THR A 1 385 ? -8.334 -7.588 19.291 1.00 95.88 385 THR A C 1
ATOM 3051 O O . THR A 1 385 ? -7.244 -7.793 18.761 1.00 95.88 385 THR A O 1
ATOM 3054 N N . GLU A 1 386 ? -9.451 -8.145 18.852 1.00 97.06 386 GLU A N 1
ATOM 3055 C CA . GLU A 1 386 ? -9.596 -8.755 17.542 1.00 97.06 386 GLU A CA 1
ATOM 3056 C C . GLU A 1 386 ? -10.412 -7.817 16.648 1.00 97.06 386 GLU A C 1
ATOM 3058 O O . GLU A 1 386 ? -11.512 -7.392 16.997 1.00 97.06 386 GLU A O 1
ATOM 3063 N N . TYR A 1 387 ? -9.845 -7.466 15.500 1.00 97.62 387 TYR A N 1
ATOM 3064 C CA . TYR A 1 387 ? -10.424 -6.533 14.540 1.00 97.62 387 TYR A CA 1
ATOM 3065 C C . TYR A 1 387 ? -11.228 -7.320 13.510 1.00 97.62 387 TYR A C 1
ATOM 3067 O O . TYR A 1 387 ? -10.641 -8.108 12.772 1.00 97.62 387 TYR A O 1
ATOM 3075 N N . LEU A 1 388 ? -12.554 -7.159 13.492 1.00 97.56 388 LEU A N 1
ATOM 3076 C CA . LEU A 1 388 ? -13.422 -8.042 12.709 1.00 97.56 388 LEU A CA 1
ATOM 3077 C C . LEU A 1 388 ? -13.774 -7.459 11.343 1.00 97.56 388 LEU A C 1
ATOM 3079 O O . LEU A 1 388 ? -13.635 -8.153 10.342 1.00 97.56 388 LEU A O 1
ATOM 3083 N N . LYS A 1 389 ? -14.274 -6.217 11.294 1.00 97.56 389 LYS A N 1
ATOM 3084 C CA . LYS A 1 389 ? -14.664 -5.569 10.031 1.00 97.56 389 LYS A CA 1
ATOM 3085 C C . LYS A 1 389 ? -14.902 -4.068 10.162 1.00 97.56 389 LYS A C 1
ATOM 3087 O O . LYS A 1 389 ? -15.233 -3.581 11.243 1.00 97.56 389 LYS A O 1
ATOM 3092 N N . LEU A 1 390 ? -14.817 -3.360 9.037 1.00 98.50 390 LEU A N 1
ATOM 3093 C CA . LEU A 1 390 ? -15.454 -2.053 8.857 1.00 98.50 390 LEU A CA 1
ATOM 3094 C C . LEU A 1 390 ? -16.951 -2.277 8.583 1.00 98.50 390 LEU A C 1
ATOM 3096 O O . LEU A 1 390 ? -17.312 -3.069 7.716 1.00 98.50 390 LEU A O 1
ATOM 3100 N N . LEU A 1 391 ? -17.821 -1.589 9.319 1.00 97.94 391 LEU A N 1
ATOM 3101 C CA . LEU A 1 391 ? -19.274 -1.625 9.123 1.00 97.94 391 LEU A CA 1
ATOM 3102 C C . LEU A 1 391 ? -19.728 -0.594 8.085 1.00 97.94 391 LEU A C 1
ATOM 3104 O O . LEU A 1 391 ? -20.668 -0.842 7.343 1.00 97.94 391 LEU A O 1
ATOM 3108 N N . GLY A 1 392 ? -19.063 0.555 8.033 1.00 97.62 392 GLY A N 1
ATOM 3109 C CA . GLY A 1 392 ? -19.402 1.677 7.164 1.00 97.62 392 GLY A CA 1
ATOM 3110 C C . GLY A 1 392 ? -18.999 2.988 7.822 1.00 97.62 392 GLY A C 1
ATOM 3111 O O . GLY A 1 392 ? -18.215 2.995 8.772 1.00 97.62 392 GLY A O 1
ATOM 3112 N N . PHE A 1 393 ? -19.550 4.092 7.333 1.00 97.38 393 PHE A N 1
ATOM 3113 C CA . PHE A 1 393 ? -19.270 5.431 7.838 1.00 97.38 393 PHE A CA 1
ATOM 3114 C C . PHE A 1 393 ? -20.534 6.042 8.434 1.00 97.38 393 PHE A C 1
ATOM 3116 O O . PHE A 1 393 ? -21.565 6.114 7.769 1.00 97.38 393 PHE A O 1
ATOM 3123 N N . ALA A 1 394 ? -20.457 6.461 9.691 1.00 96.00 394 ALA A N 1
ATOM 3124 C CA . ALA A 1 394 ? -21.533 7.166 10.371 1.00 96.00 394 ALA A CA 1
ATOM 3125 C C . ALA A 1 394 ? -21.336 8.680 10.259 1.00 96.00 394 ALA A C 1
ATOM 3127 O O . ALA A 1 394 ? -20.195 9.147 10.218 1.00 96.00 394 ALA A O 1
ATOM 3128 N N . GLY A 1 395 ? -22.437 9.430 10.221 1.00 91.75 395 GLY A N 1
ATOM 3129 C CA . GLY A 1 395 ? -22.411 10.888 10.335 1.00 91.75 395 GLY A CA 1
ATOM 3130 C C . GLY A 1 395 ? -22.028 11.347 11.743 1.00 91.75 395 GLY A C 1
ATOM 3131 O O . GLY A 1 395 ? -22.066 10.571 12.702 1.00 91.75 395 GLY A O 1
ATOM 3132 N N . ASP A 1 396 ? -21.649 12.617 11.871 1.00 82.69 396 ASP A N 1
ATOM 3133 C CA . ASP A 1 396 ? -21.279 13.233 13.152 1.00 82.69 396 ASP A CA 1
ATOM 3134 C C . ASP A 1 396 ? -22.403 13.176 14.209 1.00 82.69 396 ASP A C 1
ATOM 3136 O O . ASP A 1 396 ? -22.116 13.129 15.403 1.00 82.69 396 ASP A O 1
ATOM 3140 N N . ASP A 1 397 ? -23.665 13.100 13.786 1.00 80.31 397 ASP A N 1
ATOM 3141 C CA . ASP A 1 397 ? -24.862 12.996 14.631 1.00 80.31 397 ASP A CA 1
ATOM 3142 C C . ASP A 1 397 ? -25.067 11.611 15.270 1.00 80.31 397 ASP A C 1
ATOM 3144 O O . ASP A 1 397 ? -25.800 11.469 16.253 1.00 80.31 397 ASP A O 1
ATOM 3148 N N . PHE A 1 398 ? -24.406 10.577 14.749 1.00 85.62 398 PHE A N 1
ATOM 3149 C CA . PHE A 1 398 ? -24.469 9.240 15.325 1.00 85.62 398 PHE A CA 1
ATOM 3150 C C . PHE A 1 398 ? -23.791 9.208 16.701 1.00 85.62 398 PHE A C 1
ATOM 3152 O O . PHE A 1 398 ? -22.731 9.801 16.892 1.00 85.62 398 PHE A O 1
ATOM 3159 N N . SER A 1 399 ? -24.341 8.462 17.662 1.00 81.69 399 SER A N 1
ATOM 3160 C CA . SER A 1 399 ? -23.729 8.277 18.985 1.00 81.69 399 SER A CA 1
ATOM 3161 C C . SER A 1 399 ? -23.696 6.804 19.389 1.00 81.69 399 SER A C 1
ATOM 3163 O O . SER A 1 399 ? -24.626 6.043 19.123 1.00 81.69 399 SER A O 1
ATOM 3165 N N . LEU A 1 400 ? -22.602 6.401 20.038 1.00 82.06 400 LEU A N 1
ATOM 3166 C CA . LEU A 1 400 ? -22.411 5.069 20.611 1.00 82.06 400 LEU A CA 1
ATOM 3167 C C . LEU A 1 400 ? -22.266 5.193 22.121 1.00 82.06 400 LEU A C 1
ATOM 3169 O O . LEU A 1 400 ? -21.531 6.048 22.611 1.00 82.06 400 LEU A O 1
ATOM 3173 N N . LYS A 1 401 ? -22.908 4.294 22.866 1.00 74.00 401 LYS A N 1
ATOM 3174 C CA . LYS A 1 401 ? -22.631 4.130 24.295 1.00 74.00 401 LYS A CA 1
ATOM 3175 C C . LYS A 1 401 ? -21.506 3.115 24.451 1.00 74.00 401 LYS A C 1
ATOM 3177 O O . LYS A 1 401 ? -21.735 1.926 24.275 1.00 74.00 401 LYS A O 1
ATOM 3182 N N . MET A 1 402 ? -20.287 3.552 24.748 1.00 69.62 402 MET A N 1
ATOM 3183 C CA . MET A 1 402 ? -19.200 2.623 25.076 1.00 69.62 402 MET A CA 1
ATOM 3184 C C . MET A 1 402 ? -19.233 2.294 26.576 1.00 69.62 402 MET A C 1
ATOM 3186 O O . MET A 1 402 ? -19.274 3.217 27.391 1.00 69.62 402 MET A O 1
ATOM 3190 N N . PRO A 1 403 ? -19.200 1.012 26.980 1.00 55.09 403 PRO A N 1
ATOM 3191 C CA . PRO A 1 403 ? -19.106 0.671 28.393 1.00 55.09 403 PRO A CA 1
ATOM 3192 C C . PRO A 1 403 ? -17.775 1.165 28.976 1.00 55.09 403 PRO A C 1
ATOM 3194 O O . PRO A 1 403 ? -16.709 0.871 28.436 1.00 55.09 403 PRO A O 1
ATOM 3197 N N . GLY A 1 404 ? -17.845 1.916 30.079 1.00 52.72 404 GLY A N 1
ATOM 3198 C CA . GLY A 1 404 ? -16.674 2.429 30.803 1.00 52.72 404 GLY A CA 1
ATOM 3199 C C . GLY A 1 404 ? -16.069 3.731 30.262 1.00 52.72 404 GLY A C 1
ATOM 3200 O O . GLY A 1 404 ? -15.033 4.155 30.765 1.00 52.72 404 GLY A O 1
ATOM 3201 N N . HIS A 1 405 ? -16.699 4.373 29.272 1.00 47.91 405 HIS A N 1
ATOM 3202 C CA . HIS A 1 405 ? -16.344 5.717 28.809 1.00 47.91 405 HIS A CA 1
ATOM 3203 C C . HIS A 1 405 ? -17.497 6.680 29.123 1.00 47.91 405 HIS A C 1
ATOM 3205 O O . HIS A 1 405 ? -18.382 6.905 28.298 1.00 47.91 405 HIS A O 1
ATOM 3211 N N . ASP A 1 406 ? -17.491 7.258 30.323 1.00 33.25 406 ASP A N 1
ATOM 3212 C CA . ASP A 1 406 ? -18.356 8.395 30.628 1.00 33.25 406 ASP A CA 1
ATOM 3213 C C . ASP A 1 406 ? -17.882 9.612 29.811 1.00 33.25 406 ASP A C 1
ATOM 3215 O O . ASP A 1 406 ? -16.861 10.230 30.100 1.00 33.25 406 ASP A O 1
ATOM 3219 N N . GLY A 1 407 ? -18.605 9.921 28.733 1.00 33.12 407 GLY A N 1
ATOM 3220 C CA . GLY A 1 407 ? -18.859 11.291 28.271 1.00 33.12 407 GLY A CA 1
ATOM 3221 C C . GLY A 1 407 ? -17.700 12.191 27.818 1.00 33.12 407 GLY A C 1
ATOM 3222 O O . GLY A 1 407 ? -17.927 13.389 27.671 1.00 33.12 407 GLY A O 1
ATOM 3223 N N . ALA A 1 408 ? -16.487 11.700 27.565 1.00 29.20 408 ALA A N 1
ATOM 3224 C CA . ALA A 1 408 ? -15.422 12.553 27.031 1.00 29.20 408 ALA A CA 1
ATOM 3225 C C . ALA A 1 408 ? -15.508 12.656 25.497 1.00 29.20 408 ALA A C 1
ATOM 3227 O O . ALA A 1 408 ? -14.882 11.887 24.769 1.00 29.20 408 ALA A O 1
ATOM 3228 N N . HIS A 1 409 ? -16.262 13.638 24.997 1.00 33.28 409 HIS A N 1
ATOM 3229 C CA . HIS A 1 409 ? -16.023 14.169 23.656 1.00 33.28 409 HIS A CA 1
ATOM 3230 C C . HIS A 1 409 ? -14.562 14.636 23.589 1.00 33.28 409 HIS A C 1
ATOM 3232 O O . HIS A 1 409 ? -14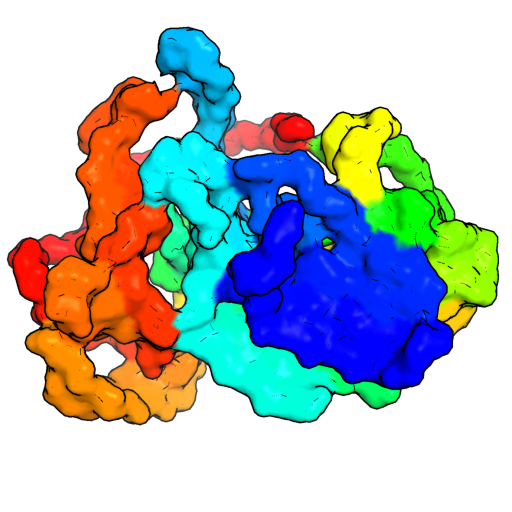.183 15.616 24.229 1.00 33.28 409 HIS A O 1
ATOM 3238 N N . HIS A 1 410 ? -13.723 13.907 22.854 1.00 34.75 410 HIS A N 1
ATOM 3239 C CA . HIS A 1 410 ? -12.329 14.277 22.646 1.00 34.75 410 HIS A CA 1
ATOM 3240 C C . HIS A 1 410 ? -12.247 15.501 21.726 1.00 34.75 410 HIS A C 1
ATOM 3242 O O . HIS A 1 410 ? -12.172 15.385 20.505 1.00 34.75 410 HIS A O 1
ATOM 3248 N N . SER A 1 411 ? -12.250 16.692 22.322 1.00 27.88 411 SER A N 1
ATOM 3249 C CA . SER A 1 411 ? -11.654 17.874 21.710 1.00 27.88 411 SER A CA 1
ATOM 3250 C C . SER A 1 411 ? -10.133 17.716 21.754 1.00 27.88 411 SER A C 1
ATOM 3252 O O . SER A 1 411 ? -9.530 17.784 22.827 1.00 27.88 411 SER A O 1
ATOM 3254 N N . ASP A 1 412 ? -9.517 17.473 20.599 1.00 31.19 412 ASP A N 1
ATOM 3255 C CA . ASP A 1 412 ? -8.065 17.567 20.427 1.00 31.19 412 ASP A CA 1
ATOM 3256 C C . ASP A 1 412 ? -7.624 19.017 20.725 1.00 31.19 412 ASP A C 1
ATOM 3258 O O . ASP A 1 412 ? -8.198 19.951 20.153 1.00 31.19 412 ASP A O 1
ATOM 3262 N N . PRO A 1 413 ? -6.620 19.264 21.585 1.00 29.41 413 PRO A N 1
ATOM 3263 C CA . PRO A 1 413 ? -6.116 20.610 21.805 1.00 29.41 413 PRO A CA 1
ATOM 3264 C C . PRO A 1 413 ? -5.270 21.029 20.595 1.00 29.41 413 PRO A C 1
ATOM 3266 O O . PRO A 1 413 ? -4.109 20.650 20.443 1.00 29.41 413 PRO A O 1
ATOM 3269 N N . SER A 1 414 ? -5.865 21.828 19.712 1.00 33.09 414 SER A N 1
ATOM 3270 C CA . SER A 1 414 ? -5.148 22.566 18.677 1.00 33.09 414 SER A CA 1
ATOM 3271 C C . SER A 1 414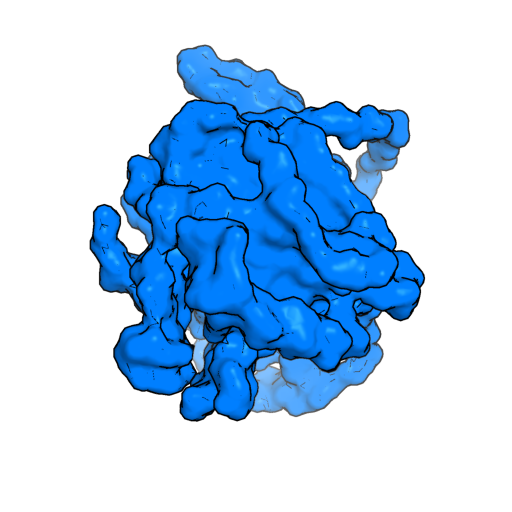 ? -4.259 23.640 19.307 1.00 33.09 414 SER A C 1
ATOM 3273 O O . SER A 1 414 ? -4.747 24.441 20.103 1.00 33.09 414 SER A O 1
ATOM 3275 N N . GLY A 1 415 ? -2.999 23.735 18.875 1.00 30.77 415 GLY A N 1
ATOM 3276 C CA . GLY A 1 415 ? -2.245 24.985 18.978 1.00 30.77 415 GLY A CA 1
ATOM 3277 C C . GLY A 1 415 ? -0.772 24.836 19.332 1.00 30.77 415 GLY A C 1
ATOM 3278 O O . GLY A 1 415 ? -0.388 24.920 20.490 1.00 30.77 415 GLY A O 1
ATOM 3279 N N . SER A 1 416 ? 0.082 24.704 18.321 1.00 26.22 416 SER A N 1
ATOM 3280 C CA . SER A 1 416 ? 1.262 25.573 18.185 1.00 26.22 416 SER A CA 1
ATOM 3281 C C . SER A 1 416 ? 1.902 25.356 16.814 1.00 26.22 416 SER A C 1
ATOM 3283 O O . SER A 1 416 ? 2.203 24.237 16.407 1.00 26.22 416 SER A O 1
ATOM 3285 N N . SER A 1 417 ? 2.039 26.451 16.075 1.00 32.59 417 SER A N 1
ATOM 3286 C CA . SER A 1 417 ? 2.643 26.519 14.746 1.00 32.59 417 SER A CA 1
ATOM 3287 C C . SER A 1 417 ? 4.138 26.180 14.801 1.00 32.59 417 SER A C 1
ATOM 3289 O O . SER A 1 417 ? 4.827 26.734 15.659 1.00 32.59 417 SER A O 1
ATOM 3291 N N . PRO A 1 418 ? 4.691 25.379 13.873 1.00 30.52 418 PRO A N 1
ATOM 3292 C CA . PRO A 1 418 ? 6.133 25.304 13.691 1.00 30.52 418 PRO A CA 1
ATOM 3293 C C . PRO A 1 418 ? 6.594 26.190 12.532 1.00 30.52 418 PRO A C 1
ATOM 3295 O O . PRO A 1 418 ? 6.032 26.168 11.437 1.00 30.52 418 PRO A O 1
ATOM 3298 N N . GLN A 1 419 ? 7.651 26.947 12.813 1.00 25.09 419 GLN A N 1
ATOM 3299 C CA . GLN A 1 419 ? 8.455 27.709 11.865 1.00 25.09 419 GLN A CA 1
ATOM 3300 C C . GLN A 1 419 ? 8.960 26.830 10.712 1.00 25.09 419 GLN A C 1
ATOM 3302 O O . GLN A 1 419 ? 9.347 25.676 10.913 1.00 25.09 419 GLN A O 1
ATOM 3307 N N . GLU A 1 420 ? 8.991 27.414 9.513 1.00 23.75 420 GLU A N 1
ATOM 3308 C CA . GLU A 1 420 ? 9.632 26.848 8.329 1.00 23.75 420 GLU A CA 1
ATOM 3309 C C . GLU A 1 420 ? 11.099 26.516 8.617 1.00 23.75 420 GLU A C 1
ATOM 3311 O O . GLU A 1 420 ? 11.915 27.400 8.859 1.00 23.75 420 GLU A O 1
ATOM 3316 N N . ASN A 1 421 ? 11.447 25.234 8.538 1.00 24.83 421 ASN A N 1
ATOM 3317 C CA . ASN A 1 421 ? 12.823 24.806 8.338 1.00 24.83 421 ASN A CA 1
ATOM 3318 C C . ASN A 1 421 ? 12.856 23.777 7.209 1.00 24.83 421 ASN A C 1
ATOM 3320 O O . ASN A 1 421 ? 12.226 22.718 7.259 1.00 24.83 421 ASN A O 1
ATOM 3324 N N . SER A 1 422 ? 13.589 24.129 6.159 1.00 25.11 422 SER A N 1
ATOM 3325 C CA . SER A 1 422 ? 13.858 23.306 4.991 1.00 25.11 422 SER A CA 1
ATOM 3326 C C . SER A 1 422 ? 14.655 22.059 5.395 1.00 25.11 422 SER A C 1
ATOM 3328 O O . SER A 1 422 ? 15.809 22.127 5.805 1.00 25.11 422 SER A O 1
ATOM 3330 N N . LEU A 1 423 ? 14.039 20.881 5.277 1.00 28.42 423 LEU A N 1
ATOM 3331 C CA . LEU A 1 423 ? 14.689 19.603 5.575 1.00 28.42 423 LEU A CA 1
ATOM 3332 C C . LEU A 1 423 ? 15.128 18.908 4.280 1.00 28.42 423 LEU A C 1
ATOM 3334 O O . LEU A 1 423 ? 14.368 18.199 3.618 1.00 28.42 423 LEU A O 1
ATOM 3338 N N . HIS A 1 424 ? 16.396 19.115 3.926 1.00 27.52 424 HIS A N 1
ATOM 3339 C CA . HIS A 1 424 ? 17.184 18.163 3.148 1.00 27.52 424 HIS A CA 1
ATOM 3340 C C . HIS A 1 424 ? 17.693 17.052 4.075 1.00 27.52 424 HIS A C 1
ATOM 3342 O O . HIS A 1 424 ? 18.253 17.323 5.132 1.00 27.52 424 HIS A O 1
ATOM 3348 N N . GLY A 1 425 ? 17.540 15.797 3.647 1.00 26.30 425 GLY A N 1
ATOM 3349 C CA . GLY A 1 425 ? 18.260 14.663 4.229 1.00 26.30 425 GLY A CA 1
ATOM 3350 C C . GLY A 1 425 ? 17.513 13.881 5.309 1.00 26.30 425 GLY A C 1
ATOM 3351 O O . GLY A 1 425 ? 17.894 13.892 6.474 1.00 26.30 425 GLY A O 1
ATOM 3352 N N . ILE A 1 426 ? 16.530 13.071 4.907 1.00 27.33 426 ILE A N 1
ATOM 3353 C CA . ILE A 1 426 ? 16.154 11.887 5.694 1.00 27.33 426 ILE A CA 1
ATOM 3354 C C . ILE A 1 426 ? 17.216 10.813 5.415 1.00 27.33 426 ILE A C 1
ATOM 3356 O O . ILE A 1 426 ? 17.118 10.076 4.434 1.00 27.33 426 ILE A O 1
ATOM 3360 N N . ARG A 1 427 ? 18.250 10.752 6.263 1.00 25.66 427 ARG A N 1
ATOM 3361 C CA . ARG A 1 427 ? 19.166 9.606 6.362 1.00 25.66 427 ARG A CA 1
ATOM 3362 C C . ARG A 1 427 ? 18.567 8.585 7.334 1.00 25.66 427 ARG A C 1
ATOM 3364 O O . ARG A 1 427 ? 18.314 8.915 8.491 1.00 25.66 427 ARG A O 1
ATOM 3371 N N . ARG A 1 428 ? 18.356 7.357 6.865 1.00 32.62 428 ARG A N 1
ATOM 3372 C CA . ARG A 1 428 ? 18.261 6.152 7.699 1.00 32.62 428 ARG A CA 1
ATOM 3373 C C . ARG A 1 428 ? 19.383 5.211 7.314 1.00 32.62 428 ARG A C 1
ATOM 3375 O O . ARG A 1 428 ? 19.619 5.089 6.093 1.00 32.62 428 ARG A O 1
#

Sequence (428 aa):
MNEKNVFHHQLSWGDADRGWKMRIGKGGQIYSLIGPFGEAMPPQIHKGSEWNDEVWQLVSVCSSKNDATLVKVGSQKKRPLAYFIHGSGIYKRDPQCMDAFYNPILAESVSPSSYAILNWGQHAHVPSIHRSSALYYTRMNVLQDGTIELNYAIHNFGSDLLDYFNTPWGGVRHSALPTHLLSRPEGGYAPTEFVSFGGDGIIDANQSGGWSGFFTRNAPEAWGVALVFGNSEQNQKAVKLRYRWGYAGGKKNARDYFVSVVNPRVPVGKNQTLNVRIYIIVDQLKNISRRAEDLIPKTRYHVSSLEKSPPLTVECEAENYVGKLQLSAWPTAGSRPLFLVRQRATGKTFVTDDLYAFASRDDFSPYHPAYKGRAPVVRPYDGKTEYLKLLGFAGDDFSLKMPGHDGAHHSDPSGSSPQENSLHGIRR